Protein AF-A0A1M5J1I1-F1 (afdb_monomer)

Organism: NCBI:txid1194090

Sequence (521 aa):
MTNRSEDNKATLTYFLIGISSFHFINGIEQFVRKFKIEPAFWTTHPRNIVNLNKKFSQTVCMNAHDLTCADKEAVKTAIGVDKLDLEPLSPSFQEEFAKERLLVQENLLHRSDPFINNYTHSEIRDTVNNYFIIAYNLLKTYNPKFILYEVAPHTMYDLALYQLAENMGSKNILLVDTNIPSISFATTDFNNNRKFIKLSRNRQFGRNKLVKTFDEHIDKQGESIPFYMKNRKFSRSYGNMIYDFLKYLYADSKKSLATLIKTQNNLNKKKTGYQKKKGYLLHEKTGNSFSKLKKFILGVQLEILYKDKSKGFSLENVASYIYVPLSMQHERTTMPSARFMYDQKAYIKLLANNLPPKYTLIVKENPKQFTYIRGARTRDKRFYEELENLDVQFAPLEFSSHKLIKYSSAVAVTTGSAGFEAVVGHNKPVLKFANSWYQQLPGIYEINKGDDLKRFFLELENENCTINQEQVRSVLEDLKKFAIYLYPAGITVKKQGWDADLMSQNISALLEQELEVAEYV

Foldseek 3Di:
DDDPPPVPCPPQEEEEAADEADLQVLLQLVLCVVPVHHHQEYEYDPVCQVVCCVSGVNHLYDHVLLLLLLPLVSLCVSLVHPDFDQVCPDPVNCVVCVLVLCLLLVPQVLLQELASPLDDPVLSVVSSSSLLSSLVRVCVSGVHQEYEYLAPDWGSNVSSNLVVCVVSNHFYWHWADDLQPLKIWIDSDLQDLPDTDFFDPVLAFPLVVLVVSLVVVLVCQLPDDRPVCPPDDLADDPVNLVVVLVVLVVVLVVVVVVVVVCVVPDDDDDQDDQHRGRPDRSSVDGDDPDRPNVLSVQLVVLRVLLQVLQPPDDCPPQPAEEEEEDDAPPDVCLPPQLPPCSLVLVVLVQCLVLPDPNYAYEYEYGSVNSVPSGGDRSDDPVSVVSNVVSVHHYHRSPDDLSVVLQRHQAYEDAADNSCVSNVSNRQHAYEYSGDYNLCPAQRDQYDDHSVSVVVVVVCSVVVVSGHDVVSRVVVSVVSSSRMHSEDSDDDHDDDPPHDSNSNSSSSSSVVVVSVVVSSVD

pLDDT: mean 85.35, std 13.28, range [31.33, 98.31]

Solvent-accessible surface area (backbone atoms only — not comparable to full-atom values): 28549 Å² total; per-residue (Å²): 141,71,95,71,80,74,85,68,64,65,74,75,26,29,35,37,40,68,53,67,38,65,36,55,56,50,6,50,52,54,38,27,72,73,72,73,53,63,44,48,34,33,26,22,52,68,90,49,40,72,60,45,46,72,74,36,78,77,29,41,66,41,46,44,64,46,51,64,28,35,30,57,67,62,49,32,62,66,73,71,47,99,71,78,64,62,67,63,70,38,71,69,46,44,62,76,41,42,71,59,51,44,50,35,56,78,52,46,50,34,53,26,19,64,74,67,69,36,61,52,74,64,55,45,53,53,46,50,49,33,22,40,27,50,31,50,42,55,44,68,76,56,58,33,57,32,37,42,28,34,44,53,54,65,51,51,30,50,41,37,31,54,57,52,32,54,79,72,69,20,44,50,38,26,29,42,82,55,94,50,84,53,36,21,37,37,23,62,40,72,76,54,48,83,55,57,49,60,65,54,81,95,43,54,55,60,52,69,60,39,52,50,53,49,48,64,48,58,77,43,38,66,78,57,81,54,79,93,57,58,98,57,84,50,66,77,52,72,68,53,50,52,52,50,49,55,51,30,48,53,53,43,52,52,48,52,53,54,43,61,64,42,69,77,56,89,67,90,75,72,81,67,62,69,29,40,22,66,93,45,56,49,54,81,36,39,30,80,84,62,57,68,39,61,58,48,52,54,18,49,54,52,46,52,54,50,53,57,64,17,58,89,64,67,68,88,87,54,91,36,28,39,30,31,66,46,71,50,57,81,32,48,57,35,44,56,46,12,56,93,47,40,52,61,64,59,57,50,50,51,46,53,78,56,55,59,91,75,50,43,45,37,38,32,68,38,55,56,48,42,75,55,84,54,15,30,74,80,70,57,70,63,57,57,52,56,44,48,76,56,71,43,42,35,49,48,63,84,52,60,66,66,58,48,50,59,71,28,67,27,35,43,30,42,45,52,66,65,46,54,42,23,38,73,30,46,68,27,30,21,43,27,49,31,54,30,85,67,61,82,40,65,43,56,42,76,47,90,52,62,70,45,46,52,52,49,50,55,34,52,74,68,63,65,52,69,55,58,65,67,60,36,50,52,45,51,58,55,50,54,64,31,51,38,47,30,75,62,78,91,56,92,62,93,55,92,92,66,59,52,66,47,26,10,51,33,49,19,37,52,51,54,52,53,49,52,57,62,74,78,106

Secondary structure (DSSP, 8-state):
----SSTT-----EEEES--SHHHHHHHHHHHHHH----SEEEE-HHHHHHHHHH-TTSEEEEHHHHHTT-HHHHHHHHT-SS---GGGSHHHHHHTHHHHHHIIIIIGGGG-TTS-SS-HHHHHHHHHHHHHHHHHHHHHH--SEEEESSS--SHHHHHHHHHHHHTTPEEEEEEE-SSTTEEEEES-SS-TT-BPPPPGGG-TTHHHHHHHHHHHHTTTTTS--TTTTT--SS--HHHHHHHHHHHHHHHHHHHHHHHHHHTS-------S-PBPTTS-TTT-B---S-HHHHHHHHHHHHHHHHHHTTT--STT-SSEEEEEPPPSS-TTTTTTTGGGGSHHHHHHHHHTT--TT-EEEEE--GGGGT---SS-S--HHHHHHHHTTTPEEPPTTS-HHHHHHH-SEEEESS-THHHIIIIIH---EEESS--TTTTSTTEEE-SSHHHHHHHHHHHHTTTT---HHHHHHHHHHHHTT-EE---S---S--TT--HHHHHHHHHHHHHHHHHHHH--

Radius of gyration: 24.43 Å; Cα contacts (8 Å, |Δi|>4): 818; chains: 1; bounding box: 78×48×66 Å

Nearest PDB structures (foldseek):
  3bcr-assembly1_A  TM=3.538E-01  e=1.384E-01  Oryctolagus cuniculus
  7q5i-assembly1_AAA  TM=3.569E-01  e=3.440E-01  Oryctolagus cuniculus
  2qln-assembly1_A-2  TM=2.322E-01  e=1.189E-01  unclassified
  2iei-assembly1_B  TM=2.243E-01  e=1.874E-01  Oryctolagus cuniculus
  6tmk-assembly1_g1  TM=2.222E-01  e=8.761E+00  Toxoplasma gondii GT1

Mean predicted aligned error: 7.49 Å

InterPro domains:
  IPR007833 Capsule polysaccharide biosynthesis [PF05159] (342-439)

Structure (mmCIF, N/CA/C/O backbone):
data_AF-A0A1M5J1I1-F1
#
_entry.id   AF-A0A1M5J1I1-F1
#
loop_
_atom_site.group_PDB
_atom_site.id
_atom_site.type_symbol
_atom_site.label_atom_id
_atom_site.label_alt_id
_atom_site.label_comp_id
_atom_site.label_asym_id
_atom_site.label_entity_id
_atom_site.label_seq_id
_atom_site.pdbx_PDB_ins_code
_atom_site.Cartn_x
_atom_site.Cartn_y
_atom_site.Cartn_z
_atom_site.occupancy
_atom_site.B_iso_or_equiv
_atom_site.auth_seq_id
_atom_site.auth_comp_id
_atom_site.auth_asym_id
_atom_site.auth_atom_id
_atom_site.pdbx_PDB_model_num
ATOM 1 N N . MET A 1 1 ? -51.317 -7.185 17.510 1.00 33.22 1 MET A N 1
ATOM 2 C CA . MET A 1 1 ? -50.348 -8.299 17.446 1.00 33.22 1 MET A CA 1
ATOM 3 C C . MET A 1 1 ? -49.200 -7.862 16.556 1.00 33.22 1 MET A C 1
ATOM 5 O O . MET A 1 1 ? -49.430 -7.672 15.377 1.00 33.22 1 MET A O 1
ATOM 9 N N . THR A 1 2 ? -47.978 -7.612 16.992 1.00 31.33 2 THR A N 1
ATOM 10 C CA . THR A 1 2 ? -47.362 -7.440 18.316 1.00 31.33 2 THR A CA 1
ATOM 11 C C . THR A 1 2 ? -45.934 -7.007 17.979 1.00 31.33 2 THR A C 1
ATOM 13 O O . THR A 1 2 ? -45.310 -7.635 17.126 1.00 31.33 2 THR A O 1
ATOM 16 N N . ASN A 1 3 ? -45.479 -5.916 18.596 1.00 32.62 3 ASN A N 1
ATOM 17 C CA . ASN A 1 3 ? -44.099 -5.434 18.713 1.00 32.62 3 ASN A CA 1
ATOM 18 C C . ASN A 1 3 ? -43.011 -6.377 18.166 1.00 32.62 3 ASN A C 1
ATOM 20 O O . ASN A 1 3 ? -42.528 -7.250 18.880 1.00 32.62 3 ASN A O 1
ATOM 24 N N . ARG A 1 4 ? -42.598 -6.177 16.909 1.00 32.72 4 ARG A N 1
ATOM 25 C CA . ARG A 1 4 ? -41.411 -6.833 16.325 1.00 32.72 4 ARG A CA 1
ATOM 26 C C . ARG A 1 4 ? -40.371 -5.855 15.765 1.00 32.72 4 ARG A C 1
ATOM 28 O O . ARG A 1 4 ? -39.385 -6.305 15.196 1.00 32.72 4 ARG A O 1
ATOM 35 N N . SER A 1 5 ? -40.564 -4.542 15.917 1.00 39.41 5 SER A N 1
ATOM 36 C CA . SER A 1 5 ? -39.710 -3.524 15.279 1.00 39.41 5 SER A CA 1
ATOM 37 C C . SER A 1 5 ? -38.784 -2.746 16.217 1.00 39.41 5 SER A C 1
ATOM 39 O O . SER A 1 5 ? -37.945 -2.007 15.715 1.00 39.41 5 SER A O 1
ATOM 41 N N . GLU A 1 6 ? -38.898 -2.890 17.541 1.00 36.38 6 GLU A N 1
ATOM 42 C CA . GLU A 1 6 ? -38.037 -2.153 18.488 1.00 36.38 6 GLU A CA 1
ATOM 43 C C . GLU A 1 6 ? -37.010 -3.049 19.199 1.00 36.38 6 GLU A C 1
ATOM 45 O O . GLU A 1 6 ? -35.871 -2.625 19.366 1.00 36.38 6 GLU A O 1
ATOM 50 N N . ASP A 1 7 ? -37.332 -4.320 19.469 1.00 33.09 7 ASP A N 1
ATOM 51 C CA . ASP A 1 7 ? -36.417 -5.256 20.152 1.00 33.09 7 ASP A CA 1
ATOM 52 C C . ASP A 1 7 ? -35.410 -5.969 19.227 1.00 33.09 7 ASP A C 1
ATOM 54 O O . ASP A 1 7 ? -34.479 -6.614 19.702 1.00 33.09 7 ASP A O 1
ATOM 58 N N . ASN A 1 8 ? -35.552 -5.841 17.900 1.00 37.22 8 ASN A N 1
ATOM 59 C CA . ASN A 1 8 ? -34.656 -6.481 16.922 1.00 37.22 8 ASN A CA 1
ATOM 60 C C . ASN A 1 8 ? -33.545 -5.567 16.383 1.00 37.22 8 ASN A C 1
ATOM 62 O O . ASN A 1 8 ? -32.733 -6.019 15.576 1.00 37.22 8 ASN A O 1
ATOM 66 N N . LYS A 1 9 ? -33.424 -4.322 16.872 1.00 41.84 9 LYS A N 1
ATOM 67 C CA . LYS A 1 9 ? -32.144 -3.597 16.809 1.00 41.84 9 LYS A CA 1
ATOM 68 C C . LYS A 1 9 ? -31.193 -4.204 17.845 1.00 41.84 9 LYS A C 1
ATOM 70 O O . LYS A 1 9 ? -30.771 -3.527 18.777 1.00 41.84 9 LYS A O 1
ATOM 75 N N . ALA A 1 10 ? -30.838 -5.479 17.678 1.00 47.19 10 ALA A N 1
ATOM 76 C CA . ALA A 1 10 ? -29.561 -5.960 18.179 1.00 47.19 10 ALA A CA 1
ATOM 77 C C . ALA A 1 10 ? -28.526 -4.969 17.640 1.00 47.19 10 ALA A C 1
ATOM 79 O O . ALA A 1 10 ? -28.389 -4.829 16.424 1.00 47.19 10 ALA A O 1
ATOM 80 N N . THR A 1 11 ? -27.959 -4.161 18.534 1.00 62.72 11 THR A N 1
ATOM 81 C CA . THR A 1 11 ? -27.271 -2.910 18.216 1.00 62.72 11 THR A CA 1
ATOM 82 C C . THR A 1 11 ? -26.253 -3.182 17.123 1.00 62.72 11 THR A C 1
ATOM 84 O O . THR A 1 11 ? -25.284 -3.903 17.345 1.00 62.72 11 THR A O 1
ATOM 87 N N . LEU A 1 12 ? -26.512 -2.688 15.911 1.00 74.88 12 LEU A N 1
ATOM 88 C CA . LEU A 1 12 ? -25.614 -2.941 14.801 1.00 74.88 12 LEU A CA 1
ATOM 89 C C . LEU A 1 12 ? -24.281 -2.256 15.097 1.00 74.88 12 LEU A C 1
ATOM 91 O O . LEU A 1 12 ? -24.151 -1.036 15.023 1.00 74.88 12 LEU A O 1
ATOM 95 N N . THR A 1 13 ? -23.295 -3.069 15.449 1.00 90.81 13 THR A N 1
ATOM 96 C CA . THR A 1 13 ? -21.956 -2.613 15.788 1.00 90.81 13 THR A CA 1
ATOM 97 C C . THR A 1 13 ? -21.102 -2.567 14.531 1.00 90.81 13 THR A C 1
ATOM 99 O O . THR A 1 13 ? -21.029 -3.538 13.778 1.00 90.81 13 THR A O 1
ATOM 102 N N . TYR A 1 14 ? -20.404 -1.457 14.315 1.00 95.62 14 TYR A N 1
ATOM 103 C CA . TYR A 1 14 ? -19.394 -1.344 13.271 1.00 95.62 14 TYR A CA 1
ATOM 104 C C . TYR A 1 14 ? -18.180 -0.555 13.751 1.00 95.62 14 TYR A C 1
ATOM 106 O O . TYR A 1 14 ? -18.260 0.239 14.695 1.00 95.62 14 TYR A O 1
ATOM 114 N N . PHE A 1 15 ? -17.044 -0.795 13.100 1.00 96.88 15 PHE A N 1
ATOM 115 C CA . PHE A 1 15 ? -15.765 -0.168 13.429 1.00 96.88 15 PHE A CA 1
ATOM 116 C C . PHE A 1 15 ? -15.287 0.771 12.325 1.00 96.88 15 PHE A C 1
ATOM 118 O O . PHE A 1 15 ? -15.514 0.534 11.137 1.00 96.88 15 PHE A O 1
ATOM 125 N N . LEU A 1 16 ? -14.545 1.801 12.729 1.00 95.44 16 LEU A N 1
ATOM 126 C CA . LEU A 1 16 ? -13.875 2.752 11.849 1.00 95.44 16 LEU A CA 1
ATOM 127 C C . LEU A 1 16 ? -12.366 2.750 12.125 1.00 95.44 16 LEU A C 1
ATOM 129 O O . LEU A 1 16 ? -11.923 3.152 13.201 1.00 95.44 16 LEU A O 1
ATOM 133 N N . ILE A 1 17 ? -11.556 2.325 11.155 1.00 94.06 17 ILE A N 1
ATOM 134 C CA . ILE A 1 17 ? -10.113 2.119 11.339 1.00 94.06 17 ILE A CA 1
ATOM 135 C C . ILE A 1 17 ? -9.303 3.096 10.483 1.00 94.06 17 ILE A C 1
ATOM 137 O O . ILE A 1 17 ? -9.420 3.143 9.259 1.00 94.06 17 ILE A O 1
ATOM 141 N N . GLY A 1 18 ? -8.456 3.889 11.140 1.00 87.56 18 GLY A N 1
ATOM 142 C CA . GLY A 1 18 ? -7.526 4.840 10.525 1.00 87.56 18 GLY A CA 1
ATOM 143 C C . GLY A 1 18 ? -8.150 6.183 10.148 1.00 87.56 18 GLY A C 1
ATOM 144 O O . GLY A 1 18 ? -7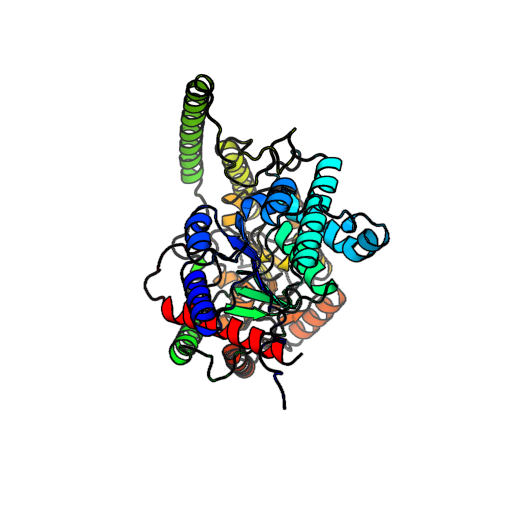.424 7.119 9.828 1.00 87.56 18 GLY A O 1
ATOM 145 N N . ILE A 1 19 ? -9.473 6.318 10.245 1.00 86.25 19 ILE A N 1
ATOM 146 C CA . ILE A 1 19 ? -10.213 7.468 9.732 1.00 86.25 19 ILE A CA 1
ATOM 147 C C . ILE A 1 19 ? -9.853 8.744 10.497 1.00 86.25 19 ILE A C 1
ATOM 149 O O . ILE A 1 19 ? -10.153 8.903 11.687 1.00 86.25 19 ILE A O 1
ATOM 153 N N . SER A 1 20 ? -9.236 9.695 9.796 1.00 83.94 20 SER A N 1
ATOM 154 C CA . SER A 1 20 ? -8.774 10.956 10.394 1.00 83.94 20 SER A CA 1
ATOM 155 C C . SER A 1 20 ? -9.096 12.208 9.579 1.00 83.94 20 SER A C 1
ATOM 157 O O . SER A 1 20 ? -9.003 13.324 10.107 1.00 83.94 20 SER A O 1
ATOM 159 N N . SER A 1 21 ? -9.481 12.032 8.315 1.00 83.56 21 SER A N 1
ATOM 160 C CA . SER A 1 21 ? -9.744 13.112 7.367 1.00 83.56 21 SER A CA 1
ATOM 161 C C . SER A 1 21 ? -11.135 13.745 7.567 1.00 83.56 21 SER A C 1
ATOM 163 O O . SER A 1 21 ? -12.090 13.084 7.965 1.00 83.56 21 SER A O 1
ATOM 165 N N . PHE A 1 22 ? -11.263 15.047 7.282 1.00 84.62 22 PHE A N 1
ATOM 166 C CA . PHE A 1 22 ? -12.472 15.831 7.592 1.00 84.62 22 PHE A CA 1
ATOM 167 C C . PHE A 1 22 ? -13.734 15.354 6.857 1.00 84.62 22 PHE A C 1
ATOM 169 O O . PHE A 1 22 ? -14.789 15.241 7.471 1.00 84.62 22 PHE A O 1
ATOM 176 N N . HIS A 1 23 ? -13.635 15.043 5.562 1.00 85.81 23 HIS A N 1
ATOM 177 C CA . HIS A 1 23 ? -14.769 14.557 4.765 1.00 85.81 23 HIS A CA 1
ATOM 178 C C . HIS A 1 23 ? -15.278 13.194 5.240 1.00 85.81 23 HIS A C 1
ATOM 180 O O . HIS A 1 23 ? -16.473 12.937 5.176 1.00 85.81 23 HIS A O 1
ATOM 186 N N . PHE A 1 24 ? -14.406 12.347 5.796 1.00 89.88 24 PHE A N 1
ATOM 187 C CA . PHE A 1 24 ? -14.868 11.134 6.460 1.00 89.88 24 PHE A CA 1
ATOM 188 C C . PHE A 1 24 ? -15.666 11.447 7.704 1.00 89.88 24 PHE A C 1
ATOM 190 O O . PHE A 1 24 ? -16.793 10.983 7.807 1.00 89.88 24 PHE A O 1
ATOM 197 N N . ILE A 1 25 ? -15.119 12.260 8.609 1.00 90.75 25 ILE A N 1
ATOM 198 C CA . ILE A 1 25 ? -15.809 12.620 9.851 1.00 90.75 25 ILE A CA 1
ATOM 199 C C . ILE A 1 25 ? -17.198 13.198 9.543 1.00 90.75 25 ILE A C 1
ATOM 201 O O . ILE A 1 25 ? -18.181 12.752 10.123 1.00 90.75 25 ILE A O 1
ATOM 205 N N . ASN A 1 26 ? -17.300 14.099 8.564 1.00 91.56 26 ASN A N 1
ATOM 206 C CA . ASN A 1 26 ? -18.583 14.643 8.121 1.00 91.56 26 ASN A CA 1
ATOM 207 C C . ASN A 1 26 ? -19.525 13.582 7.538 1.00 91.56 26 ASN A C 1
ATOM 209 O O . ASN A 1 26 ? -20.720 13.624 7.818 1.00 91.56 26 ASN A O 1
ATOM 213 N N . GLY A 1 27 ? -19.015 12.650 6.729 1.00 93.19 27 GLY A N 1
ATOM 214 C CA . GLY A 1 27 ? -19.807 11.542 6.195 1.00 93.19 27 GLY A CA 1
ATOM 215 C C . GLY A 1 27 ? -20.352 10.636 7.300 1.00 93.19 27 GLY A C 1
ATOM 216 O O . GLY A 1 27 ? -21.529 10.286 7.274 1.00 93.19 27 GLY A O 1
ATOM 217 N N . ILE A 1 28 ? -19.538 10.343 8.322 1.00 95.00 28 ILE A N 1
ATOM 218 C CA . ILE A 1 28 ? -19.992 9.624 9.520 1.00 95.00 28 ILE A 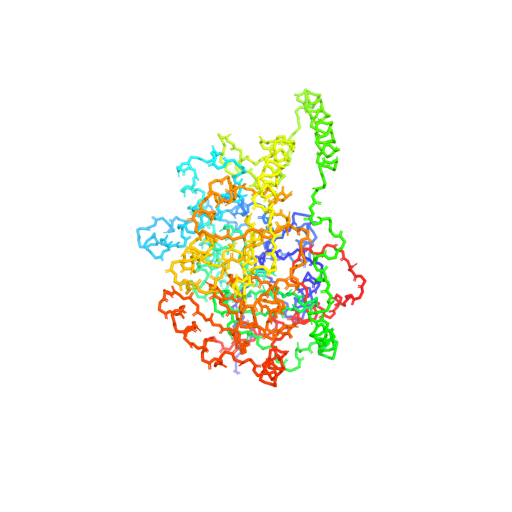CA 1
ATOM 219 C C . ILE A 1 28 ? -21.063 10.435 10.253 1.00 95.00 28 ILE A C 1
ATOM 221 O O . ILE A 1 28 ? -22.106 9.893 10.592 1.00 95.00 28 ILE A O 1
ATOM 225 N N . GLU A 1 29 ? -20.865 11.740 10.462 1.00 94.81 29 GLU A N 1
ATOM 226 C CA . GLU A 1 29 ? -21.869 12.597 11.112 1.00 94.81 29 GLU A CA 1
ATOM 227 C C . GLU A 1 29 ? -23.209 12.597 10.363 1.00 94.81 29 GLU A C 1
ATOM 229 O O . GLU A 1 29 ? -24.262 12.564 11.000 1.00 94.81 29 GLU A O 1
ATOM 234 N N . GLN A 1 30 ? -23.192 12.616 9.027 1.00 94.81 30 GLN A N 1
ATOM 235 C CA . GLN A 1 30 ? -24.404 12.514 8.206 1.00 94.81 30 GLN A CA 1
ATOM 236 C C . GLN A 1 30 ? -25.108 11.167 8.410 1.00 94.81 30 GLN A C 1
ATOM 238 O O . GLN A 1 30 ? -26.313 11.149 8.677 1.00 94.81 30 GLN A O 1
ATOM 243 N N . PHE A 1 31 ? -24.354 10.066 8.372 1.00 94.81 31 PHE A N 1
ATOM 244 C CA . PHE A 1 31 ? -24.867 8.720 8.623 1.00 94.81 31 PHE A CA 1
ATOM 245 C C . PHE A 1 31 ? -25.490 8.600 10.025 1.00 94.81 31 PHE A C 1
ATOM 247 O O . PHE A 1 31 ? -26.666 8.255 10.155 1.00 94.81 31 PHE A O 1
ATOM 254 N N . VAL A 1 32 ? -24.760 8.983 11.079 1.00 94.38 32 VAL A N 1
ATOM 255 C CA . VAL A 1 32 ? -25.247 8.909 12.469 1.00 94.38 32 VAL A CA 1
ATOM 256 C C . VAL A 1 32 ? -26.490 9.777 12.668 1.00 94.38 32 VAL A C 1
ATOM 258 O O . VAL A 1 32 ? -27.443 9.354 13.321 1.00 94.38 32 VAL A O 1
ATOM 261 N N . ARG A 1 33 ? -26.552 10.975 12.070 1.00 94.00 33 ARG A N 1
ATOM 262 C CA . ARG A 1 33 ? -27.747 11.833 12.161 1.00 94.00 33 ARG A CA 1
ATOM 263 C C . ARG A 1 33 ? -28.992 11.161 11.593 1.00 94.00 33 ARG A C 1
ATOM 265 O O . ARG A 1 33 ? -30.065 11.371 12.167 1.00 94.00 33 ARG A O 1
ATOM 272 N N . LYS A 1 34 ? -28.840 10.394 10.509 1.00 92.94 34 LYS A N 1
ATOM 273 C CA . LYS A 1 34 ? -29.927 9.720 9.791 1.00 92.94 34 LYS A CA 1
ATOM 274 C C . LYS A 1 34 ? -30.359 8.415 10.463 1.00 92.94 34 LYS A C 1
ATOM 276 O O . LYS A 1 34 ? -31.551 8.239 10.680 1.00 92.94 34 LYS A O 1
ATOM 281 N N . PHE A 1 35 ? -29.419 7.545 10.833 1.00 90.94 35 PHE A N 1
ATOM 282 C CA . PHE A 1 35 ? -29.734 6.203 11.350 1.00 90.94 35 PHE A CA 1
ATOM 283 C C . PHE A 1 35 ? -29.726 6.101 12.877 1.00 90.94 35 PHE A C 1
ATOM 285 O O . PHE A 1 35 ? -30.284 5.152 13.424 1.00 90.94 35 PHE A O 1
ATOM 292 N N . LYS A 1 36 ? -29.146 7.091 13.570 1.00 92.19 36 LYS A N 1
ATOM 293 C CA . LYS A 1 36 ? -28.947 7.091 15.031 1.00 92.19 36 LYS A CA 1
ATOM 294 C C . LYS A 1 36 ? -28.116 5.898 15.522 1.00 92.19 36 LYS A C 1
ATOM 296 O O . LYS A 1 36 ? -28.349 5.399 16.615 1.00 92.19 36 LYS A O 1
ATOM 301 N N . ILE A 1 37 ? -27.161 5.447 14.708 1.00 92.19 37 ILE A N 1
ATOM 302 C CA . ILE A 1 37 ? -26.239 4.351 15.030 1.00 92.19 37 ILE A CA 1
ATOM 303 C C . ILE A 1 37 ? -24.827 4.926 15.015 1.00 92.19 37 ILE A C 1
ATOM 305 O O . ILE A 1 37 ? -24.359 5.342 13.959 1.00 92.19 37 ILE A O 1
ATOM 309 N N . GLU A 1 38 ? -24.175 4.982 16.173 1.00 94.75 38 GLU A N 1
ATOM 310 C CA . GLU A 1 38 ? -22.766 5.369 16.296 1.00 94.75 38 GLU A CA 1
ATOM 311 C C . GLU A 1 38 ? -21.833 4.171 16.036 1.00 94.75 38 GLU A C 1
ATOM 313 O O . GLU A 1 38 ? -22.222 3.029 16.290 1.00 94.75 38 GLU A O 1
ATOM 318 N N . PRO A 1 39 ? -20.591 4.392 15.560 1.00 95.44 39 PRO A N 1
ATOM 319 C CA . PRO A 1 39 ? -19.598 3.324 15.537 1.00 95.44 39 PRO A CA 1
ATOM 320 C C . PRO A 1 39 ? -19.280 2.887 16.968 1.00 95.44 39 PRO A C 1
ATOM 322 O O . PRO A 1 39 ? -19.128 3.719 17.854 1.00 95.44 39 PRO A O 1
ATOM 325 N N . ALA A 1 40 ? -19.093 1.593 17.214 1.00 95.75 40 ALA A N 1
ATOM 326 C CA . ALA A 1 40 ? -18.693 1.156 18.554 1.00 95.75 40 ALA A CA 1
ATOM 327 C C . ALA A 1 40 ? -17.227 1.503 18.847 1.00 95.75 40 ALA A C 1
ATOM 329 O O . ALA A 1 40 ? -16.862 1.841 19.971 1.00 95.75 40 ALA A O 1
ATOM 330 N N . PHE A 1 41 ? -16.381 1.452 17.814 1.00 95.81 41 PHE A N 1
ATOM 331 C CA . PHE A 1 41 ? -14.950 1.690 17.935 1.00 95.81 41 PHE A CA 1
ATOM 332 C C . PHE A 1 41 ? -14.419 2.515 16.767 1.00 95.81 41 PHE A C 1
ATOM 334 O O . PHE A 1 41 ? -14.708 2.228 15.601 1.00 95.81 41 PHE A O 1
ATOM 341 N N . TRP A 1 42 ? -13.600 3.523 17.071 1.00 95.94 42 TRP A N 1
ATOM 342 C CA . TRP A 1 42 ? -13.008 4.402 16.064 1.00 95.94 42 TRP A CA 1
ATOM 343 C C . TRP A 1 42 ? -11.538 4.696 16.368 1.00 95.94 42 TRP A C 1
ATOM 345 O O . TRP A 1 42 ? -11.210 5.347 17.358 1.00 95.94 42 TRP A O 1
ATOM 355 N N . THR A 1 43 ? -10.628 4.296 15.476 1.00 93.94 43 THR A N 1
ATOM 356 C CA . THR A 1 43 ? -9.213 4.691 15.550 1.00 93.94 43 THR A CA 1
ATOM 357 C C . THR A 1 43 ? -8.928 5.948 14.725 1.00 93.94 43 THR A C 1
ATOM 359 O O . THR A 1 43 ? -9.238 6.028 13.535 1.00 93.94 43 THR A O 1
ATOM 362 N N . THR A 1 44 ? -8.328 6.966 15.347 1.00 91.19 44 THR A N 1
ATOM 363 C CA . THR A 1 44 ? -8.044 8.249 14.683 1.00 91.19 44 THR A CA 1
ATOM 364 C C . THR A 1 44 ? -6.747 8.898 15.180 1.00 91.19 44 THR A C 1
ATOM 366 O O . THR A 1 44 ? -6.059 8.395 16.071 1.00 91.19 44 THR A O 1
ATOM 369 N N . HIS A 1 45 ? -6.392 10.050 14.607 1.00 86.56 45 HIS A N 1
ATOM 370 C CA . HIS A 1 45 ? -5.280 10.866 15.087 1.00 86.56 45 HIS A CA 1
ATOM 371 C C . HIS A 1 45 ? -5.633 11.523 16.442 1.00 86.56 45 HIS A C 1
ATOM 373 O O . HIS A 1 45 ? -6.730 12.072 16.563 1.00 86.56 45 HIS A O 1
ATOM 379 N N . PRO A 1 46 ? -4.707 11.608 17.425 1.00 84.44 46 PRO A N 1
ATOM 380 C CA . PRO A 1 46 ? -4.985 12.131 18.773 1.00 84.44 46 PRO A CA 1
ATOM 381 C C . PRO A 1 46 ? -5.707 13.482 18.808 1.00 84.44 46 PRO A C 1
ATOM 383 O O . PRO A 1 46 ? -6.552 13.741 19.656 1.00 84.44 46 PRO A O 1
ATOM 386 N N . ARG A 1 47 ? -5.378 14.348 17.845 1.00 86.06 47 ARG A N 1
ATOM 387 C CA . ARG A 1 47 ? -5.964 15.688 17.699 1.00 86.06 47 ARG A CA 1
ATOM 388 C C . ARG A 1 47 ? -7.489 15.686 17.495 1.00 86.06 47 ARG A C 1
ATOM 390 O O . ARG A 1 47 ? -8.120 16.700 17.759 1.00 86.06 47 ARG A O 1
ATOM 397 N N . ASN A 1 48 ? -8.052 14.590 16.987 1.00 88.81 48 ASN A N 1
ATOM 398 C CA . ASN A 1 48 ? -9.473 14.477 16.674 1.00 88.81 48 ASN A CA 1
ATOM 399 C C . ASN A 1 48 ? -10.277 13.900 17.853 1.00 88.81 48 ASN A C 1
ATOM 401 O O . ASN A 1 48 ? -11.466 14.178 17.944 1.00 88.81 48 ASN A O 1
ATOM 405 N N . ILE A 1 49 ? -9.642 13.154 18.768 1.00 90.06 49 ILE A N 1
ATOM 406 C CA . ILE A 1 49 ? -10.319 12.351 19.807 1.00 90.06 49 ILE A CA 1
ATOM 407 C C . ILE A 1 49 ? -11.254 13.195 20.674 1.00 90.06 49 ILE A C 1
ATOM 409 O O . ILE A 1 49 ? -12.415 12.847 20.833 1.00 90.06 49 ILE A O 1
ATOM 413 N N . VAL A 1 50 ? -10.788 14.342 21.182 1.00 89.88 50 VAL A N 1
ATOM 414 C CA . VAL A 1 50 ? -11.609 15.206 22.052 1.00 89.88 50 VAL A CA 1
ATOM 415 C C . VAL A 1 50 ? -12.873 15.690 21.339 1.00 89.88 50 VAL A C 1
ATOM 417 O O . VAL A 1 50 ? -13.930 15.778 21.952 1.00 89.88 50 VAL A O 1
ATOM 420 N N . ASN A 1 51 ? -12.774 16.016 20.048 1.00 90.69 51 ASN A N 1
ATOM 421 C CA . ASN A 1 51 ? -13.925 16.458 19.267 1.00 90.69 51 ASN A CA 1
ATOM 422 C C . ASN A 1 51 ? -14.857 15.288 18.930 1.00 90.69 51 ASN A C 1
ATOM 424 O O . ASN A 1 51 ? -16.068 15.442 19.025 1.00 90.69 51 ASN A O 1
ATOM 428 N N . LEU A 1 52 ? -14.307 14.126 18.571 1.00 92.56 52 LEU A N 1
ATOM 429 C CA . LEU A 1 52 ? -15.111 12.943 18.270 1.00 92.56 52 LEU A CA 1
ATOM 430 C C . LEU A 1 52 ? -15.863 12.444 19.506 1.00 92.56 52 LEU A C 1
ATOM 432 O O . LEU A 1 52 ? -17.065 12.267 19.406 1.00 92.56 52 LEU A O 1
ATOM 436 N N . ASN A 1 53 ? -15.229 12.367 20.680 1.00 91.25 53 ASN A N 1
ATOM 437 C CA . ASN A 1 53 ? -15.901 11.970 21.929 1.00 91.25 53 ASN A CA 1
ATOM 438 C C . ASN A 1 53 ? -17.064 12.899 22.309 1.00 91.25 53 ASN A C 1
ATOM 440 O O . ASN A 1 53 ? -18.022 12.468 22.938 1.00 91.25 53 ASN A O 1
ATOM 444 N N . LYS A 1 54 ? -16.993 14.187 21.942 1.00 91.38 54 LYS A N 1
ATOM 445 C CA . LYS A 1 54 ? -18.108 15.128 22.144 1.00 91.38 54 LYS A CA 1
ATOM 446 C C . LYS A 1 54 ? -19.259 14.893 21.168 1.00 91.38 54 LYS A C 1
ATOM 448 O O . LYS A 1 54 ? -20.398 15.186 21.507 1.00 91.38 54 LYS A O 1
ATOM 453 N N . LYS A 1 55 ? -18.952 14.458 19.945 1.00 92.50 55 LYS A N 1
ATOM 454 C CA . LYS A 1 55 ? -19.934 14.255 18.870 1.00 92.50 55 LYS A CA 1
ATOM 455 C C . LYS A 1 55 ? -20.557 12.862 18.882 1.00 92.50 55 LYS A C 1
ATOM 457 O O . LYS A 1 55 ? -21.688 12.723 18.436 1.00 92.50 55 LYS A O 1
ATOM 462 N N . PHE A 1 56 ? -19.808 11.879 19.362 1.00 94.19 56 PHE A N 1
ATOM 463 C CA . PHE A 1 56 ? -20.146 10.467 19.365 1.00 94.19 56 PHE A CA 1
ATOM 464 C C . PHE A 1 56 ? -19.884 9.914 20.766 1.00 94.19 56 PHE A C 1
ATOM 466 O O . PHE A 1 56 ? -18.799 9.414 21.068 1.00 94.19 56 PHE A O 1
ATOM 473 N N . SER A 1 57 ? -20.849 10.115 21.662 1.00 92.44 57 SER A N 1
ATOM 474 C CA . SER A 1 57 ? -20.689 9.812 23.090 1.00 92.44 57 SER A CA 1
ATOM 475 C C . SER A 1 57 ? -20.692 8.317 23.409 1.00 92.44 57 SER A C 1
ATOM 477 O O . SER A 1 57 ? -20.258 7.933 24.492 1.00 92.44 57 SER A O 1
ATOM 479 N N . GLN A 1 58 ? -21.194 7.486 22.494 1.00 92.19 58 GLN A N 1
ATOM 480 C CA . GLN A 1 58 ? -21.239 6.028 22.629 1.00 92.19 58 GLN A CA 1
ATOM 481 C C . GLN A 1 58 ? -20.045 5.352 21.939 1.00 92.19 58 GLN A C 1
ATOM 483 O O . GLN A 1 58 ? -19.793 4.170 22.156 1.00 92.19 58 GLN A O 1
ATOM 488 N N . THR A 1 59 ? -19.291 6.096 21.127 1.00 94.81 59 THR A N 1
ATOM 489 C CA . THR A 1 59 ? -18.120 5.581 20.413 1.00 94.81 59 THR A CA 1
ATOM 490 C C . THR A 1 59 ? -16.881 5.552 21.300 1.00 94.81 59 THR A C 1
ATOM 492 O O . THR A 1 59 ? -16.428 6.587 21.798 1.00 94.81 59 THR A O 1
ATOM 495 N N . VAL A 1 60 ? -16.212 4.400 21.371 1.00 94.88 60 VAL A N 1
ATOM 496 C CA . VAL A 1 60 ? -14.854 4.323 21.922 1.00 94.88 60 VAL A CA 1
ATOM 497 C C . VAL A 1 60 ? -13.851 4.823 20.880 1.00 94.88 60 VAL A C 1
ATOM 499 O O . VAL A 1 60 ? -13.430 4.093 19.977 1.00 94.88 60 VAL A O 1
ATOM 502 N N . CYS A 1 61 ? -13.453 6.094 20.990 1.00 94.50 61 CYS A N 1
ATOM 503 C CA . CYS A 1 61 ? -12.420 6.668 20.129 1.00 94.50 61 CYS A CA 1
ATOM 504 C C . CYS A 1 61 ? -11.019 6.421 20.701 1.00 94.50 61 CYS A C 1
ATOM 506 O O . CYS A 1 61 ? -10.656 6.955 21.752 1.00 94.50 61 CYS A O 1
ATOM 508 N N . MET A 1 62 ? -10.186 5.693 19.960 1.00 92.25 62 MET A N 1
ATOM 509 C CA . MET A 1 62 ? -8.798 5.424 20.324 1.00 92.25 62 MET A CA 1
ATOM 510 C C . MET A 1 62 ? -7.795 6.154 19.436 1.00 92.25 62 MET A C 1
ATOM 512 O O . MET A 1 62 ? -7.973 6.386 18.237 1.00 92.25 62 MET A O 1
ATOM 516 N N . ASN A 1 63 ? -6.660 6.467 20.046 1.00 90.00 63 ASN A N 1
ATOM 517 C CA . ASN A 1 63 ? -5.490 6.952 19.348 1.00 90.00 63 ASN A CA 1
ATOM 518 C C . ASN A 1 63 ? -4.852 5.813 18.543 1.00 90.00 63 ASN A C 1
ATOM 520 O O . ASN A 1 63 ? -4.335 4.850 19.111 1.00 90.00 63 ASN A O 1
ATOM 524 N N . ALA A 1 64 ? -4.806 5.961 17.217 1.00 89.06 64 ALA A N 1
ATOM 525 C CA . ALA A 1 64 ? -4.189 4.976 16.326 1.00 89.06 64 ALA A CA 1
ATOM 526 C C . ALA A 1 64 ? -2.717 4.680 16.681 1.00 89.06 64 ALA A C 1
ATOM 528 O O . ALA A 1 64 ? -2.199 3.605 16.375 1.00 89.06 64 ALA A O 1
ATOM 529 N N . HIS A 1 65 ? -2.026 5.617 17.341 1.00 87.75 65 HIS A N 1
ATOM 530 C CA . HIS A 1 65 ? -0.655 5.418 17.792 1.00 87.75 65 HIS A CA 1
ATOM 531 C C . HIS A 1 65 ? -0.526 4.343 18.879 1.00 87.75 65 HIS A C 1
ATOM 533 O O . HIS A 1 65 ? 0.415 3.557 18.809 1.00 87.75 65 HIS A O 1
ATOM 539 N N . ASP A 1 66 ? -1.452 4.279 19.836 1.00 90.62 66 ASP A N 1
ATOM 540 C CA . ASP A 1 66 ? -1.379 3.307 20.935 1.00 90.62 66 ASP A CA 1
ATOM 541 C C . ASP A 1 66 ? -1.582 1.879 20.405 1.00 90.62 66 ASP A C 1
ATOM 543 O O . ASP A 1 66 ? -0.818 0.971 20.735 1.00 90.62 66 ASP A O 1
ATOM 547 N N . LEU A 1 67 ? -2.497 1.717 19.444 1.00 91.94 67 LEU A N 1
ATOM 548 C CA . LEU A 1 67 ? -2.675 0.466 18.704 1.00 91.94 67 LEU A CA 1
ATOM 549 C C . LEU A 1 67 ? -1.450 0.111 17.862 1.00 91.94 67 LEU A C 1
ATOM 551 O O . LEU A 1 67 ? -0.994 -1.025 17.898 1.00 91.94 67 LEU A O 1
ATOM 555 N N . THR A 1 68 ? -0.862 1.083 17.156 1.00 90.06 68 THR A N 1
ATOM 556 C CA . THR A 1 68 ? 0.370 0.861 16.375 1.00 90.06 68 THR A CA 1
ATOM 557 C C . THR A 1 68 ? 1.523 0.384 17.261 1.00 90.06 68 THR A C 1
ATOM 559 O O . THR A 1 68 ? 2.369 -0.380 16.804 1.00 90.06 68 THR A O 1
ATOM 562 N N . CYS A 1 69 ? 1.557 0.797 18.526 1.00 91.06 69 CYS A N 1
ATOM 563 C CA . CYS A 1 69 ? 2.584 0.389 19.478 1.00 91.06 69 CYS A CA 1
ATOM 564 C C . CYS A 1 69 ? 2.289 -0.931 20.209 1.00 91.06 69 CYS A C 1
ATOM 566 O O . CYS A 1 69 ? 3.117 -1.350 21.016 1.00 91.06 69 CYS A O 1
ATOM 568 N N . ALA A 1 70 ? 1.159 -1.584 19.917 1.00 93.81 70 ALA A N 1
ATOM 569 C CA . ALA A 1 70 ? 0.673 -2.780 20.606 1.00 93.81 70 ALA A CA 1
ATOM 570 C C . ALA A 1 70 ? 0.448 -2.568 22.120 1.00 93.81 70 ALA A C 1
ATOM 572 O O . ALA A 1 70 ? 0.781 -3.431 22.937 1.00 93.81 70 ALA A O 1
ATOM 573 N N . ASP A 1 71 ? -0.082 -1.400 22.502 1.00 93.62 71 ASP A N 1
ATOM 574 C CA . ASP A 1 71 ? -0.338 -1.026 23.898 1.00 93.62 71 ASP A CA 1
ATOM 575 C C . ASP A 1 71 ? -1.619 -1.694 24.433 1.00 93.62 71 ASP A C 1
ATOM 577 O O . ASP A 1 71 ? -2.728 -1.169 24.308 1.00 93.62 71 ASP A O 1
ATOM 581 N N . LYS A 1 72 ? -1.461 -2.891 25.012 1.00 93.56 72 LYS A N 1
ATOM 582 C CA . LYS A 1 72 ? -2.565 -3.685 25.575 1.00 93.56 72 LYS A CA 1
ATOM 583 C C . LYS A 1 72 ? -3.296 -2.973 26.707 1.00 93.56 72 LYS A C 1
ATOM 585 O O . LYS A 1 72 ? -4.512 -3.085 26.800 1.00 93.56 72 LYS A O 1
ATOM 590 N N . GLU A 1 73 ? -2.575 -2.244 27.552 1.00 92.62 73 GLU A N 1
ATOM 591 C CA . GLU A 1 73 ? -3.162 -1.570 28.712 1.00 92.62 73 GLU A CA 1
ATOM 592 C C . GLU A 1 73 ? -4.040 -0.393 28.282 1.00 92.62 73 GLU A C 1
ATOM 594 O O . GLU A 1 73 ? -5.141 -0.215 28.813 1.00 92.62 73 GLU A O 1
ATOM 599 N N . ALA A 1 74 ? -3.613 0.352 27.255 1.00 92.12 74 ALA A N 1
ATOM 600 C CA . ALA A 1 74 ? -4.434 1.396 26.650 1.00 92.12 74 ALA A CA 1
ATOM 601 C C . ALA A 1 74 ? -5.735 0.830 26.055 1.00 92.12 74 ALA A C 1
ATOM 603 O O . ALA A 1 74 ? -6.795 1.422 26.241 1.00 92.12 74 ALA A O 1
ATOM 604 N N . VAL A 1 75 ? -5.670 -0.324 25.378 1.00 93.81 75 VAL A N 1
ATOM 605 C CA . VAL A 1 75 ? -6.856 -0.995 24.814 1.00 93.81 75 VAL A CA 1
ATOM 606 C C . VAL A 1 75 ? -7.773 -1.507 25.914 1.00 93.81 75 VAL A C 1
ATOM 608 O O . VAL A 1 75 ? -8.957 -1.193 25.897 1.00 93.81 75 VAL A O 1
ATOM 611 N N . LYS A 1 76 ? -7.226 -2.237 26.890 1.00 94.94 76 LYS A N 1
ATOM 612 C CA . LYS A 1 76 ? -7.956 -2.767 28.047 1.00 94.94 76 LYS A CA 1
ATOM 613 C C . LYS A 1 76 ? -8.757 -1.673 28.756 1.00 94.94 76 LYS A C 1
ATOM 615 O O . LYS A 1 76 ? -9.952 -1.829 28.981 1.00 94.94 76 LYS A O 1
ATOM 620 N N . THR A 1 77 ? -8.100 -0.542 29.021 1.00 94.19 77 THR A N 1
ATOM 621 C CA . THR A 1 77 ? -8.728 0.641 29.625 1.00 94.19 77 THR A CA 1
ATOM 622 C C . THR A 1 77 ? -9.809 1.226 28.718 1.00 94.19 77 THR A C 1
ATOM 624 O O . THR A 1 77 ? -10.895 1.540 29.192 1.00 94.19 77 THR A O 1
ATOM 627 N N . ALA A 1 78 ? -9.536 1.364 27.416 1.00 91.56 78 ALA A N 1
ATOM 628 C CA . ALA A 1 78 ? -10.470 1.977 26.473 1.00 91.56 78 ALA A CA 1
ATOM 629 C C . ALA A 1 78 ? -11.761 1.168 26.288 1.00 91.56 78 ALA A C 1
ATOM 631 O O . ALA A 1 78 ? -12.818 1.765 26.112 1.00 91.56 78 ALA A O 1
ATOM 632 N N . ILE A 1 79 ? -11.684 -0.165 26.329 1.00 92.88 79 ILE A N 1
ATOM 633 C CA . ILE A 1 79 ? -12.850 -1.047 26.165 1.00 92.88 79 ILE A CA 1
ATOM 634 C C . ILE A 1 79 ? -13.485 -1.473 27.497 1.00 92.88 79 ILE A C 1
ATOM 636 O O . ILE A 1 79 ? -14.476 -2.193 27.483 1.00 92.88 79 ILE A O 1
ATOM 640 N N . GLY A 1 80 ? -12.927 -1.039 28.633 1.00 92.00 80 GLY A N 1
ATOM 641 C CA . GLY A 1 80 ? -13.512 -1.247 29.959 1.00 92.00 80 GLY A CA 1
ATOM 642 C C . GLY A 1 80 ? -13.536 -2.701 30.437 1.00 92.00 80 GLY A C 1
ATOM 643 O O . GLY A 1 80 ? -14.496 -3.098 31.089 1.00 92.00 80 GLY A O 1
ATOM 644 N N . VAL A 1 81 ? -12.511 -3.499 30.117 1.00 91.12 81 VAL A N 1
ATOM 645 C CA . VAL A 1 81 ? -12.407 -4.902 30.571 1.00 91.12 81 VAL A CA 1
ATOM 646 C C . VAL A 1 81 ? -11.300 -5.076 31.610 1.00 91.12 81 VAL A C 1
ATOM 648 O O . VAL A 1 81 ? -10.248 -4.451 31.511 1.00 91.12 81 VAL A O 1
ATOM 651 N N . ASP A 1 82 ? -11.492 -5.969 32.583 1.00 90.19 82 ASP A N 1
ATOM 652 C CA . ASP A 1 82 ? -10.504 -6.195 33.655 1.00 90.19 82 ASP A CA 1
ATOM 653 C C . ASP A 1 82 ? -9.226 -6.879 33.157 1.00 90.19 82 ASP A C 1
ATOM 655 O O . ASP A 1 82 ? -8.119 -6.631 33.646 1.00 90.19 82 ASP A O 1
ATOM 659 N N . LYS A 1 83 ? -9.373 -7.760 32.163 1.00 92.44 83 LYS A N 1
ATOM 660 C CA . LYS A 1 83 ? -8.282 -8.507 31.538 1.00 92.44 83 LYS A CA 1
ATOM 661 C C . LYS A 1 83 ? -8.562 -8.727 30.059 1.00 92.44 83 LYS A C 1
ATOM 663 O O . LYS A 1 83 ? -9.710 -8.877 29.655 1.00 92.44 83 LYS A O 1
ATOM 668 N N . LEU A 1 84 ? -7.491 -8.785 29.273 1.00 92.75 84 LEU A N 1
ATOM 669 C CA . LEU A 1 84 ? -7.562 -9.223 27.885 1.00 92.75 84 LEU A CA 1
ATOM 670 C C . LEU A 1 84 ? -7.419 -10.742 27.826 1.00 92.75 84 LEU A C 1
ATOM 672 O O . LEU A 1 84 ? -6.545 -11.316 28.480 1.00 92.75 84 LEU A O 1
ATOM 676 N N . ASP A 1 85 ? -8.262 -11.371 27.023 1.00 88.19 85 ASP A N 1
ATOM 677 C CA . ASP A 1 85 ? -8.165 -12.782 26.686 1.00 88.19 85 ASP A CA 1
ATOM 678 C C . ASP A 1 85 ? -6.864 -13.076 25.924 1.00 88.19 85 ASP A C 1
ATOM 680 O O . ASP A 1 85 ? -6.408 -12.269 25.107 1.00 88.19 85 ASP A O 1
ATOM 684 N N . LEU A 1 86 ? -6.275 -14.236 26.203 1.00 86.94 86 LEU A N 1
ATOM 685 C CA . LEU A 1 86 ? -5.023 -14.717 25.629 1.00 86.94 86 LEU A CA 1
ATOM 686 C C . LEU A 1 86 ? -5.232 -15.824 24.585 1.00 86.94 86 LEU A C 1
ATOM 688 O O . LEU A 1 86 ? -4.235 -16.372 24.119 1.00 86.94 86 LEU A O 1
ATOM 692 N N . GLU A 1 87 ? -6.475 -16.135 24.188 1.00 82.62 87 GLU A N 1
ATOM 693 C CA . GLU A 1 87 ? -6.797 -17.122 23.138 1.00 82.62 87 GLU A CA 1
ATOM 694 C C . GLU A 1 87 ? -5.879 -17.061 21.895 1.00 82.62 87 GLU A C 1
ATOM 696 O O . GLU A 1 87 ? -5.457 -18.129 21.435 1.00 82.62 87 GLU A O 1
ATOM 701 N N . PRO A 1 88 ? -5.433 -15.874 21.419 1.00 82.00 88 PRO A N 1
ATOM 702 C CA . PRO A 1 88 ? -4.457 -15.755 20.329 1.00 82.00 88 PRO A CA 1
ATOM 703 C C . PRO A 1 88 ? -3.084 -16.420 20.524 1.00 82.00 88 PRO A C 1
ATOM 705 O O . PRO A 1 88 ? -2.217 -16.339 19.648 1.00 82.00 88 PRO A O 1
ATOM 708 N N . LEU A 1 89 ? -2.829 -17.017 21.687 1.00 88.19 89 LEU A N 1
ATOM 709 C CA . LEU A 1 89 ? -1.610 -17.761 22.000 1.00 88.19 89 LEU A CA 1
ATOM 710 C C . LEU A 1 89 ? -1.811 -19.284 21.993 1.00 88.19 89 LEU A C 1
ATOM 712 O O . LEU A 1 89 ? -0.829 -20.006 22.174 1.00 88.19 89 LEU A O 1
ATOM 716 N N . SER A 1 90 ? -3.031 -19.784 21.773 1.00 90.69 90 SER A N 1
ATOM 717 C CA . SER A 1 90 ? -3.298 -21.226 21.695 1.00 90.69 90 SER A CA 1
ATOM 718 C C . SER A 1 90 ? -2.585 -21.875 20.492 1.00 90.69 90 SER A C 1
ATOM 720 O O . SER A 1 90 ? -2.345 -21.196 19.490 1.00 90.69 90 SER A O 1
ATOM 722 N N . PRO A 1 91 ? -2.220 -23.173 20.552 1.00 91.94 91 PRO A N 1
ATOM 723 C CA . PRO A 1 91 ? -1.584 -23.858 19.423 1.00 91.94 91 PRO A CA 1
ATOM 724 C C . PRO A 1 91 ? -2.412 -23.802 18.133 1.00 91.94 91 PRO A C 1
ATOM 726 O O . PRO A 1 91 ? -1.870 -23.452 17.090 1.00 91.94 91 PRO A O 1
ATOM 729 N N . SER A 1 92 ? -3.725 -24.043 18.219 1.00 90.25 92 SER A N 1
ATOM 730 C CA . SER A 1 92 ? -4.635 -23.980 17.067 1.00 90.25 92 SER A CA 1
ATOM 731 C C . SER A 1 92 ? -4.655 -22.592 16.432 1.00 90.25 92 SER A C 1
ATOM 733 O O . SER A 1 92 ? -4.536 -22.469 15.218 1.00 90.25 92 SER A O 1
ATOM 735 N N . PHE A 1 93 ? -4.710 -21.537 17.248 1.00 89.94 93 PHE A N 1
ATOM 736 C CA . PHE A 1 93 ? -4.639 -20.166 16.749 1.00 89.94 93 PHE A CA 1
ATOM 737 C C . PHE A 1 93 ? -3.293 -19.869 16.081 1.00 89.94 93 PHE A C 1
ATOM 739 O O . PHE A 1 93 ? -3.219 -19.203 15.047 1.00 89.94 93 PHE A O 1
ATOM 746 N N . GLN A 1 94 ? -2.195 -20.330 16.685 1.00 87.38 94 GLN A N 1
ATOM 747 C CA . GLN A 1 94 ? -0.865 -20.125 16.120 1.00 87.38 94 GLN A CA 1
ATOM 748 C C . GLN A 1 94 ? -0.707 -20.823 14.769 1.00 87.38 94 GLN A C 1
ATOM 750 O O . GLN A 1 94 ? -0.071 -20.244 13.891 1.00 87.38 94 GLN A O 1
ATOM 755 N N . GLU A 1 95 ? -1.285 -22.012 14.598 1.00 90.31 95 GLU A N 1
ATOM 756 C CA . GLU A 1 95 ? -1.326 -22.730 13.322 1.00 90.31 95 GLU A CA 1
ATOM 757 C C . GLU A 1 95 ? -2.187 -22.001 12.286 1.00 90.31 95 GLU A C 1
ATOM 759 O O . GLU A 1 95 ? -1.726 -21.763 11.168 1.00 90.31 95 GLU A O 1
ATOM 764 N N . GLU A 1 96 ? -3.394 -21.585 12.674 1.00 89.75 96 GLU A N 1
ATOM 765 C CA . GLU A 1 96 ? -4.353 -20.890 11.810 1.00 89.75 96 GLU A CA 1
ATOM 766 C C . GLU A 1 96 ? -3.772 -19.599 11.218 1.00 89.75 96 GLU A C 1
ATOM 768 O O . GLU A 1 96 ? -3.887 -19.360 10.017 1.00 89.75 96 GLU A O 1
ATOM 773 N N . PHE A 1 97 ? -3.080 -18.803 12.040 1.00 88.88 97 PHE A N 1
ATOM 774 C CA . PHE A 1 97 ? -2.529 -17.501 11.647 1.00 88.88 97 PHE A CA 1
ATOM 775 C C . PHE A 1 97 ? -1.004 -17.509 11.471 1.00 88.88 97 PHE A C 1
ATOM 777 O O . PHE A 1 97 ? -0.362 -16.456 11.552 1.00 88.88 97 PHE A O 1
ATOM 784 N N . ALA A 1 98 ? -0.375 -18.671 11.268 1.00 88.88 98 ALA A N 1
ATOM 785 C CA . ALA A 1 98 ? 1.086 -18.783 11.212 1.00 88.88 98 ALA A CA 1
ATOM 786 C C . ALA A 1 98 ? 1.705 -17.889 10.121 1.00 88.88 98 ALA A C 1
ATOM 788 O O . ALA A 1 98 ? 2.672 -17.161 10.373 1.00 88.88 98 ALA A O 1
ATOM 789 N N . LYS A 1 99 ? 1.128 -17.907 8.912 1.00 86.12 99 LYS A N 1
ATOM 790 C CA . LYS A 1 99 ? 1.621 -17.140 7.750 1.00 86.12 99 LYS A CA 1
ATOM 791 C C . LYS A 1 99 ? 1.474 -15.639 7.978 1.00 86.12 99 LYS A C 1
ATOM 793 O O . LYS A 1 99 ? 2.352 -14.844 7.647 1.00 86.12 99 LYS A O 1
ATOM 798 N N . GLU A 1 100 ? 0.363 -15.252 8.571 1.00 85.31 100 GLU A N 1
ATOM 799 C CA . GLU A 1 100 ? -0.017 -13.882 8.859 1.00 85.31 100 GLU A CA 1
ATOM 800 C C . GLU A 1 100 ? 0.853 -13.295 9.966 1.00 85.31 100 GLU A C 1
ATOM 802 O O . GLU A 1 100 ? 1.397 -12.197 9.830 1.00 85.31 100 GLU A O 1
ATOM 807 N N . ARG A 1 101 ? 1.057 -14.059 11.039 1.00 88.69 101 ARG A N 1
ATOM 808 C CA . ARG A 1 101 ? 1.977 -13.713 12.123 1.00 88.69 101 ARG A CA 1
ATOM 809 C C . ARG A 1 101 ? 3.390 -13.531 11.593 1.00 88.69 101 ARG A C 1
ATOM 811 O O . ARG A 1 101 ? 4.043 -12.567 11.991 1.00 88.69 101 ARG A O 1
ATOM 818 N N . LEU A 1 102 ? 3.838 -14.386 10.673 1.00 86.25 102 LEU A N 1
ATOM 819 C CA . LEU A 1 102 ? 5.132 -14.235 10.012 1.00 86.25 102 LEU A CA 1
ATOM 820 C C . LEU A 1 102 ? 5.209 -12.914 9.229 1.00 86.25 102 LEU A C 1
ATOM 822 O O . LEU A 1 102 ? 6.159 -12.154 9.402 1.00 86.25 102 LEU A O 1
ATOM 826 N N . LEU A 1 103 ? 4.162 -12.561 8.474 1.00 84.38 103 LEU A N 1
ATOM 827 C CA . LEU A 1 103 ? 4.074 -11.275 7.767 1.00 84.38 103 LEU A CA 1
ATOM 828 C C . LEU A 1 103 ? 4.098 -10.063 8.721 1.00 84.38 103 LEU A C 1
ATOM 830 O O . LEU A 1 103 ? 4.627 -9.002 8.380 1.00 84.38 103 LEU A O 1
ATOM 834 N N . VAL A 1 104 ? 3.562 -10.180 9.935 1.00 86.00 104 VAL A N 1
ATOM 835 C CA . VAL A 1 104 ? 3.700 -9.113 10.937 1.00 86.00 104 VAL A CA 1
ATOM 836 C C . VAL A 1 104 ? 5.127 -9.068 11.497 1.00 86.00 104 VAL A C 1
ATOM 838 O O . VAL A 1 104 ? 5.704 -7.979 11.562 1.00 86.00 104 VAL A O 1
ATOM 841 N N . GLN A 1 105 ? 5.701 -10.218 11.869 1.00 82.81 105 GLN A N 1
ATOM 842 C CA . GLN A 1 105 ? 7.028 -10.332 12.493 1.00 82.81 105 GLN A CA 1
ATOM 843 C C . GLN A 1 105 ? 8.162 -9.905 11.553 1.00 82.81 105 GLN A C 1
ATOM 845 O O . GLN A 1 105 ? 8.947 -9.027 11.910 1.00 82.81 105 GLN A O 1
ATOM 850 N N . GLU A 1 106 ? 8.234 -10.489 10.357 1.00 76.94 106 GLU A N 1
ATOM 851 C CA . GLU A 1 106 ? 9.351 -10.315 9.417 1.00 76.94 106 GLU A CA 1
ATOM 852 C C . GLU A 1 106 ? 9.319 -8.984 8.669 1.00 76.94 106 GLU A C 1
ATOM 854 O O . GLU A 1 106 ? 10.333 -8.534 8.150 1.00 76.94 106 GLU A O 1
ATOM 859 N N . ASN A 1 107 ? 8.149 -8.362 8.553 1.00 78.38 107 ASN A N 1
ATOM 860 C CA . ASN A 1 107 ? 7.900 -7.442 7.451 1.00 78.38 107 ASN A CA 1
ATOM 861 C C . ASN A 1 107 ? 7.338 -6.118 7.955 1.00 78.38 107 ASN A C 1
ATOM 863 O O . ASN A 1 107 ? 8.000 -5.074 7.897 1.00 78.38 107 ASN A O 1
ATOM 867 N N . LEU A 1 108 ? 6.139 -6.138 8.531 1.00 86.50 108 LEU A N 1
ATOM 868 C CA . LEU A 1 108 ? 5.512 -4.907 8.997 1.00 86.50 108 LEU A CA 1
ATOM 869 C C . LEU A 1 108 ? 6.146 -4.372 10.286 1.00 86.50 108 LEU A C 1
ATOM 871 O O . LEU A 1 108 ? 6.437 -3.179 10.351 1.00 86.50 108 LEU A O 1
ATOM 875 N N . LEU A 1 109 ? 6.440 -5.191 11.296 1.00 87.25 109 LEU A N 1
ATOM 876 C CA . LEU A 1 109 ? 6.951 -4.665 12.569 1.00 87.25 109 LEU A CA 1
ATOM 877 C C . LEU A 1 109 ? 8.270 -3.902 12.398 1.00 87.25 109 LEU A C 1
ATOM 879 O O . LEU A 1 109 ? 8.479 -2.853 13.010 1.00 87.25 109 LEU A O 1
ATOM 883 N N . HIS A 1 110 ? 9.114 -4.337 11.470 1.00 82.25 110 HIS A N 1
ATOM 884 C CA . HIS A 1 110 ? 10.342 -3.652 11.096 1.00 82.25 110 HIS A CA 1
ATOM 885 C C . HIS A 1 110 ? 10.134 -2.217 10.577 1.00 82.25 110 HIS A C 1
ATOM 887 O O . HIS A 1 110 ? 11.049 -1.398 10.664 1.00 82.25 110 HIS A O 1
ATOM 893 N N . ARG A 1 111 ? 8.922 -1.816 10.167 1.00 82.44 111 ARG A N 1
ATOM 894 C CA . ARG A 1 111 ? 8.583 -0.404 9.893 1.00 82.44 111 ARG A CA 1
ATOM 895 C C . ARG A 1 111 ? 8.800 0.510 11.097 1.00 82.44 111 ARG A C 1
ATOM 897 O O . ARG A 1 111 ? 9.121 1.691 10.927 1.00 82.44 111 ARG A O 1
ATOM 904 N N . SER A 1 112 ? 8.623 -0.038 12.297 1.00 83.25 112 SER A N 1
ATOM 905 C CA . SER A 1 112 ? 8.889 0.638 13.565 1.00 83.25 112 SER A CA 1
ATOM 906 C C . SER A 1 112 ? 10.372 0.616 13.946 1.00 83.25 112 SER A C 1
ATOM 908 O O . SER A 1 112 ? 10.780 1.423 14.775 1.00 83.25 112 SER A O 1
ATOM 910 N N . ASP A 1 113 ? 11.206 -0.227 13.327 1.00 81.62 113 ASP A N 1
ATOM 911 C CA . ASP A 1 113 ? 12.622 -0.380 13.674 1.00 81.62 113 ASP A CA 1
ATOM 912 C C . ASP A 1 113 ? 13.566 0.280 12.655 1.00 81.62 113 ASP A C 1
ATOM 914 O O . ASP A 1 113 ? 14.042 -0.380 11.736 1.00 81.62 113 ASP A O 1
ATOM 918 N N . PRO A 1 114 ? 13.930 1.563 12.813 1.00 67.06 114 PRO A N 1
ATOM 919 C CA . PRO A 1 114 ? 14.810 2.253 11.871 1.00 67.06 114 PRO A CA 1
ATOM 920 C C . PRO A 1 114 ? 16.225 1.659 11.703 1.00 67.06 114 PRO A C 1
ATOM 922 O O . PRO A 1 114 ? 16.920 2.063 10.766 1.00 67.06 114 PRO A O 1
ATOM 925 N N . PHE A 1 115 ? 16.679 0.750 12.580 1.00 67.56 115 PHE A N 1
ATOM 926 C CA . PHE A 1 115 ? 18.039 0.180 12.545 1.00 67.56 115 PHE A CA 1
ATOM 927 C C . PHE A 1 115 ? 18.099 -1.336 12.452 1.00 67.56 115 PHE A C 1
ATOM 929 O O . PHE A 1 115 ? 19.210 -1.861 12.438 1.00 67.56 115 PHE A O 1
ATOM 936 N N . ILE A 1 116 ? 16.955 -2.022 12.348 1.00 69.50 116 ILE A N 1
ATOM 937 C CA . ILE A 1 116 ? 16.838 -3.492 12.257 1.00 69.50 116 ILE A CA 1
ATOM 938 C C . ILE A 1 116 ? 17.276 -4.222 13.547 1.00 69.50 116 ILE A C 1
ATOM 940 O O . ILE A 1 116 ? 16.866 -5.350 13.781 1.00 69.50 116 ILE A O 1
ATOM 944 N N . ASN A 1 117 ? 18.064 -3.583 14.417 1.00 77.50 117 ASN A N 1
ATOM 945 C CA . ASN A 1 117 ? 18.631 -4.163 15.634 1.00 77.50 117 ASN A CA 1
ATOM 946 C C . ASN A 1 117 ? 18.115 -3.520 16.935 1.00 77.50 117 ASN A C 1
ATOM 948 O O . ASN A 1 117 ? 18.789 -3.606 17.972 1.00 77.50 117 ASN A O 1
ATOM 952 N N . ASN A 1 118 ? 16.975 -2.818 16.893 1.00 84.38 118 ASN A N 1
ATOM 953 C CA . ASN A 1 118 ? 16.364 -2.276 18.109 1.00 84.38 118 ASN A CA 1
ATOM 954 C C . ASN A 1 118 ? 15.427 -3.277 18.785 1.00 84.38 118 ASN A C 1
ATOM 956 O O . ASN A 1 118 ? 15.154 -3.103 19.977 1.00 84.38 118 ASN A O 1
ATOM 960 N N . TYR A 1 119 ? 14.930 -4.265 18.041 1.00 87.38 119 TYR A N 1
ATOM 961 C CA . TYR A 1 119 ? 14.210 -5.402 18.594 1.00 87.38 119 TYR A CA 1
ATOM 962 C C . TYR A 1 119 ? 15.133 -6.587 18.881 1.00 87.38 119 TYR A C 1
ATOM 964 O O . TYR A 1 119 ? 16.013 -6.914 18.084 1.00 87.38 119 TYR A O 1
ATOM 972 N N . THR A 1 120 ? 14.877 -7.275 19.988 1.00 88.75 120 THR A N 1
ATOM 973 C CA . THR A 1 120 ? 15.266 -8.678 20.164 1.00 88.75 120 THR A CA 1
ATOM 974 C C . THR A 1 120 ? 14.207 -9.603 19.560 1.00 88.75 120 THR A C 1
ATOM 976 O O . THR A 1 120 ? 13.058 -9.206 19.359 1.00 88.75 120 THR A O 1
ATOM 979 N N . HIS A 1 121 ? 14.564 -10.865 19.318 1.00 87.75 121 HIS A N 1
ATOM 980 C CA . HIS A 1 121 ? 13.613 -11.861 18.821 1.00 87.75 121 HIS A CA 1
ATOM 981 C C . HIS A 1 121 ? 12.406 -12.049 19.764 1.00 87.75 121 HIS A C 1
ATOM 983 O O . HIS A 1 121 ? 11.276 -12.197 19.299 1.00 87.75 121 HIS A O 1
ATOM 989 N N . SER A 1 122 ? 12.619 -12.018 21.088 1.00 89.69 122 SER A N 1
ATOM 990 C CA . SER A 1 122 ? 11.517 -12.117 22.059 1.00 89.69 122 SER A CA 1
ATOM 991 C C . SER A 1 122 ? 10.596 -10.909 21.968 1.00 89.69 122 SER A C 1
ATOM 993 O O . SER A 1 122 ? 9.387 -11.073 21.869 1.00 89.69 122 SER A O 1
ATOM 995 N N . GLU A 1 123 ? 11.160 -9.697 21.898 1.00 91.31 123 GLU A N 1
ATOM 996 C CA . GLU A 1 123 ? 10.351 -8.481 21.784 1.00 91.31 123 GLU A CA 1
ATOM 997 C C . GLU A 1 123 ? 9.489 -8.491 20.513 1.00 91.31 123 GLU A C 1
ATOM 999 O O . GLU A 1 123 ? 8.345 -8.043 20.565 1.00 91.31 123 GLU A O 1
ATOM 1004 N N . ILE A 1 124 ? 10.000 -9.004 19.383 1.00 90.69 124 ILE A N 1
ATOM 1005 C CA . ILE A 1 124 ? 9.204 -9.164 18.152 1.00 90.69 124 ILE A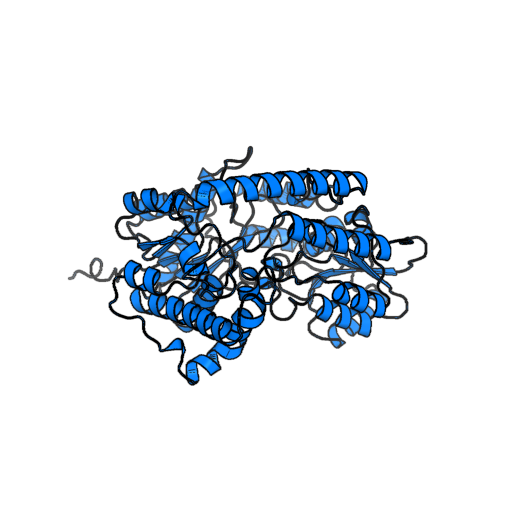 CA 1
ATOM 1006 C C . ILE A 1 124 ? 8.014 -10.077 18.421 1.00 90.69 124 ILE A C 1
ATOM 1008 O O . ILE A 1 124 ? 6.875 -9.683 18.174 1.00 90.69 124 ILE A O 1
ATOM 1012 N N . ARG A 1 125 ? 8.273 -11.271 18.963 1.00 89.31 125 ARG A N 1
ATOM 1013 C CA . ARG A 1 125 ? 7.239 -12.266 19.261 1.00 89.31 125 ARG A CA 1
ATOM 1014 C C . ARG A 1 125 ? 6.164 -11.695 20.186 1.00 89.31 125 ARG A C 1
ATOM 1016 O O . ARG A 1 125 ? 4.983 -11.785 19.860 1.00 89.31 125 ARG A O 1
ATOM 1023 N N . ASP A 1 126 ? 6.564 -11.056 21.281 1.00 90.56 126 ASP A N 1
ATOM 1024 C CA . ASP A 1 126 ? 5.650 -10.469 22.265 1.00 90.56 126 ASP A CA 1
ATOM 1025 C C . ASP A 1 126 ? 4.854 -9.295 21.684 1.00 90.56 126 ASP A C 1
ATOM 1027 O O . ASP A 1 126 ? 3.649 -9.179 21.908 1.00 90.56 126 ASP A O 1
ATOM 1031 N N . THR A 1 127 ? 5.493 -8.447 20.873 1.00 92.81 127 THR A N 1
ATOM 1032 C CA . THR A 1 127 ? 4.797 -7.340 20.198 1.00 92.81 127 THR A CA 1
ATOM 1033 C C . THR A 1 127 ? 3.761 -7.868 19.207 1.00 92.81 127 THR A C 1
ATOM 1035 O O . THR A 1 127 ? 2.641 -7.361 19.165 1.00 92.81 127 THR A O 1
ATOM 1038 N N . VAL A 1 128 ? 4.092 -8.917 18.448 1.00 93.31 128 VAL A N 1
ATOM 1039 C CA . VAL A 1 128 ? 3.144 -9.539 17.517 1.00 93.31 128 VAL A CA 1
ATOM 1040 C C . VAL A 1 128 ? 1.990 -10.203 18.249 1.00 93.31 128 VAL A C 1
ATOM 1042 O O . VAL A 1 128 ? 0.840 -9.941 17.905 1.00 93.31 128 VA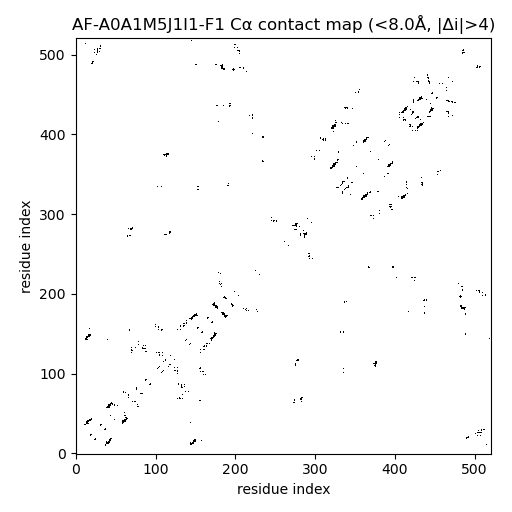L A O 1
ATOM 1045 N N . ASN A 1 129 ? 2.273 -10.964 19.304 1.00 92.31 129 ASN A N 1
ATOM 1046 C CA . ASN A 1 129 ? 1.257 -11.516 20.199 1.00 92.31 129 ASN A CA 1
ATOM 1047 C C . ASN A 1 129 ? 0.272 -10.443 20.664 1.00 92.31 129 ASN A C 1
ATOM 1049 O O . ASN A 1 129 ? -0.939 -10.640 20.596 1.00 92.31 129 ASN A O 1
ATOM 1053 N N . ASN A 1 130 ? 0.784 -9.283 21.077 1.00 94.31 130 ASN A N 1
ATOM 1054 C CA . ASN A 1 130 ? -0.053 -8.187 21.537 1.00 94.31 130 ASN A CA 1
ATOM 1055 C C . ASN A 1 130 ? -0.985 -7.646 20.441 1.00 94.31 130 ASN A C 1
ATOM 1057 O O . ASN A 1 130 ? -2.123 -7.327 20.767 1.00 94.31 130 ASN A O 1
ATOM 1061 N N . TYR A 1 131 ? -0.575 -7.575 19.167 1.00 95.38 131 TYR A N 1
ATOM 1062 C CA . TYR A 1 131 ? -1.491 -7.151 18.094 1.00 95.38 131 TYR A CA 1
ATOM 1063 C C . TYR A 1 131 ? -2.671 -8.113 17.922 1.00 95.38 131 TYR A C 1
ATOM 1065 O O . TYR A 1 131 ? -3.806 -7.651 17.827 1.00 95.38 131 TYR A O 1
ATOM 1073 N N . PHE A 1 132 ? -2.423 -9.427 17.930 1.00 95.19 132 PHE A N 1
ATOM 1074 C CA . PHE A 1 132 ? -3.494 -10.422 17.809 1.00 95.19 132 PHE A CA 1
ATOM 1075 C C . PHE A 1 132 ? -4.377 -10.464 19.068 1.00 95.19 132 PHE A C 1
ATOM 1077 O O . PHE A 1 132 ? -5.595 -10.522 18.941 1.00 95.19 132 PHE A O 1
ATOM 1084 N N . ILE A 1 133 ? -3.801 -10.331 20.272 1.00 95.25 133 ILE A N 1
ATOM 1085 C CA . ILE A 1 133 ? -4.554 -10.184 21.536 1.00 95.25 133 ILE A CA 1
ATOM 1086 C C . ILE A 1 133 ? -5.475 -8.962 21.486 1.00 95.25 133 ILE A C 1
ATOM 1088 O O . ILE A 1 133 ? -6.656 -9.065 21.814 1.00 95.25 133 ILE A O 1
ATOM 1092 N N . ILE A 1 134 ? -4.957 -7.810 21.058 1.00 95.69 134 ILE A N 1
ATOM 1093 C CA . ILE A 1 134 ? -5.738 -6.574 20.932 1.00 95.69 134 ILE A CA 1
ATOM 1094 C C . ILE A 1 134 ? -6.884 -6.762 19.936 1.00 95.69 134 ILE A C 1
ATOM 1096 O O . ILE A 1 134 ? -8.028 -6.468 20.271 1.00 95.69 134 ILE A O 1
ATOM 1100 N N . ALA A 1 135 ? -6.588 -7.267 18.737 1.00 95.75 135 ALA A N 1
ATOM 1101 C CA . ALA A 1 135 ? -7.588 -7.484 17.699 1.00 95.75 135 ALA A CA 1
ATOM 1102 C C . ALA A 1 135 ? -8.688 -8.455 18.152 1.00 95.75 135 ALA A C 1
ATOM 1104 O O . ALA A 1 135 ? -9.865 -8.127 18.039 1.00 95.75 135 ALA A O 1
ATOM 1105 N N . TYR A 1 136 ? -8.308 -9.597 18.729 1.00 95.50 136 TYR A N 1
ATOM 1106 C CA . TYR A 1 136 ? -9.244 -10.601 19.233 1.00 95.50 136 TYR A CA 1
ATOM 1107 C C . TYR A 1 136 ? -10.186 -10.018 20.286 1.00 95.50 136 TYR A C 1
ATOM 1109 O O . TYR A 1 136 ? -11.397 -10.175 20.187 1.00 95.50 136 TYR A O 1
ATOM 1117 N N . ASN A 1 137 ? -9.648 -9.293 21.271 1.00 95.62 137 ASN A N 1
ATOM 1118 C CA . ASN A 1 137 ? -10.475 -8.721 22.331 1.00 95.62 137 ASN A CA 1
ATOM 1119 C C . ASN A 1 137 ? -11.395 -7.613 21.805 1.00 95.62 137 ASN A C 1
ATOM 1121 O O . ASN A 1 137 ? -12.550 -7.562 22.205 1.00 95.62 137 ASN A O 1
ATOM 1125 N N . LEU A 1 138 ? -10.939 -6.777 20.865 1.00 95.94 138 LEU A N 1
ATOM 1126 C CA . LEU A 1 138 ? -11.812 -5.794 20.215 1.00 95.94 138 LEU A CA 1
ATOM 1127 C C . LEU A 1 138 ? -12.987 -6.473 19.498 1.00 95.94 138 LEU A C 1
ATOM 1129 O O . LEU A 1 138 ? -14.136 -6.073 19.679 1.00 95.94 138 LEU A O 1
ATOM 1133 N N . LEU A 1 139 ? -12.713 -7.514 18.711 1.00 95.81 139 LEU A N 1
ATOM 1134 C CA . LEU A 1 139 ? -13.741 -8.242 17.967 1.00 95.81 139 LEU A CA 1
ATOM 1135 C C . LEU A 1 139 ? -14.683 -9.009 18.897 1.00 95.81 139 LEU A C 1
ATOM 1137 O O . LEU A 1 139 ? -15.892 -8.941 18.715 1.00 95.81 139 LEU A O 1
ATOM 1141 N N . LYS A 1 140 ? -14.160 -9.666 19.936 1.00 93.88 140 LYS A N 1
ATOM 1142 C CA . LYS A 1 140 ? -14.958 -10.391 20.934 1.00 93.88 140 LYS A CA 1
ATOM 1143 C C . LYS A 1 140 ? -15.875 -9.470 21.735 1.00 93.88 140 LYS A C 1
ATOM 1145 O O . LYS A 1 140 ? -17.023 -9.825 21.973 1.00 93.88 140 LYS A O 1
ATOM 1150 N N . THR A 1 141 ? -15.380 -8.306 22.160 1.00 94.06 141 THR A N 1
ATOM 1151 C CA . THR A 1 141 ? -16.152 -7.367 22.987 1.00 94.06 141 THR A CA 1
ATOM 1152 C C . THR A 1 141 ? -17.316 -6.753 22.219 1.00 94.06 141 THR A C 1
ATOM 1154 O O . THR A 1 141 ? -18.399 -6.609 22.777 1.00 94.06 141 THR A O 1
ATOM 1157 N N . TYR A 1 142 ? -17.103 -6.382 20.957 1.00 94.44 142 TYR A N 1
ATOM 1158 C CA . TYR A 1 142 ? -18.077 -5.584 20.209 1.00 94.44 142 TYR A CA 1
ATOM 1159 C C . TYR A 1 142 ? -18.800 -6.342 19.093 1.00 94.44 142 TYR A C 1
ATOM 1161 O O . TYR A 1 142 ? -19.839 -5.871 18.638 1.00 94.44 142 TYR A O 1
ATOM 1169 N N . ASN A 1 143 ? -18.257 -7.477 18.643 1.00 93.62 143 ASN A N 1
ATOM 1170 C CA . ASN A 1 143 ? -18.776 -8.311 17.556 1.00 93.62 143 ASN A CA 1
ATOM 1171 C C . ASN A 1 143 ? -19.269 -7.490 16.342 1.00 93.62 143 ASN A C 1
ATOM 1173 O O . ASN A 1 143 ? -20.461 -7.511 16.016 1.00 93.62 143 ASN A O 1
ATOM 1177 N N . PRO A 1 144 ? -18.394 -6.681 15.706 1.00 95.19 144 PRO A N 1
ATOM 1178 C CA . PRO A 1 144 ? -18.827 -5.768 14.659 1.00 95.19 144 PRO A CA 1
ATOM 1179 C C . PRO A 1 144 ? -19.318 -6.531 13.426 1.00 95.19 144 PRO A C 1
ATOM 1181 O O . PRO A 1 144 ? -18.668 -7.459 12.953 1.00 95.19 144 PRO A O 1
ATOM 1184 N N . LYS A 1 145 ? -20.431 -6.092 12.835 1.00 93.75 145 LYS A N 1
ATOM 1185 C CA . LYS A 1 145 ? -20.938 -6.641 11.568 1.00 93.75 145 LYS A CA 1
ATOM 1186 C C . LYS A 1 145 ? -20.016 -6.303 10.405 1.00 93.75 145 LYS A C 1
ATOM 1188 O O . LYS A 1 145 ? -19.781 -7.135 9.530 1.00 93.75 145 LYS A O 1
ATOM 1193 N N . PHE A 1 146 ? -19.463 -5.093 10.414 1.00 94.75 146 PHE A N 1
ATOM 1194 C CA . PHE A 1 146 ? -18.468 -4.676 9.441 1.00 94.75 146 PHE A CA 1
ATOM 1195 C C . PHE A 1 146 ? -17.437 -3.707 10.024 1.00 94.75 146 PHE A C 1
ATOM 1197 O O . PHE A 1 146 ? -17.653 -3.048 11.045 1.00 94.75 146 PHE A O 1
ATOM 1204 N N . ILE A 1 147 ? -16.304 -3.607 9.337 1.00 96.00 147 ILE A N 1
ATOM 1205 C CA . ILE A 1 147 ? -15.184 -2.735 9.687 1.00 96.00 147 ILE A CA 1
ATOM 1206 C C . ILE A 1 147 ? -14.801 -1.923 8.453 1.00 96.00 147 ILE A C 1
ATOM 1208 O O . ILE A 1 147 ? -14.392 -2.488 7.440 1.00 96.00 147 ILE A O 1
ATOM 1212 N N . LEU A 1 148 ? -14.909 -0.596 8.536 1.00 94.94 148 LEU A N 1
ATOM 1213 C CA . LEU A 1 148 ? -14.477 0.312 7.475 1.00 94.94 148 LEU A CA 1
ATOM 1214 C C . LEU A 1 148 ? -13.055 0.807 7.744 1.00 94.94 148 LEU A C 1
ATOM 1216 O O . LEU A 1 148 ? -12.793 1.488 8.737 1.00 94.94 148 LEU A O 1
ATOM 1220 N N . TYR A 1 149 ? -12.153 0.528 6.812 1.00 92.88 149 TYR A N 1
ATOM 1221 C CA . TYR A 1 149 ? -10.775 0.997 6.835 1.00 92.88 149 TYR A CA 1
ATOM 1222 C C . TYR A 1 149 ? -10.614 2.197 5.895 1.00 92.88 149 TYR A C 1
ATOM 1224 O O . TYR A 1 149 ? -10.985 2.124 4.720 1.00 92.88 149 TYR A O 1
ATOM 1232 N N . GLU A 1 150 ? -10.008 3.289 6.387 1.00 88.31 150 GLU A N 1
ATOM 1233 C CA . GLU A 1 150 ? -9.692 4.489 5.579 1.00 88.31 150 GLU A CA 1
ATOM 1234 C C . GLU A 1 150 ? -8.863 4.125 4.334 1.00 88.31 150 GLU A C 1
ATOM 1236 O O . GLU A 1 150 ? -8.968 4.763 3.289 1.00 88.31 150 GLU A O 1
ATOM 1241 N N . VAL A 1 151 ? -8.047 3.078 4.450 1.00 85.94 151 VAL A N 1
ATOM 1242 C CA . VAL A 1 151 ? -7.195 2.526 3.403 1.00 85.94 151 VAL A CA 1
ATOM 1243 C C . VAL A 1 151 ? -6.935 1.046 3.705 1.00 85.94 151 VAL A C 1
ATOM 1245 O O . VAL A 1 151 ? -6.978 0.654 4.870 1.00 85.94 151 VAL A O 1
ATOM 1248 N N . ALA A 1 152 ? -6.644 0.218 2.692 1.00 83.81 152 ALA A N 1
ATOM 1249 C CA . ALA A 1 152 ? -6.214 -1.175 2.915 1.00 83.81 152 ALA A CA 1
ATOM 1250 C C . ALA A 1 152 ? -5.133 -1.282 4.021 1.00 83.81 152 ALA A C 1
ATOM 1252 O O . ALA A 1 152 ? -4.281 -0.381 4.077 1.00 83.81 152 ALA A O 1
ATOM 1253 N N . PRO A 1 153 ? -5.136 -2.354 4.850 1.00 86.75 153 PRO A N 1
ATOM 1254 C CA . PRO A 1 153 ? -4.268 -2.485 6.019 1.00 86.75 153 PRO A CA 1
ATOM 1255 C C . PRO A 1 153 ? -2.828 -2.050 5.738 1.00 86.75 153 PRO A C 1
ATOM 1257 O O . PRO A 1 153 ? -2.211 -2.459 4.752 1.00 86.75 153 PRO A O 1
ATOM 1260 N N . HIS A 1 154 ? -2.305 -1.152 6.568 1.00 80.75 154 HIS A N 1
ATOM 1261 C CA . HIS A 1 154 ? -1.018 -0.490 6.357 1.00 80.75 154 HIS A CA 1
ATOM 1262 C C . HIS A 1 154 ? -0.067 -0.650 7.548 1.00 80.75 154 HIS A C 1
ATOM 1264 O O . HIS A 1 154 ? 1.157 -0.519 7.403 1.00 80.75 154 HIS A O 1
ATOM 1270 N N . THR A 1 155 ? -0.599 -0.927 8.730 1.00 86.94 155 THR A N 1
ATOM 1271 C CA . THR A 1 155 ? 0.150 -1.066 9.973 1.00 86.94 155 THR A CA 1
ATOM 1272 C C . THR A 1 155 ? 0.012 -2.480 10.535 1.00 86.94 155 THR A C 1
ATOM 1274 O O . THR A 1 155 ? -0.658 -3.343 9.986 1.00 86.94 155 THR A O 1
ATOM 1277 N N . MET A 1 156 ? 0.740 -2.772 11.608 1.00 89.75 156 MET A N 1
ATOM 1278 C CA . MET A 1 156 ? 0.779 -4.120 12.165 1.00 89.75 156 MET A CA 1
ATOM 1279 C C . MET A 1 156 ? -0.559 -4.475 12.831 1.00 89.75 156 MET A C 1
ATOM 1281 O O . MET A 1 156 ? -1.009 -5.612 12.739 1.00 89.75 156 MET A O 1
ATOM 1285 N N . TYR A 1 157 ? -1.206 -3.487 13.466 1.00 91.38 157 TYR A N 1
ATOM 1286 C CA . TYR A 1 157 ? -2.461 -3.698 14.185 1.00 91.38 157 TYR A CA 1
ATOM 1287 C C . TYR A 1 157 ? -3.658 -3.831 13.237 1.00 91.38 157 TYR A C 1
ATOM 1289 O O . TYR A 1 157 ? -4.514 -4.676 13.468 1.00 91.38 157 TYR A O 1
ATOM 1297 N N . ASP A 1 158 ? -3.729 -3.009 12.182 1.00 92.06 158 ASP A N 1
ATOM 1298 C CA . ASP A 1 158 ? -4.861 -3.043 11.252 1.00 92.06 158 ASP A CA 1
ATOM 1299 C C . ASP A 1 158 ? -4.836 -4.307 10.379 1.00 92.06 158 ASP A C 1
ATOM 1301 O O . ASP A 1 158 ? -5.904 -4.825 10.061 1.00 92.06 158 ASP A O 1
ATOM 1305 N N . LEU A 1 159 ? -3.648 -4.859 10.085 1.00 91.94 159 LEU A N 1
ATOM 1306 C CA . LEU A 1 159 ? -3.508 -6.157 9.428 1.00 91.94 159 LEU A CA 1
ATOM 1307 C C . LEU A 1 159 ? -3.982 -7.302 10.331 1.00 91.94 159 LEU A C 1
ATOM 1309 O O . LEU A 1 159 ? -4.774 -8.120 9.873 1.00 91.94 159 LEU A O 1
ATOM 1313 N N . ALA A 1 160 ? -3.542 -7.341 11.595 1.00 93.25 160 ALA A N 1
ATOM 1314 C CA . ALA A 1 160 ? -4.008 -8.354 12.543 1.00 93.25 160 ALA A CA 1
ATOM 1315 C C . ALA A 1 160 ? -5.534 -8.271 12.716 1.00 93.25 160 ALA A C 1
ATOM 1317 O O . ALA A 1 160 ? -6.224 -9.277 12.595 1.00 93.25 160 ALA A O 1
ATOM 1318 N N . LEU A 1 161 ? -6.076 -7.061 12.901 1.00 94.88 161 LEU A N 1
ATOM 1319 C CA . LEU A 1 161 ? -7.519 -6.846 13.004 1.00 94.88 161 LEU A CA 1
ATOM 1320 C C . LEU A 1 161 ? -8.270 -7.320 11.758 1.00 94.88 161 LEU A C 1
ATOM 1322 O O . LEU A 1 161 ? -9.263 -8.015 11.904 1.00 94.88 161 LEU A O 1
ATOM 1326 N N . TYR A 1 162 ? -7.791 -6.978 10.558 1.00 93.81 162 TYR A N 1
ATOM 1327 C CA . TYR A 1 162 ? -8.395 -7.421 9.297 1.00 93.81 162 TYR A CA 1
ATOM 1328 C C . TYR A 1 162 ? -8.492 -8.950 9.215 1.00 93.81 162 TYR A C 1
ATOM 1330 O O . TYR A 1 162 ? -9.538 -9.480 8.851 1.00 93.81 162 TYR A O 1
ATOM 1338 N N . GLN A 1 163 ? -7.417 -9.648 9.585 1.00 90.25 163 GLN A N 1
ATOM 1339 C CA . GLN A 1 163 ? -7.331 -11.108 9.500 1.00 90.25 163 GLN A CA 1
ATOM 1340 C C . GLN A 1 163 ? -8.265 -11.795 10.495 1.00 90.25 163 GLN A C 1
ATOM 1342 O O . GLN A 1 163 ? -9.023 -12.678 10.105 1.00 90.25 163 GLN A O 1
ATOM 1347 N N . LEU A 1 164 ? -8.252 -11.373 11.765 1.00 93.19 164 LEU A N 1
ATOM 1348 C CA . LEU A 1 164 ? -9.171 -11.952 12.746 1.00 93.19 164 LEU A CA 1
ATOM 1349 C C . LEU A 1 164 ? -10.629 -11.600 12.447 1.00 93.19 164 LEU A C 1
ATOM 1351 O O . LEU A 1 164 ? -11.500 -12.427 12.685 1.00 93.19 164 LEU A O 1
ATOM 1355 N N . ALA A 1 165 ? -10.904 -10.394 11.943 1.00 93.88 165 ALA A N 1
ATOM 1356 C CA . ALA A 1 165 ? -12.263 -9.956 11.641 1.00 93.88 165 ALA A CA 1
ATOM 1357 C C . ALA A 1 165 ? -12.943 -10.907 10.651 1.00 93.88 165 ALA A C 1
ATOM 1359 O O . ALA A 1 165 ? -14.070 -11.325 10.895 1.00 93.88 165 ALA A O 1
ATOM 1360 N N . GLU A 1 166 ? -12.237 -11.304 9.590 1.00 88.56 166 GLU A N 1
ATOM 1361 C CA . GLU A 1 166 ? -12.754 -12.241 8.588 1.00 88.56 166 GLU A CA 1
ATOM 1362 C C . GLU A 1 166 ? -13.098 -13.604 9.212 1.00 88.56 166 GLU A C 1
ATOM 1364 O O . GLU A 1 166 ? -14.208 -14.104 9.025 1.00 88.56 166 GLU A O 1
ATOM 1369 N N . ASN A 1 167 ? -12.200 -14.158 10.033 1.00 88.69 167 ASN A N 1
ATOM 1370 C CA . ASN A 1 167 ? -12.399 -15.466 10.670 1.00 88.69 167 ASN A CA 1
ATOM 1371 C C . ASN A 1 167 ? -13.471 -15.437 11.774 1.00 88.69 167 ASN A C 1
ATOM 1373 O O . ASN A 1 167 ? -14.123 -16.446 12.030 1.00 88.69 167 ASN A O 1
ATOM 1377 N N . MET A 1 168 ? -13.690 -14.279 12.401 1.00 92.25 168 MET A N 1
ATOM 1378 C CA . MET A 1 168 ? -14.722 -14.070 13.423 1.00 92.25 168 MET A CA 1
ATOM 1379 C C . MET A 1 168 ? -16.072 -13.611 12.840 1.00 92.25 168 MET A C 1
ATOM 1381 O O . MET A 1 168 ? -16.991 -13.307 13.597 1.00 92.25 168 MET A O 1
ATOM 1385 N N . GLY A 1 169 ? -16.220 -13.580 11.510 1.00 91.12 169 GLY A N 1
ATOM 1386 C CA . GLY A 1 169 ? -17.493 -13.301 10.833 1.00 91.12 169 GLY A CA 1
ATOM 1387 C C . GLY A 1 169 ? -17.811 -11.818 10.605 1.00 91.12 169 GLY A C 1
ATOM 1388 O O . GLY A 1 169 ? -18.926 -11.488 10.197 1.00 91.12 169 GLY A O 1
ATOM 1389 N N . SER A 1 170 ? -16.855 -10.917 10.827 1.00 93.44 170 SER A N 1
ATOM 1390 C CA . SER A 1 170 ? -16.975 -9.491 10.514 1.00 93.44 170 SER A CA 1
ATOM 1391 C C . SER A 1 170 ? -16.593 -9.203 9.060 1.00 93.44 170 SER A C 1
ATOM 1393 O O . SER A 1 170 ? -15.534 -9.604 8.574 1.00 93.44 170 SER A O 1
ATOM 1395 N N . LYS A 1 171 ? -17.411 -8.414 8.357 1.00 93.44 171 LYS A N 1
ATOM 1396 C CA . LYS A 1 171 ? -17.108 -7.985 6.985 1.00 93.44 171 LYS A CA 1
ATOM 1397 C C . LYS A 1 171 ? -16.087 -6.845 6.967 1.00 93.44 171 LYS A C 1
ATOM 1399 O O . LYS A 1 171 ? -16.355 -5.745 7.447 1.00 93.44 171 LYS A O 1
ATOM 1404 N N . ASN A 1 172 ? -14.940 -7.053 6.334 1.00 94.00 172 ASN A N 1
ATOM 1405 C CA . ASN A 1 172 ? -13.989 -5.972 6.072 1.00 94.00 172 ASN A CA 1
ATOM 1406 C C . ASN A 1 172 ? -14.442 -5.122 4.874 1.00 94.00 172 ASN A C 1
ATOM 1408 O O . ASN A 1 172 ? -14.881 -5.660 3.861 1.00 94.00 172 ASN A O 1
ATOM 1412 N N . ILE A 1 173 ? -14.313 -3.798 4.969 1.00 93.62 173 ILE A N 1
ATOM 1413 C CA . ILE A 1 173 ? -14.533 -2.845 3.873 1.00 93.62 173 ILE A CA 1
ATOM 1414 C C . ILE A 1 173 ? -13.313 -1.936 3.785 1.00 93.62 173 ILE A C 1
ATOM 1416 O O . ILE A 1 173 ? -13.006 -1.168 4.695 1.00 93.62 173 ILE A O 1
ATOM 1420 N N . LEU A 1 174 ? -12.609 -2.015 2.667 1.00 91.62 174 LEU A N 1
ATOM 1421 C CA . LEU A 1 174 ? -11.327 -1.370 2.444 1.00 91.62 174 LEU A CA 1
ATOM 1422 C C . LEU A 1 174 ? -11.452 -0.364 1.319 1.00 91.62 174 LEU A C 1
ATOM 1424 O O . LEU A 1 174 ? -11.894 -0.704 0.219 1.00 91.62 174 LEU A O 1
ATOM 1428 N N . LEU A 1 175 ? -10.987 0.854 1.561 1.00 90.56 175 LEU A N 1
ATOM 1429 C CA . LEU A 1 175 ? -10.844 1.828 0.493 1.00 90.56 175 LEU A CA 1
ATOM 1430 C C . LEU A 1 175 ? -9.507 1.649 -0.234 1.00 90.56 175 LEU A C 1
ATOM 1432 O O . LEU A 1 175 ? -8.440 1.463 0.366 1.00 90.56 175 LEU A O 1
ATOM 1436 N N . VAL A 1 176 ? -9.581 1.694 -1.560 1.00 87.81 176 VAL A N 1
ATOM 1437 C CA . VAL A 1 176 ? -8.462 1.481 -2.474 1.00 87.81 176 VAL A CA 1
ATOM 1438 C C . VAL A 1 176 ? -8.165 2.773 -3.218 1.00 87.81 176 VAL A C 1
ATOM 1440 O O . VAL A 1 176 ? -8.950 3.222 -4.054 1.00 87.81 176 VAL A O 1
ATOM 1443 N N . ASP A 1 177 ? -7.007 3.352 -2.914 1.00 82.25 177 ASP A N 1
ATOM 1444 C CA . ASP A 1 177 ? -6.451 4.505 -3.616 1.00 82.25 177 ASP A CA 1
ATOM 1445 C C . ASP A 1 177 ? -6.113 4.161 -5.067 1.00 82.25 177 ASP A C 1
ATOM 1447 O O . ASP A 1 177 ? -5.547 3.103 -5.362 1.00 82.25 177 ASP A O 1
ATOM 1451 N N . THR A 1 178 ? -6.359 5.121 -5.953 1.00 86.75 178 THR A N 1
ATOM 1452 C CA . THR A 1 178 ? -5.937 5.061 -7.352 1.00 86.75 178 THR A CA 1
ATOM 1453 C C . THR A 1 178 ? -4.917 6.161 -7.654 1.00 86.75 178 THR A C 1
ATOM 1455 O O . THR A 1 178 ? -4.701 7.093 -6.874 1.00 86.75 178 THR A O 1
ATOM 1458 N N . ASN A 1 179 ? -4.271 6.074 -8.814 1.00 81.94 179 ASN A N 1
ATOM 1459 C CA . ASN A 1 179 ? -3.484 7.170 -9.383 1.00 81.94 179 ASN A CA 1
ATOM 1460 C C . ASN A 1 179 ? -4.357 8.234 -10.075 1.00 81.94 179 ASN A C 1
ATOM 1462 O O . ASN A 1 179 ? -3.806 9.225 -10.556 1.00 81.94 179 ASN A O 1
ATOM 1466 N N . ILE A 1 180 ? -5.683 8.067 -10.080 1.00 86.25 180 ILE A N 1
ATOM 1467 C CA . ILE A 1 180 ? -6.644 9.055 -10.564 1.00 86.25 180 ILE A CA 1
ATOM 1468 C C . ILE A 1 180 ? -7.076 9.927 -9.371 1.00 86.25 180 ILE A C 1
ATOM 1470 O O . ILE A 1 180 ? -7.619 9.416 -8.389 1.00 86.25 180 ILE A O 1
ATOM 1474 N N . PRO A 1 181 ? -6.831 11.250 -9.394 1.00 82.50 181 PRO A N 1
ATOM 1475 C CA . PRO A 1 181 ? -7.218 12.126 -8.295 1.00 82.50 181 PRO A CA 1
ATOM 1476 C C . PRO A 1 181 ? -8.706 12.010 -7.949 1.00 82.50 181 PRO A C 1
ATOM 1478 O O . PRO A 1 181 ? -9.553 12.082 -8.832 1.00 82.50 181 PRO A O 1
ATOM 1481 N N . SER A 1 182 ? -9.015 11.904 -6.653 1.00 86.06 182 SER A N 1
ATOM 1482 C CA . SER A 1 182 ? -10.395 11.881 -6.135 1.00 86.06 182 SER A CA 1
ATOM 1483 C C . SER A 1 182 ? -11.246 10.694 -6.606 1.00 86.06 182 SER A C 1
ATOM 1485 O O . SER A 1 182 ? -12.471 10.757 -6.511 1.00 86.06 182 SER A O 1
ATOM 1487 N N . ILE A 1 183 ? -10.610 9.622 -7.082 1.00 89.88 183 ILE A N 1
ATOM 1488 C CA . ILE A 1 183 ? -11.263 8.357 -7.403 1.00 89.88 183 ILE A CA 1
ATOM 1489 C C . ILE A 1 183 ? -10.711 7.269 -6.486 1.00 89.88 183 ILE A C 1
ATOM 1491 O O . ILE A 1 183 ? -9.506 6.993 -6.484 1.00 89.88 183 ILE A O 1
ATOM 1495 N N . SER A 1 184 ? -11.617 6.619 -5.764 1.00 91.31 184 SER A N 1
ATOM 1496 C CA . SER A 1 184 ? -11.342 5.419 -4.979 1.00 91.31 184 SER A CA 1
ATOM 1497 C C . SER A 1 184 ? -12.287 4.297 -5.366 1.00 91.31 184 SER A C 1
ATOM 1499 O O . SER A 1 184 ? -13.355 4.525 -5.932 1.00 91.31 184 SER A O 1
ATOM 1501 N N . PHE A 1 185 ? -11.923 3.088 -4.967 1.00 92.38 185 PHE A N 1
ATOM 1502 C CA . PHE A 1 185 ? -12.833 1.951 -4.933 1.00 92.38 185 PHE A CA 1
ATOM 1503 C C . PHE A 1 185 ? -13.013 1.468 -3.496 1.00 92.38 185 PHE A C 1
ATOM 1505 O O . PHE A 1 185 ? -12.172 1.745 -2.642 1.00 92.38 185 PHE A O 1
ATOM 1512 N N . ALA A 1 186 ? -14.091 0.735 -3.238 1.00 92.75 186 ALA A N 1
ATOM 1513 C CA . ALA A 1 186 ? -14.267 -0.029 -2.009 1.00 92.75 186 ALA A CA 1
ATOM 1514 C C . ALA A 1 186 ? -14.208 -1.526 -2.345 1.00 92.75 186 ALA A C 1
ATOM 1516 O O . ALA A 1 186 ? -14.762 -1.944 -3.358 1.00 92.75 186 ALA A O 1
ATOM 1517 N N . THR A 1 187 ? -13.528 -2.330 -1.535 1.00 91.75 187 THR A N 1
ATOM 1518 C CA . THR A 1 187 ? -13.412 -3.794 -1.687 1.00 91.75 187 THR A CA 1
ATOM 1519 C C . THR A 1 187 ? -13.530 -4.456 -0.323 1.00 91.75 187 THR A C 1
ATOM 1521 O O . THR A 1 187 ? -13.277 -3.811 0.690 1.00 91.75 187 THR A O 1
ATOM 1524 N N . THR A 1 188 ? -13.880 -5.735 -0.276 1.00 90.50 188 THR A N 1
ATOM 1525 C CA . THR A 1 188 ? -13.843 -6.513 0.972 1.00 90.50 188 THR A CA 1
ATOM 1526 C C . THR A 1 188 ? -12.525 -7.246 1.181 1.00 90.50 188 THR A C 1
ATOM 1528 O O . THR A 1 188 ? -12.229 -7.679 2.287 1.00 90.50 188 THR A O 1
ATOM 1531 N N . ASP A 1 189 ? -11.727 -7.364 0.122 1.00 85.88 189 ASP A N 1
ATOM 1532 C CA . ASP A 1 189 ? -10.467 -8.094 0.119 1.00 85.88 189 ASP A CA 1
ATOM 1533 C C . ASP A 1 189 ? -9.410 -7.277 -0.630 1.00 85.88 189 ASP A C 1
ATOM 1535 O O . ASP A 1 189 ? -9.586 -6.946 -1.808 1.00 85.88 189 ASP A O 1
ATOM 1539 N N . PHE A 1 190 ? -8.314 -6.932 0.053 1.00 76.62 190 PHE A N 1
ATOM 1540 C CA . PHE A 1 190 ? -7.198 -6.221 -0.581 1.00 76.62 190 PHE A CA 1
ATOM 1541 C C . PHE A 1 190 ? -6.293 -7.146 -1.401 1.00 76.62 190 PHE A C 1
ATOM 1543 O O . PHE A 1 190 ? -5.502 -6.657 -2.212 1.00 76.62 190 PHE A O 1
ATOM 1550 N N . ASN A 1 191 ? -6.394 -8.463 -1.203 1.00 70.19 191 ASN A N 1
ATOM 1551 C CA . ASN A 1 191 ? -5.694 -9.468 -1.991 1.00 70.19 191 ASN A CA 1
ATOM 1552 C C . ASN A 1 191 ? -6.443 -9.768 -3.287 1.00 70.19 191 ASN A C 1
ATOM 1554 O O . ASN A 1 191 ? -5.793 -10.039 -4.290 1.00 70.19 191 ASN A O 1
ATOM 1558 N N . ASN A 1 192 ? -7.775 -9.686 -3.310 1.00 68.12 192 ASN A N 1
ATOM 1559 C CA . ASN A 1 192 ? -8.593 -9.917 -4.500 1.00 68.12 192 ASN A CA 1
ATOM 1560 C C . ASN A 1 192 ? -9.346 -8.654 -4.944 1.00 68.12 192 ASN A C 1
ATOM 1562 O O . ASN A 1 192 ? -10.573 -8.564 -4.889 1.00 68.12 192 ASN A O 1
ATOM 1566 N N . ASN A 1 193 ? -8.600 -7.696 -5.500 1.00 60.16 193 ASN A N 1
ATOM 1567 C CA . ASN A 1 193 ? -9.133 -6.433 -6.032 1.00 60.16 193 ASN A CA 1
ATOM 1568 C C . ASN A 1 193 ? -9.992 -6.592 -7.314 1.00 60.16 193 ASN A C 1
ATOM 1570 O O . ASN A 1 193 ? -10.071 -5.665 -8.116 1.00 60.16 193 ASN A O 1
ATOM 1574 N N . ARG A 1 194 ? -10.578 -7.770 -7.583 1.00 61.69 194 ARG A N 1
ATOM 1575 C CA . ARG A 1 194 ? -11.558 -7.964 -8.671 1.00 61.69 194 ARG A CA 1
ATOM 1576 C C . ARG A 1 194 ? -12.997 -7.697 -8.212 1.00 61.69 194 ARG A C 1
ATOM 1578 O O . ARG A 1 194 ? -13.866 -7.500 -9.053 1.00 61.69 194 ARG A O 1
ATOM 1585 N N . LYS A 1 195 ? -13.258 -7.674 -6.900 1.00 74.94 195 LYS A N 1
ATOM 1586 C CA . LYS A 1 195 ? -14.606 -7.552 -6.321 1.00 74.94 195 LYS A CA 1
ATOM 1587 C C . LYS A 1 195 ? -14.821 -6.188 -5.667 1.00 74.94 195 LYS A C 1
ATOM 1589 O O . LYS A 1 195 ? -14.859 -6.071 -4.445 1.00 74.94 195 LYS A O 1
ATOM 1594 N N . PHE A 1 196 ? -14.961 -5.146 -6.483 1.00 90.69 196 PHE A N 1
ATOM 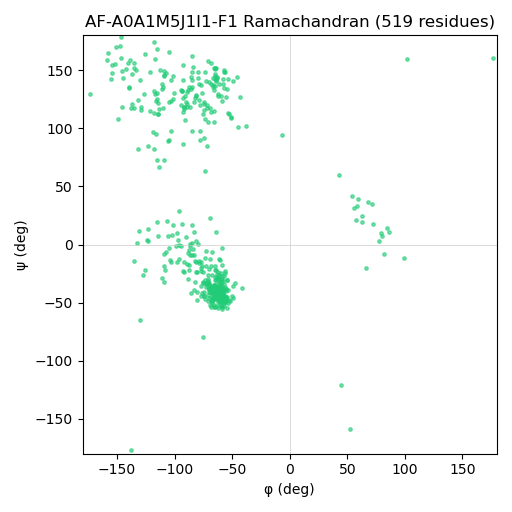1595 C CA . PHE A 1 196 ? -15.328 -3.837 -5.952 1.00 90.69 196 PHE A CA 1
ATOM 1596 C C . PHE A 1 196 ? -16.796 -3.792 -5.529 1.00 90.69 196 PHE A C 1
ATOM 1598 O O . PHE A 1 196 ? -17.680 -4.317 -6.207 1.00 90.69 196 PHE A O 1
ATOM 1605 N N . ILE A 1 197 ? -17.055 -3.116 -4.415 1.00 90.88 197 ILE A N 1
ATOM 1606 C CA . ILE A 1 197 ? -18.396 -2.828 -3.924 1.00 90.88 197 ILE A CA 1
ATOM 1607 C C . ILE A 1 197 ? -19.009 -1.776 -4.844 1.00 90.88 197 ILE A C 1
ATOM 1609 O O . ILE A 1 197 ? -18.494 -0.667 -4.996 1.00 90.88 197 ILE A O 1
ATOM 1613 N N . LYS A 1 198 ? -20.127 -2.132 -5.472 1.00 91.81 198 LYS A N 1
ATOM 1614 C CA . LYS A 1 198 ? -20.908 -1.217 -6.298 1.00 91.81 198 LYS A CA 1
ATOM 1615 C C . LYS A 1 198 ? -21.930 -0.503 -5.426 1.00 91.81 198 LYS A C 1
ATOM 1617 O O . LYS A 1 198 ? -22.814 -1.157 -4.877 1.00 91.81 198 LYS A O 1
ATOM 1622 N N . LEU A 1 199 ? -21.845 0.822 -5.340 1.00 89.06 199 LEU A N 1
ATOM 1623 C CA . LEU A 1 199 ? -22.907 1.617 -4.723 1.00 89.06 199 LEU A CA 1
ATOM 1624 C C . LEU A 1 199 ? -24.175 1.577 -5.586 1.00 89.06 199 LEU A C 1
ATOM 1626 O O . LEU A 1 199 ? -24.089 1.679 -6.819 1.00 89.06 199 LEU A O 1
ATOM 1630 N N . SER A 1 200 ? -25.345 1.451 -4.958 1.00 86.75 200 SER A N 1
ATOM 1631 C CA . SER A 1 200 ? -26.641 1.529 -5.641 1.00 86.75 200 SER A CA 1
ATOM 1632 C C . SER A 1 200 ? -26.792 2.858 -6.394 1.00 86.75 200 SER A C 1
ATOM 1634 O O . SER A 1 200 ? -26.231 3.880 -6.005 1.00 86.75 200 SER A O 1
ATOM 1636 N N . ARG A 1 201 ? -27.546 2.874 -7.505 1.00 78.50 201 ARG A N 1
ATOM 1637 C CA . ARG A 1 201 ? -27.636 4.059 -8.390 1.00 78.50 201 ARG A CA 1
ATOM 1638 C C . ARG A 1 201 ? -28.079 5.331 -7.656 1.00 78.50 201 ARG A C 1
ATOM 1640 O O . ARG A 1 201 ? -27.548 6.399 -7.928 1.00 78.50 201 ARG A O 1
ATOM 1647 N N . ASN A 1 202 ? -29.006 5.208 -6.708 1.00 82.94 202 ASN A N 1
ATOM 1648 C CA . ASN A 1 202 ? -29.495 6.307 -5.868 1.00 82.94 202 ASN A CA 1
ATOM 1649 C C . ASN A 1 202 ? -28.492 6.775 -4.792 1.00 82.94 202 ASN A C 1
ATOM 1651 O O . ASN A 1 202 ? -28.763 7.753 -4.104 1.00 82.94 202 ASN A O 1
ATOM 1655 N N . ARG A 1 203 ? -27.349 6.096 -4.648 1.00 82.75 203 ARG A N 1
ATOM 1656 C CA . ARG A 1 203 ? -26.281 6.379 -3.675 1.00 82.75 203 ARG A CA 1
ATOM 1657 C C . ARG A 1 203 ? -24.966 6.810 -4.323 1.00 82.75 203 ARG A C 1
ATOM 1659 O O . ARG A 1 203 ? -23.960 6.953 -3.637 1.00 82.75 203 ARG A O 1
ATOM 1666 N N . GLN A 1 204 ? -24.956 7.023 -5.639 1.00 84.19 204 GLN A N 1
ATOM 1667 C CA . GLN A 1 204 ? -23.785 7.512 -6.369 1.00 84.19 204 GLN A CA 1
ATOM 1668 C C . GLN A 1 204 ? -23.823 9.038 -6.479 1.00 84.19 204 GLN A C 1
ATOM 1670 O O . GLN A 1 204 ? -24.301 9.599 -7.470 1.00 84.19 204 GLN A O 1
ATOM 1675 N N . PHE A 1 205 ? -23.306 9.729 -5.466 1.00 88.69 205 PHE A N 1
ATOM 1676 C CA . PHE A 1 205 ? -23.323 11.186 -5.447 1.00 88.69 205 PHE A CA 1
ATOM 1677 C C . PHE A 1 205 ? -22.258 11.765 -6.387 1.00 88.69 205 PHE A C 1
ATOM 1679 O O . PHE A 1 205 ? -21.079 11.404 -6.341 1.00 88.69 205 PHE A O 1
ATOM 1686 N N . GLY A 1 206 ? -22.686 12.706 -7.239 1.00 89.50 206 GLY A N 1
ATOM 1687 C CA . GLY A 1 206 ? -21.797 13.490 -8.106 1.00 89.50 206 GLY A CA 1
ATOM 1688 C C . GLY A 1 206 ? -21.194 12.681 -9.244 1.00 89.50 206 GLY A C 1
ATOM 1689 O O . GLY A 1 206 ? -20.064 12.927 -9.671 1.00 89.50 206 GLY A O 1
ATOM 1690 N N . ARG A 1 207 ? -21.980 11.734 -9.762 1.00 90.94 207 ARG A N 1
ATOM 1691 C CA . ARG A 1 207 ? -21.607 10.840 -10.856 1.00 90.94 207 ARG A CA 1
ATOM 1692 C C . ARG A 1 207 ? -21.022 11.572 -12.067 1.00 90.94 207 ARG A C 1
ATOM 1694 O O . ARG A 1 207 ? -19.984 11.155 -12.566 1.00 90.94 207 ARG A O 1
ATOM 1701 N N . ASN A 1 208 ? -21.625 12.684 -12.489 1.00 91.69 208 ASN A N 1
ATOM 1702 C CA . ASN A 1 208 ? -21.135 13.471 -13.628 1.00 91.69 208 ASN A CA 1
ATOM 1703 C C . ASN A 1 208 ? -19.720 14.017 -13.383 1.00 91.69 208 ASN A C 1
ATOM 1705 O O . ASN A 1 208 ? -18.865 13.952 -14.262 1.00 91.69 208 ASN A O 1
ATOM 1709 N N . LYS A 1 209 ? -19.450 14.509 -12.166 1.00 91.25 209 LYS A N 1
ATOM 1710 C CA . LYS A 1 209 ? -18.126 15.007 -11.773 1.00 91.25 209 LYS A CA 1
ATOM 1711 C C . LYS A 1 209 ? -17.101 13.879 -11.706 1.00 91.25 209 LYS A C 1
ATOM 1713 O O . LYS A 1 209 ? -15.972 14.068 -12.153 1.00 91.25 209 LYS A O 1
ATOM 1718 N N . LEU A 1 210 ? -17.498 12.720 -11.180 1.00 92.88 210 LEU A N 1
ATOM 1719 C CA . LEU A 1 210 ? -16.675 11.514 -11.146 1.00 92.88 210 LEU A CA 1
ATOM 1720 C C . LEU A 1 210 ? -16.264 11.092 -12.558 1.00 92.88 210 LEU A C 1
ATOM 1722 O O . LEU A 1 210 ? -15.072 10.997 -12.823 1.00 92.88 210 LEU A O 1
ATOM 1726 N N . VAL A 1 211 ? -17.236 10.889 -13.454 1.00 93.62 211 VAL A N 1
ATOM 1727 C CA . VAL A 1 211 ? -16.997 10.447 -14.839 1.00 93.62 211 VAL A CA 1
ATOM 1728 C C . VAL A 1 211 ? -16.087 11.436 -15.559 1.00 93.62 211 VAL A C 1
ATOM 1730 O O . VAL A 1 211 ? -15.041 11.034 -16.049 1.00 93.62 211 VAL A O 1
ATOM 1733 N N . LYS A 1 212 ? -16.396 12.738 -15.488 1.00 92.81 212 LYS A N 1
ATOM 1734 C CA . LYS A 1 212 ? -15.553 13.792 -16.063 1.00 92.81 212 LYS A CA 1
ATOM 1735 C C . LYS A 1 212 ? -14.115 13.760 -15.528 1.00 92.81 212 LYS A C 1
ATOM 1737 O O . LYS A 1 212 ? -13.177 13.831 -16.307 1.00 92.81 212 LYS A O 1
ATOM 1742 N N . THR A 1 213 ? -13.934 13.633 -14.209 1.00 89.50 213 THR A N 1
ATOM 1743 C CA . THR A 1 213 ? -12.594 13.567 -13.588 1.00 89.50 213 THR A CA 1
ATOM 1744 C C . THR A 1 213 ? -11.826 12.326 -14.040 1.00 89.50 213 THR A C 1
ATOM 1746 O O . THR A 1 213 ? -10.615 12.388 -14.242 1.00 89.50 213 THR A O 1
ATOM 1749 N N . PHE A 1 214 ? -12.528 11.201 -14.173 1.00 92.88 214 PHE A N 1
ATOM 1750 C CA . PHE A 1 214 ? -11.959 9.947 -14.638 1.00 92.88 214 PHE A CA 1
ATOM 1751 C C . PHE A 1 214 ? -11.489 10.094 -16.089 1.00 92.88 214 PHE A C 1
ATOM 1753 O O . PHE A 1 214 ? -10.308 9.892 -16.351 1.00 92.88 214 PHE A O 1
ATOM 1760 N N . ASP A 1 215 ? -12.362 10.538 -16.994 1.00 92.94 215 ASP A N 1
ATOM 1761 C CA . ASP A 1 215 ? -12.071 10.685 -18.427 1.00 92.94 215 ASP A CA 1
ATOM 1762 C C . ASP A 1 215 ? -10.952 11.681 -18.709 1.00 92.94 215 ASP A C 1
ATOM 1764 O O . ASP A 1 215 ? -9.962 11.324 -19.341 1.00 92.94 215 ASP A O 1
ATOM 1768 N N . GLU A 1 216 ? -11.008 12.875 -18.112 1.00 90.31 216 GLU A N 1
ATOM 1769 C CA . GLU A 1 216 ? -9.938 13.869 -18.254 1.00 90.31 216 GLU A CA 1
ATOM 1770 C C . GLU A 1 216 ? -8.567 13.345 -17.801 1.00 90.31 216 GLU A C 1
ATOM 1772 O O . GLU A 1 216 ? -7.529 13.860 -18.229 1.00 90.31 216 GLU A O 1
ATOM 1777 N N . HIS A 1 217 ? -8.541 12.382 -16.875 1.00 88.38 217 HIS A N 1
ATOM 1778 C CA . HIS A 1 217 ? -7.306 11.757 -16.426 1.00 88.38 217 HIS A CA 1
ATOM 1779 C C . HIS A 1 217 ? -6.850 10.638 -17.360 1.00 88.38 217 HIS A C 1
ATOM 1781 O O . HIS A 1 217 ? -5.642 10.527 -17.576 1.00 88.38 217 HIS A O 1
ATOM 1787 N N . ILE A 1 218 ? -7.778 9.832 -17.889 1.00 89.75 218 ILE A N 1
ATOM 1788 C CA . ILE A 1 218 ? -7.497 8.801 -18.897 1.00 89.75 218 ILE A CA 1
ATOM 1789 C C . ILE A 1 218 ? -6.897 9.441 -20.146 1.00 89.75 218 ILE A C 1
ATOM 1791 O O . ILE A 1 218 ? -5.815 9.033 -20.558 1.00 89.75 218 ILE A O 1
ATOM 1795 N N . ASP A 1 219 ? -7.515 10.505 -20.656 1.00 86.69 219 ASP A N 1
ATOM 1796 C CA . ASP A 1 219 ? -7.079 11.200 -21.874 1.00 86.69 219 ASP A CA 1
ATOM 1797 C C . ASP A 1 219 ? -5.664 11.788 -21.755 1.00 86.69 219 ASP A C 1
ATOM 1799 O O . ASP A 1 219 ? -4.966 11.950 -22.747 1.00 86.69 219 ASP A O 1
ATOM 1803 N N . LYS A 1 220 ? -5.219 12.098 -20.530 1.00 85.81 220 LYS A N 1
ATOM 1804 C CA . LYS A 1 220 ? -3.885 12.658 -20.244 1.00 85.81 220 LYS A CA 1
ATOM 1805 C C . LYS A 1 220 ? -2.852 11.604 -19.835 1.00 85.81 220 LYS A C 1
ATOM 1807 O O . LYS A 1 220 ? -1.712 11.972 -19.500 1.00 85.81 220 LYS A O 1
ATOM 1812 N N . GLN A 1 221 ? -3.234 10.324 -19.767 1.00 83.12 221 GLN A N 1
ATOM 1813 C CA . GLN A 1 221 ? -2.284 9.254 -19.464 1.00 83.12 221 GLN A CA 1
ATOM 1814 C C . GLN A 1 221 ? -1.253 9.148 -20.576 1.00 83.12 221 GLN A C 1
ATOM 1816 O O . GLN A 1 221 ? -1.584 9.186 -21.750 1.00 83.12 221 GLN A O 1
ATOM 1821 N N . GLY A 1 222 ? 0.014 9.000 -20.193 1.00 73.56 222 GLY A N 1
ATOM 1822 C CA . GLY A 1 222 ? 1.088 8.899 -21.175 1.00 73.56 222 GLY A CA 1
ATOM 1823 C C . GLY A 1 222 ? 1.420 10.212 -21.889 1.00 73.56 222 GLY A C 1
ATOM 1824 O O . GLY A 1 222 ? 2.072 10.167 -22.917 1.00 73.56 222 GLY A O 1
ATOM 1825 N N . GLU A 1 223 ? 1.018 11.375 -21.366 1.00 71.25 223 GLU A N 1
ATOM 1826 C CA . GLU A 1 223 ? 1.480 12.683 -21.875 1.00 71.25 223 GLU A CA 1
ATOM 1827 C C . GLU A 1 223 ? 2.048 13.583 -20.773 1.00 71.25 223 GLU A C 1
ATOM 1829 O O . GLU A 1 223 ? 2.897 14.444 -21.011 1.00 71.25 223 GLU A O 1
ATOM 1834 N N . SER A 1 224 ? 1.598 13.387 -19.531 1.00 65.19 224 SER A N 1
ATOM 1835 C CA . SER A 1 224 ? 1.913 14.278 -18.419 1.00 65.19 224 SER A CA 1
ATOM 1836 C C . SER A 1 224 ? 2.616 13.564 -17.268 1.00 65.19 224 SER A C 1
ATOM 1838 O O . SER A 1 224 ? 2.374 12.394 -16.979 1.00 65.19 224 SER A O 1
ATOM 1840 N N . ILE A 1 225 ? 3.488 14.295 -16.564 1.00 64.12 225 ILE A N 1
ATOM 1841 C CA . ILE A 1 225 ? 4.076 13.811 -15.310 1.00 64.12 225 ILE A CA 1
ATOM 1842 C C . ILE A 1 225 ? 2.927 13.553 -14.320 1.00 64.12 225 ILE A C 1
ATOM 1844 O O . ILE A 1 225 ? 2.143 14.484 -14.067 1.00 64.12 225 ILE A O 1
ATOM 1848 N N . PRO A 1 226 ? 2.844 12.354 -13.710 1.00 64.94 226 PRO A N 1
ATOM 1849 C CA . PRO A 1 226 ? 1.757 12.020 -12.804 1.00 64.94 226 PRO A CA 1
ATOM 1850 C C . PRO A 1 226 ? 1.602 13.051 -11.684 1.00 64.94 226 PRO A C 1
ATOM 1852 O O . PRO A 1 226 ? 2.586 13.565 -11.142 1.00 64.94 226 PRO A O 1
ATOM 1855 N N . PHE A 1 227 ? 0.362 13.361 -11.293 1.00 63.12 227 PHE A N 1
ATOM 1856 C CA . PHE A 1 227 ? 0.084 14.445 -10.340 1.00 63.12 227 PHE A CA 1
ATOM 1857 C C . PHE A 1 227 ? 0.823 14.272 -8.999 1.00 63.12 227 PHE A C 1
ATOM 1859 O O . PHE A 1 227 ? 1.259 15.249 -8.393 1.00 63.12 227 PHE A O 1
ATOM 1866 N N . TYR A 1 228 ? 1.013 13.026 -8.552 1.00 61.28 228 TYR A N 1
ATOM 1867 C CA . TYR A 1 228 ? 1.710 12.686 -7.311 1.00 61.28 228 TYR A CA 1
ATOM 1868 C C . TYR A 1 228 ? 3.241 12.862 -7.400 1.00 61.28 228 TYR A C 1
ATOM 1870 O O . TYR A 1 228 ? 3.924 12.849 -6.363 1.00 61.28 228 TYR A O 1
ATOM 1878 N N . MET A 1 229 ? 3.771 13.062 -8.613 1.00 62.78 229 MET A N 1
ATOM 1879 C CA . MET A 1 229 ? 5.176 13.340 -8.935 1.00 62.78 229 MET A CA 1
ATOM 1880 C C . MET A 1 229 ? 5.449 14.816 -9.271 1.00 62.78 229 MET A C 1
ATOM 1882 O O . MET A 1 229 ? 6.608 15.226 -9.212 1.00 62.78 229 MET A O 1
ATOM 1886 N N . LYS A 1 230 ? 4.423 15.636 -9.550 1.00 61.31 230 LYS A N 1
ATOM 1887 C CA . LYS A 1 230 ? 4.583 17.081 -9.808 1.00 61.31 230 LYS A CA 1
ATOM 1888 C C . LYS A 1 230 ? 5.254 17.798 -8.619 1.00 61.31 230 LYS A C 1
ATOM 1890 O O . LYS A 1 230 ? 4.984 17.482 -7.459 1.00 61.31 230 LYS A O 1
ATOM 1895 N N . ASN A 1 231 ? 6.120 18.773 -8.916 1.00 54.56 231 ASN A N 1
ATOM 1896 C CA . ASN A 1 231 ? 6.850 19.625 -7.957 1.00 54.56 231 ASN A CA 1
ATOM 1897 C C . ASN A 1 231 ? 7.836 18.906 -7.013 1.00 54.56 231 ASN A C 1
ATOM 1899 O O . ASN A 1 231 ? 8.145 19.417 -5.934 1.00 54.56 231 ASN A O 1
ATOM 1903 N N . ARG A 1 232 ? 8.355 17.729 -7.386 1.00 57.38 232 ARG A N 1
ATOM 1904 C CA . ARG A 1 232 ? 9.359 17.008 -6.584 1.00 57.38 232 ARG A CA 1
ATOM 1905 C C . ARG A 1 232 ? 10.717 17.005 -7.285 1.00 57.38 232 ARG A C 1
ATOM 1907 O O . ARG A 1 232 ? 10.797 16.690 -8.464 1.00 57.38 232 ARG A O 1
ATOM 1914 N N . LYS A 1 233 ? 11.797 17.308 -6.553 1.00 58.03 233 LYS A N 1
ATOM 1915 C CA . LYS A 1 233 ? 13.167 17.056 -7.032 1.00 58.03 233 LYS A CA 1
ATOM 1916 C C . LYS A 1 233 ? 13.374 15.533 -7.094 1.00 58.03 233 LYS A C 1
ATOM 1918 O O . LYS A 1 233 ? 13.300 14.875 -6.059 1.00 58.03 233 LYS A O 1
ATOM 1923 N N . PHE A 1 234 ? 13.554 14.986 -8.299 1.00 60.84 234 PHE A N 1
ATOM 1924 C CA . PHE A 1 234 ? 13.650 13.539 -8.567 1.00 60.84 234 PHE A CA 1
ATOM 1925 C C . PHE A 1 234 ? 15.005 12.926 -8.192 1.00 60.84 234 PHE A C 1
ATOM 1927 O O . PHE A 1 234 ? 15.127 11.717 -8.059 1.00 60.84 234 PHE A O 1
ATOM 1934 N N . SER A 1 235 ? 16.019 13.747 -7.978 1.00 70.75 235 SER A N 1
ATOM 1935 C CA . SER A 1 235 ? 17.316 13.328 -7.465 1.00 70.75 235 SER A CA 1
ATOM 1936 C C . SER A 1 235 ? 18.021 14.538 -6.868 1.00 70.75 235 SER A C 1
ATOM 1938 O O . SER A 1 235 ? 17.688 15.695 -7.170 1.00 70.75 235 SER A O 1
ATOM 1940 N N . ARG A 1 236 ? 18.990 14.297 -5.989 1.00 80.75 236 ARG A N 1
ATOM 1941 C CA . ARG A 1 236 ? 19.858 15.356 -5.482 1.00 80.75 236 ARG A CA 1
ATOM 1942 C C . ARG A 1 236 ? 21.051 15.492 -6.425 1.00 80.75 236 ARG A C 1
ATOM 1944 O O . ARG A 1 236 ? 21.686 14.510 -6.807 1.00 80.75 236 ARG A O 1
ATOM 1951 N N . SER A 1 237 ? 21.379 16.726 -6.800 1.00 84.62 237 SER A N 1
ATOM 1952 C CA . SER A 1 237 ? 22.717 17.025 -7.316 1.00 84.62 237 SER A CA 1
ATOM 1953 C C . SER A 1 237 ? 23.734 16.877 -6.182 1.00 84.62 237 SER A C 1
ATOM 1955 O O . SER A 1 237 ? 23.373 17.037 -5.014 1.00 84.62 237 SER A O 1
ATOM 1957 N N . TYR A 1 238 ? 25.005 16.629 -6.506 1.00 84.81 238 TYR A N 1
ATOM 1958 C CA . TYR A 1 238 ? 26.064 16.543 -5.493 1.00 84.81 238 TYR A CA 1
ATOM 1959 C C . TYR A 1 238 ? 26.135 17.808 -4.617 1.00 84.81 238 TYR A C 1
ATOM 1961 O O . TYR A 1 238 ? 26.213 17.706 -3.396 1.00 84.81 238 TYR A O 1
ATOM 1969 N N . GLY A 1 239 ? 25.974 18.999 -5.207 1.00 85.69 239 GLY A N 1
ATOM 1970 C CA . GLY A 1 239 ? 25.889 20.255 -4.451 1.00 85.69 239 GLY A CA 1
ATOM 1971 C C . GLY A 1 239 ? 24.706 20.302 -3.473 1.00 85.69 239 GLY A C 1
ATOM 1972 O O . GLY A 1 239 ? 24.876 20.692 -2.320 1.00 85.69 239 GLY A O 1
ATOM 1973 N N . ASN A 1 240 ? 23.521 19.828 -3.885 1.00 85.31 240 ASN A N 1
ATOM 1974 C CA . ASN A 1 240 ? 22.362 19.731 -2.988 1.00 85.31 240 ASN A CA 1
ATOM 1975 C C . ASN A 1 240 ? 22.590 18.703 -1.866 1.00 85.31 240 ASN A C 1
ATOM 1977 O O . ASN A 1 240 ? 22.147 18.932 -0.744 1.00 85.31 240 ASN A O 1
ATOM 1981 N N . MET A 1 241 ? 23.302 17.599 -2.132 1.00 87.50 241 MET A N 1
ATOM 1982 C CA . MET A 1 241 ? 23.681 16.637 -1.088 1.00 87.50 241 MET A CA 1
ATOM 1983 C C . MET A 1 241 ? 24.583 17.288 -0.029 1.00 87.50 241 MET A C 1
ATOM 1985 O O . MET A 1 241 ? 24.348 17.104 1.162 1.00 87.50 241 MET A O 1
ATOM 1989 N N . ILE A 1 242 ? 25.575 18.084 -0.435 1.00 87.19 242 ILE A N 1
ATOM 1990 C CA . ILE A 1 242 ? 26.462 18.799 0.499 1.00 87.19 242 ILE A CA 1
ATOM 1991 C C . ILE A 1 242 ? 25.678 19.850 1.296 1.00 87.19 242 ILE A C 1
ATOM 1993 O O . ILE A 1 242 ? 25.788 19.912 2.520 1.00 87.19 242 ILE A O 1
ATOM 1997 N N . TYR A 1 243 ? 24.838 20.644 0.629 1.00 87.31 243 TYR A N 1
ATOM 1998 C CA . TYR A 1 243 ? 24.001 21.645 1.294 1.00 87.31 243 TYR A CA 1
ATOM 1999 C C . TYR A 1 243 ? 23.073 21.015 2.344 1.00 87.31 243 TYR A C 1
ATOM 2001 O O . TYR A 1 243 ? 23.025 21.464 3.494 1.00 87.31 243 TYR A O 1
ATOM 2009 N N . ASP A 1 244 ? 22.366 19.941 1.980 1.00 85.75 244 ASP A N 1
ATOM 2010 C CA . ASP A 1 244 ? 21.479 19.238 2.904 1.00 85.75 244 ASP A CA 1
ATOM 2011 C C . ASP A 1 244 ? 22.266 18.597 4.058 1.00 85.75 244 ASP A C 1
ATOM 2013 O O . ASP A 1 244 ? 21.798 18.629 5.198 1.00 85.75 244 ASP A O 1
ATOM 2017 N N . PHE A 1 245 ? 23.473 18.077 3.806 1.00 87.31 245 PHE A N 1
ATOM 2018 C CA . PHE A 1 245 ? 24.360 17.558 4.851 1.00 87.31 245 PHE A CA 1
ATOM 2019 C C . PHE A 1 245 ? 24.659 18.622 5.912 1.00 87.31 245 PHE A C 1
ATOM 2021 O O . PHE A 1 245 ? 24.408 18.392 7.097 1.00 87.31 245 PHE A O 1
ATOM 2028 N N . LEU A 1 246 ? 25.121 19.805 5.489 1.00 87.19 246 LEU A N 1
ATOM 2029 C CA . LEU A 1 246 ? 25.419 20.929 6.384 1.00 87.19 246 LEU A CA 1
ATOM 2030 C C . LEU A 1 246 ? 24.173 21.374 7.160 1.00 87.19 246 LEU A C 1
ATOM 2032 O O . LEU A 1 246 ? 24.227 21.603 8.370 1.00 87.19 246 LEU A O 1
ATOM 2036 N N . LYS A 1 247 ? 23.017 21.421 6.489 1.00 86.56 247 LYS A N 1
ATOM 2037 C CA . LYS A 1 247 ? 21.727 21.739 7.111 1.00 86.56 247 LYS A CA 1
ATOM 2038 C C . LYS A 1 247 ? 21.330 20.723 8.186 1.00 86.56 247 LYS A C 1
ATOM 2040 O O . LYS A 1 247 ? 20.875 21.123 9.260 1.00 86.56 247 LYS A O 1
ATOM 2045 N N . TYR A 1 248 ? 21.476 19.423 7.924 1.00 84.12 248 TYR A N 1
ATOM 2046 C CA . TYR A 1 248 ? 21.177 18.379 8.909 1.00 84.12 248 TYR A CA 1
ATOM 2047 C C . TYR A 1 248 ? 22.173 18.382 10.068 1.00 84.12 248 TYR A C 1
ATOM 2049 O O . TYR A 1 248 ? 21.746 18.224 11.212 1.00 84.12 248 TYR A O 1
ATOM 2057 N N . LEU A 1 249 ? 23.457 18.625 9.795 1.00 85.31 249 LEU A N 1
ATOM 2058 C CA . LEU A 1 249 ? 24.496 18.768 10.814 1.00 85.31 249 LEU A CA 1
ATOM 2059 C C . LEU A 1 249 ? 24.169 19.924 11.773 1.00 85.31 249 LEU A C 1
ATOM 2061 O O . LEU A 1 249 ? 24.166 19.734 12.988 1.00 85.31 249 LEU A O 1
ATOM 2065 N N . TYR A 1 250 ? 23.789 21.084 11.232 1.00 84.44 250 TYR A N 1
ATOM 2066 C CA . TYR A 1 250 ? 23.352 22.246 12.011 1.00 84.44 250 TYR A CA 1
ATOM 2067 C C . TYR A 1 250 ? 22.064 21.990 12.812 1.00 84.44 250 TYR A C 1
ATOM 2069 O O . TYR A 1 250 ? 21.931 22.400 13.966 1.00 84.44 250 TYR A O 1
ATOM 2077 N N . ALA A 1 251 ? 21.082 21.305 12.221 1.00 81.44 251 ALA A N 1
ATOM 2078 C CA . ALA A 1 251 ? 19.832 20.990 12.910 1.00 81.44 251 ALA A CA 1
ATOM 2079 C C . ALA A 1 251 ? 20.039 20.002 14.071 1.00 81.44 251 ALA A C 1
ATOM 2081 O O . ALA A 1 251 ? 19.424 20.159 15.131 1.00 81.44 251 ALA A O 1
ATOM 2082 N N . ASP A 1 252 ? 20.889 18.991 13.884 1.00 77.75 252 ASP A N 1
ATOM 2083 C CA . ASP A 1 252 ? 21.201 18.021 14.931 1.00 77.75 252 ASP A CA 1
ATOM 2084 C C . ASP A 1 252 ? 22.085 18.632 16.028 1.00 77.75 252 ASP A C 1
ATOM 2086 O O . ASP A 1 252 ? 21.818 18.365 17.199 1.00 77.75 252 ASP A O 1
ATOM 2090 N N . SER A 1 253 ? 23.036 19.523 15.711 1.00 77.75 253 SER A N 1
ATOM 2091 C CA . SER A 1 253 ? 23.822 20.234 16.735 1.00 77.75 253 SER A CA 1
ATOM 2092 C C . SER A 1 253 ? 22.937 21.112 17.630 1.00 77.75 253 SER A C 1
ATOM 2094 O O . SER A 1 253 ? 23.010 21.013 18.858 1.00 77.75 253 SER A O 1
ATOM 2096 N N . LYS A 1 254 ? 21.994 21.867 17.042 1.00 77.31 254 LYS A N 1
ATOM 2097 C CA . LYS A 1 254 ? 20.965 22.612 17.793 1.00 77.31 254 LYS A CA 1
ATOM 2098 C C . LYS A 1 254 ? 20.111 21.708 18.676 1.00 77.31 254 LYS A C 1
ATOM 2100 O O . LYS A 1 254 ? 19.801 22.065 19.811 1.00 77.31 254 LYS A O 1
ATOM 2105 N N . LYS A 1 255 ? 19.696 20.545 18.164 1.00 71.38 255 LYS A N 1
ATOM 2106 C CA . LYS A 1 255 ? 18.866 19.594 18.917 1.00 71.38 255 LYS A CA 1
ATOM 2107 C C . LYS A 1 255 ? 19.634 18.988 20.091 1.00 71.38 255 LYS A C 1
ATOM 2109 O O . LYS A 1 255 ? 19.038 18.828 21.155 1.00 71.38 255 LYS A O 1
ATOM 2114 N N . SER A 1 256 ? 20.911 18.656 19.915 1.00 70.25 256 SER A N 1
ATOM 2115 C CA . SER A 1 256 ? 21.779 18.153 20.984 1.00 70.25 256 SER A CA 1
ATOM 2116 C C . SER A 1 256 ? 21.946 19.195 22.088 1.00 70.25 256 SER A C 1
ATOM 2118 O O . SER A 1 256 ? 21.690 18.880 23.248 1.00 70.25 256 SER A O 1
ATOM 2120 N N . LEU A 1 257 ? 22.219 20.454 21.726 1.00 67.50 257 LEU A N 1
ATOM 2121 C CA . LEU A 1 257 ? 22.299 21.569 22.675 1.00 67.50 257 LEU A CA 1
ATOM 2122 C C . LEU A 1 257 ? 20.970 21.787 23.418 1.00 67.50 257 LEU A C 1
ATOM 2124 O O . LEU A 1 257 ? 20.931 21.836 24.643 1.00 67.50 257 LEU A O 1
ATOM 2128 N N . ALA A 1 258 ? 19.848 21.817 22.693 1.00 67.69 258 ALA A N 1
ATOM 2129 C CA . ALA A 1 258 ? 18.521 21.938 23.294 1.00 67.69 258 ALA A CA 1
ATOM 2130 C C . ALA A 1 258 ? 18.142 20.729 24.166 1.00 67.69 258 ALA A C 1
ATOM 2132 O O . ALA A 1 258 ? 17.329 20.867 25.075 1.00 67.69 258 ALA A O 1
ATOM 2133 N N . THR A 1 259 ? 18.675 19.538 23.878 1.00 64.19 259 THR A N 1
ATOM 2134 C CA . THR A 1 259 ? 18.442 18.342 24.696 1.00 64.19 259 THR A CA 1
ATOM 2135 C C . THR A 1 259 ? 19.234 18.430 25.989 1.00 64.19 259 THR A C 1
ATOM 2137 O O . THR A 1 259 ? 18.614 18.216 27.018 1.00 64.19 259 THR A O 1
ATOM 2140 N N . LEU A 1 260 ? 20.511 18.836 25.948 1.00 61.75 260 LEU A N 1
ATOM 2141 C CA . LEU A 1 260 ? 21.345 19.090 27.133 1.00 61.75 260 LEU A CA 1
ATOM 2142 C C . LEU A 1 260 ? 20.693 20.109 28.081 1.00 61.75 260 LEU A C 1
ATOM 2144 O O . LEU A 1 260 ? 20.549 19.833 29.270 1.00 61.75 260 LEU A O 1
ATOM 2148 N N . ILE A 1 261 ? 20.198 21.226 27.533 1.00 61.62 261 ILE A N 1
ATOM 2149 C CA . ILE A 1 261 ? 19.477 22.267 28.289 1.00 61.62 261 ILE A CA 1
ATOM 2150 C C . ILE A 1 261 ? 18.160 21.725 28.875 1.00 61.62 261 ILE A C 1
ATOM 2152 O O . ILE A 1 261 ? 17.78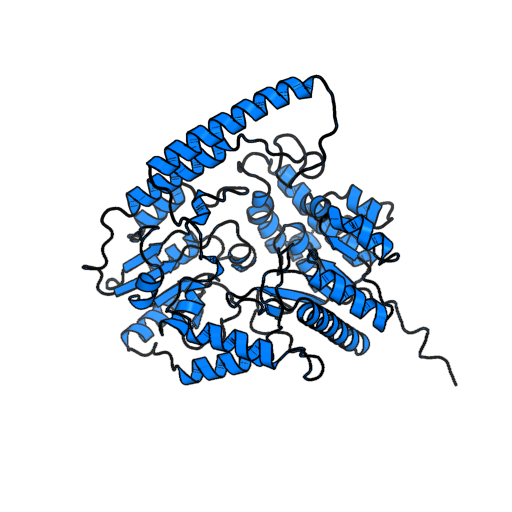5 22.050 29.995 1.00 61.62 261 ILE A O 1
ATOM 2156 N N . LYS A 1 262 ? 17.438 20.869 28.139 1.00 58.59 262 LYS A N 1
ATOM 2157 C CA . LYS A 1 262 ? 16.156 20.303 28.599 1.00 58.59 262 LYS A CA 1
ATOM 2158 C C . LYS A 1 262 ? 16.304 19.122 29.554 1.00 58.59 262 LYS A C 1
ATOM 2160 O O . LYS A 1 262 ? 15.377 18.881 30.313 1.00 58.59 262 LYS A O 1
ATOM 2165 N N . THR A 1 263 ? 17.421 18.394 29.554 1.00 54.41 263 THR A N 1
ATOM 2166 C CA . THR A 1 263 ? 17.687 17.328 30.540 1.00 54.41 263 THR A CA 1
ATOM 2167 C C . THR A 1 263 ? 17.817 17.853 31.968 1.00 54.41 263 THR A C 1
ATOM 2169 O O . THR A 1 263 ? 17.620 17.076 32.892 1.00 54.41 263 THR A O 1
ATOM 2172 N N . GLN A 1 264 ? 18.062 19.155 32.159 1.00 53.31 264 GLN A N 1
ATOM 2173 C CA . GLN A 1 264 ? 17.980 19.797 33.477 1.00 53.31 264 GLN A CA 1
ATOM 2174 C C . GLN A 1 264 ? 16.535 20.032 33.951 1.00 53.31 264 GLN A C 1
ATOM 2176 O O . GLN A 1 264 ? 16.295 20.076 35.149 1.00 53.31 264 GLN A O 1
ATOM 2181 N N . ASN A 1 265 ? 15.561 20.110 33.037 1.00 45.81 265 ASN A N 1
ATOM 2182 C CA . ASN A 1 265 ? 14.157 20.378 33.350 1.00 45.81 265 ASN A CA 1
ATOM 2183 C C . ASN A 1 265 ? 13.295 19.182 32.932 1.00 45.81 265 ASN A C 1
ATOM 2185 O O . ASN A 1 265 ? 12.722 19.158 31.840 1.00 45.81 265 ASN A O 1
ATOM 2189 N N . ASN A 1 266 ? 13.249 18.169 33.802 1.00 49.72 266 ASN A N 1
ATOM 2190 C CA . ASN A 1 266 ? 12.464 16.942 33.660 1.00 49.72 266 ASN A CA 1
ATOM 2191 C C . ASN A 1 266 ? 11.026 17.242 33.194 1.00 49.72 266 ASN A C 1
ATOM 2193 O O . ASN A 1 266 ? 10.171 17.629 33.984 1.00 49.72 266 ASN A O 1
ATOM 2197 N N . LEU A 1 267 ? 10.743 17.053 31.901 1.00 46.97 267 LEU A N 1
ATOM 2198 C CA . LEU A 1 267 ? 9.390 17.151 31.362 1.00 46.97 267 LEU A CA 1
ATOM 2199 C C . LEU A 1 267 ? 9.110 15.996 30.403 1.00 46.97 267 LEU A C 1
ATOM 2201 O O . LEU A 1 267 ? 9.731 15.850 29.344 1.00 46.97 267 LEU A O 1
ATOM 2205 N N . ASN A 1 268 ? 8.124 15.199 30.818 1.00 43.16 268 ASN A N 1
ATOM 2206 C CA . ASN A 1 268 ? 7.455 14.125 30.099 1.00 43.16 268 ASN A CA 1
ATOM 2207 C C . ASN A 1 268 ? 7.244 14.473 28.621 1.00 43.16 268 ASN A C 1
ATOM 2209 O O . ASN A 1 268 ? 6.324 15.203 28.246 1.00 43.16 268 ASN A O 1
ATOM 2213 N N . LYS A 1 269 ? 8.087 13.922 27.743 1.00 50.16 269 LYS A N 1
ATOM 2214 C CA . LYS A 1 269 ? 7.822 13.970 26.304 1.00 50.16 269 LYS A CA 1
ATOM 2215 C C . LYS A 1 269 ? 6.716 12.975 25.976 1.00 50.16 269 LYS A C 1
ATOM 2217 O O . LYS A 1 269 ? 6.888 11.776 26.166 1.00 50.16 269 LYS A O 1
ATOM 2222 N N . LYS A 1 270 ? 5.616 13.486 25.415 1.00 49.34 270 LYS A N 1
ATOM 2223 C CA . LYS A 1 270 ? 4.572 12.682 24.765 1.00 49.34 270 LYS A CA 1
ATOM 2224 C C . LYS A 1 270 ? 5.201 11.701 23.763 1.00 49.34 270 LYS A C 1
ATOM 2226 O O . LYS A 1 270 ? 6.132 12.079 23.037 1.00 49.34 270 LYS A O 1
ATOM 2231 N N . LYS A 1 271 ? 4.669 10.472 23.700 1.00 53.38 271 LYS A N 1
ATOM 2232 C CA . LYS A 1 271 ? 4.985 9.488 22.651 1.00 53.38 271 LYS A CA 1
ATOM 2233 C C . LYS A 1 271 ? 4.771 10.172 21.291 1.00 53.38 271 LYS A C 1
ATOM 2235 O O . LYS A 1 271 ? 3.669 10.608 20.972 1.00 53.38 271 LYS A O 1
ATOM 2240 N N . THR A 1 272 ? 5.844 10.405 20.537 1.00 53.72 272 THR A N 1
ATOM 2241 C CA . THR A 1 272 ? 5.787 11.136 19.258 1.00 53.72 272 THR A CA 1
ATOM 2242 C C . THR A 1 272 ? 6.353 10.250 18.155 1.00 53.72 272 THR A C 1
ATOM 2244 O O . THR A 1 272 ? 7.529 10.329 17.798 1.00 53.72 272 THR A O 1
ATOM 2247 N N . GLY A 1 273 ? 5.484 9.392 17.618 1.00 70.12 273 GLY A N 1
ATOM 2248 C CA . GLY A 1 273 ? 5.784 8.444 16.542 1.00 70.12 273 GLY A CA 1
ATOM 2249 C C . GLY A 1 273 ? 5.999 7.020 17.050 1.00 70.12 273 GLY A C 1
ATOM 2250 O O . GLY A 1 273 ? 6.286 6.820 18.213 1.00 70.12 273 GLY A O 1
ATOM 2251 N N . TYR A 1 274 ? 5.874 6.023 16.178 1.00 79.56 274 TYR A N 1
ATOM 2252 C CA . TYR A 1 274 ? 5.905 4.590 16.519 1.00 79.56 274 TYR A CA 1
ATOM 2253 C C . TYR A 1 274 ? 7.287 3.945 16.328 1.00 79.56 274 TYR A C 1
ATOM 2255 O O . TYR A 1 274 ? 7.384 2.777 15.990 1.00 79.56 274 TYR A O 1
ATOM 2263 N N . GLN A 1 275 ? 8.379 4.703 16.471 1.00 84.00 275 GLN A N 1
ATOM 2264 C CA . GLN A 1 275 ? 9.724 4.139 16.299 1.00 84.00 275 GLN A CA 1
ATOM 2265 C C . GLN A 1 275 ? 10.188 3.422 17.572 1.00 84.00 275 GLN A C 1
ATOM 2267 O O . GLN A 1 275 ? 10.181 4.027 18.649 1.00 84.00 275 GLN A O 1
ATOM 2272 N N . LYS A 1 276 ? 10.642 2.173 17.430 1.00 85.25 276 LYS A N 1
ATOM 2273 C CA . LYS A 1 276 ? 11.221 1.351 18.494 1.00 85.25 276 LYS A CA 1
ATOM 2274 C C . LYS A 1 276 ? 12.493 1.991 19.032 1.00 85.25 276 LYS A C 1
ATOM 2276 O O . LYS A 1 276 ? 13.435 2.288 18.290 1.00 85.25 276 LYS A O 1
ATOM 2281 N N . LYS A 1 277 ? 12.545 2.149 20.354 1.00 84.25 277 LYS A N 1
ATOM 2282 C CA . LYS A 1 277 ? 13.774 2.473 21.074 1.00 84.25 277 LYS A CA 1
ATOM 2283 C C . LYS A 1 277 ? 14.432 1.178 21.560 1.00 84.25 277 LYS A C 1
ATOM 2285 O O . LYS A 1 277 ? 13.772 0.331 22.155 1.00 84.25 277 LYS A O 1
ATOM 2290 N N . LYS A 1 278 ? 15.740 1.028 21.328 1.00 85.19 278 LYS A N 1
ATOM 2291 C CA . LYS A 1 278 ? 16.513 -0.110 21.849 1.00 85.19 278 LYS A CA 1
ATOM 2292 C C . LYS A 1 278 ? 16.410 -0.187 23.377 1.00 85.19 278 LYS A C 1
ATOM 2294 O O . LYS A 1 278 ? 16.547 0.846 24.036 1.00 85.19 278 LYS A O 1
ATOM 2299 N N . GLY A 1 279 ? 16.188 -1.393 23.904 1.00 85.19 279 GLY A N 1
ATOM 2300 C CA . GLY A 1 279 ? 16.114 -1.674 25.345 1.00 85.19 279 GLY A CA 1
ATOM 2301 C C . GLY A 1 279 ? 14.790 -1.318 26.033 1.00 85.19 279 GLY A C 1
ATOM 2302 O O . GLY A 1 279 ? 14.747 -1.312 27.254 1.00 85.19 279 GLY A O 1
ATOM 2303 N N . TYR A 1 280 ? 13.740 -0.983 25.278 1.00 86.38 280 TYR A N 1
ATOM 2304 C CA . TYR A 1 280 ? 12.391 -0.728 25.800 1.00 86.38 280 TYR A CA 1
ATOM 2305 C C . TYR A 1 280 ? 11.351 -1.392 24.907 1.00 86.38 280 TYR A C 1
ATOM 2307 O O . TYR A 1 280 ? 11.532 -1.373 23.684 1.00 86.38 280 TYR A O 1
ATOM 2315 N N . LEU A 1 281 ? 10.240 -1.876 25.464 1.00 87.75 281 LEU A N 1
ATOM 2316 C CA . LEU A 1 281 ? 9.135 -2.377 24.647 1.00 87.75 281 LEU A CA 1
ATOM 2317 C C . LEU A 1 281 ? 8.519 -1.235 23.824 1.00 87.75 281 LEU A C 1
ATOM 2319 O O . LEU A 1 281 ? 8.555 -0.062 24.213 1.00 87.75 281 LEU A O 1
ATOM 2323 N N . LEU A 1 282 ? 7.952 -1.570 22.658 1.00 87.56 282 LEU A N 1
ATOM 2324 C CA . LEU A 1 282 ? 7.423 -0.566 21.728 1.00 87.56 282 LEU A CA 1
ATOM 2325 C C . LEU A 1 282 ? 6.335 0.314 22.376 1.00 87.56 282 LEU A C 1
ATOM 2327 O O . LEU A 1 282 ? 6.354 1.532 22.196 1.00 87.56 282 LEU A O 1
ATOM 2331 N N . HIS A 1 283 ? 5.427 -0.289 23.149 1.00 86.69 283 HIS A N 1
ATOM 2332 C CA . HIS A 1 283 ? 4.346 0.418 23.842 1.00 86.69 283 HIS A CA 1
ATOM 2333 C C . HIS A 1 283 ? 4.829 1.269 25.020 1.00 86.69 283 HIS A C 1
ATOM 2335 O O . HIS A 1 283 ? 4.263 2.336 25.258 1.00 86.69 283 HIS A O 1
ATOM 2341 N N . GLU A 1 284 ? 5.895 0.862 25.710 1.00 85.00 284 GLU A N 1
ATOM 2342 C CA . GLU A 1 284 ? 6.449 1.601 26.848 1.00 85.00 284 GLU A CA 1
ATOM 2343 C C . GLU A 1 284 ? 7.130 2.892 26.397 1.00 85.00 284 GLU A C 1
ATOM 2345 O O . GLU A 1 284 ? 6.910 3.969 26.960 1.00 85.00 284 GLU A O 1
ATOM 2350 N N . LYS A 1 285 ? 7.995 2.797 25.377 1.00 81.88 285 LYS A N 1
ATOM 2351 C CA . LYS A 1 285 ? 8.839 3.922 24.976 1.00 81.88 285 LYS A CA 1
ATOM 2352 C C . LYS A 1 285 ? 9.152 3.930 23.491 1.00 81.88 285 LYS A C 1
ATOM 2354 O O . LYS A 1 285 ? 10.028 3.231 22.986 1.00 81.88 285 LYS A O 1
ATOM 2359 N N . THR A 1 286 ? 8.531 4.884 22.818 1.00 77.12 286 THR A N 1
ATOM 2360 C CA . THR A 1 286 ? 8.852 5.238 21.435 1.00 77.12 286 THR A CA 1
ATOM 2361 C C . THR A 1 286 ? 9.874 6.368 21.367 1.00 77.12 286 THR A C 1
ATOM 2363 O O . THR A 1 286 ? 9.945 7.216 22.264 1.00 77.12 286 THR A O 1
ATOM 2366 N N . GLY A 1 287 ? 10.634 6.460 20.281 1.00 67.44 287 GLY A N 1
ATOM 2367 C CA . GLY A 1 287 ? 11.400 7.672 20.020 1.00 67.44 287 GLY A CA 1
ATOM 2368 C C . GLY A 1 287 ? 12.294 7.609 18.796 1.00 67.44 287 GLY A C 1
ATOM 2369 O O . GLY A 1 287 ? 12.680 6.546 18.328 1.00 67.44 287 GLY A O 1
ATOM 2370 N N . ASN A 1 288 ? 12.680 8.791 18.310 1.00 59.34 288 ASN A N 1
ATOM 2371 C CA . ASN A 1 288 ? 13.749 8.919 17.325 1.00 59.34 288 ASN A CA 1
ATOM 2372 C C . ASN A 1 288 ? 15.091 8.633 18.017 1.00 59.34 288 ASN A C 1
ATOM 2374 O O . ASN A 1 288 ? 15.781 9.562 18.437 1.00 59.34 288 ASN A O 1
ATOM 2378 N N . SER A 1 289 ? 15.473 7.364 18.117 1.00 51.53 289 SER A N 1
ATOM 2379 C CA . SER A 1 289 ? 16.795 6.888 18.558 1.00 51.53 289 SER A CA 1
ATOM 2380 C C . SER A 1 289 ? 17.942 7.301 17.611 1.00 51.53 289 SER A C 1
ATOM 2382 O O . SER A 1 289 ? 19.066 6.842 17.773 1.00 51.53 289 SER A O 1
ATOM 2384 N N . PHE A 1 290 ? 17.694 8.196 16.641 1.00 58.31 290 PHE A N 1
ATOM 2385 C CA . PHE A 1 290 ? 18.679 8.648 15.661 1.00 58.31 290 PHE A CA 1
ATOM 2386 C C . PHE A 1 290 ? 18.729 10.156 15.437 1.00 58.31 290 PHE A C 1
ATOM 2388 O O . PHE A 1 290 ? 17.707 10.854 15.472 1.00 58.31 290 PHE A O 1
ATOM 2395 N N . SER A 1 291 ? 19.931 10.616 15.094 1.00 63.81 291 SER A N 1
ATOM 2396 C CA . SER A 1 291 ? 20.187 11.908 14.467 1.00 63.81 291 SER A CA 1
ATOM 2397 C C . SER A 1 291 ? 19.584 11.900 13.054 1.00 63.81 291 SER A C 1
ATOM 2399 O O . SER A 1 291 ? 19.684 10.907 12.323 1.00 63.81 291 SER A O 1
ATOM 2401 N N . LYS A 1 292 ? 18.885 12.968 12.653 1.00 73.81 292 LYS A N 1
ATOM 2402 C CA . LYS A 1 292 ? 18.335 13.060 11.285 1.00 73.81 292 LYS A CA 1
ATOM 2403 C C . LYS A 1 292 ? 19.463 12.954 10.249 1.00 73.81 292 LYS A C 1
ATOM 2405 O O . LYS A 1 292 ? 19.258 12.386 9.177 1.00 73.81 292 LYS A O 1
ATOM 2410 N N . LEU A 1 293 ? 20.652 13.412 10.631 1.00 78.12 293 LEU A N 1
ATOM 2411 C CA . LEU A 1 293 ? 21.895 13.346 9.886 1.00 78.12 293 LEU A CA 1
ATOM 2412 C C . LEU A 1 293 ? 22.277 11.927 9.472 1.00 78.12 293 LEU A C 1
ATOM 2414 O O . LEU A 1 293 ? 22.558 11.704 8.301 1.00 78.12 293 LEU A O 1
ATOM 2418 N N . LYS A 1 294 ? 22.262 10.937 10.372 1.00 78.94 294 LYS A N 1
ATOM 2419 C CA . LYS A 1 294 ? 22.723 9.601 9.974 1.00 78.94 294 LYS A CA 1
ATOM 2420 C C . LYS A 1 294 ? 21.734 8.933 9.006 1.00 78.94 294 LYS A C 1
ATOM 2422 O O . LYS A 1 294 ? 22.187 8.285 8.072 1.00 78.94 294 LYS A O 1
ATOM 2427 N N . LYS A 1 295 ? 20.410 9.161 9.116 1.00 79.00 295 LYS A N 1
ATOM 2428 C CA . LYS A 1 295 ? 19.440 8.722 8.078 1.00 79.00 295 LYS A CA 1
ATOM 2429 C C . LYS A 1 295 ? 19.767 9.364 6.733 1.00 79.00 295 LYS A C 1
ATOM 2431 O O . LYS A 1 295 ? 19.799 8.680 5.718 1.00 79.00 295 LYS A O 1
ATOM 2436 N N . PHE A 1 296 ? 20.043 10.663 6.750 1.00 83.62 296 PHE A N 1
ATOM 2437 C CA . PHE A 1 296 ? 20.426 11.404 5.560 1.00 83.62 296 PHE A CA 1
ATOM 2438 C C . PHE A 1 296 ? 21.704 10.847 4.907 1.00 83.62 296 PHE A C 1
ATOM 2440 O O . PHE A 1 296 ? 21.672 10.556 3.714 1.00 83.62 296 PHE A O 1
ATOM 2447 N N . ILE A 1 297 ? 22.781 10.631 5.676 1.00 86.00 297 ILE A N 1
ATOM 2448 C CA . ILE A 1 297 ? 24.061 10.083 5.182 1.00 86.00 297 ILE A CA 1
ATOM 2449 C C . ILE A 1 297 ? 23.836 8.747 4.475 1.00 86.00 297 ILE A C 1
ATOM 2451 O O . ILE A 1 297 ? 24.295 8.553 3.356 1.00 86.00 297 ILE A O 1
ATOM 2455 N N . LEU A 1 298 ? 23.084 7.845 5.102 1.00 85.06 298 LEU A N 1
ATOM 2456 C CA . LEU A 1 298 ? 22.800 6.523 4.547 1.00 85.06 298 LEU A CA 1
ATOM 2457 C C . LEU A 1 298 ? 22.011 6.609 3.235 1.00 85.06 298 LEU A C 1
ATOM 2459 O O . LEU A 1 298 ? 22.303 5.888 2.286 1.00 85.06 298 LEU A O 1
ATOM 2463 N N . GLY A 1 299 ? 21.029 7.509 3.172 1.00 86.94 299 GLY A N 1
ATOM 2464 C CA . GLY A 1 299 ? 20.280 7.774 1.948 1.00 86.94 299 GLY A CA 1
ATOM 2465 C C . GLY A 1 299 ? 21.154 8.342 0.833 1.00 86.94 299 GLY A C 1
ATOM 2466 O O . GLY A 1 299 ? 21.014 7.928 -0.311 1.00 86.94 299 GLY A O 1
ATOM 2467 N N . VAL A 1 300 ? 22.077 9.253 1.160 1.00 89.12 300 VAL A N 1
ATOM 2468 C CA . VAL A 1 300 ? 23.065 9.785 0.205 1.00 89.12 300 VAL A CA 1
ATOM 2469 C C . VAL A 1 300 ? 23.997 8.684 -0.294 1.00 89.12 300 VAL A C 1
ATOM 2471 O O . VAL A 1 300 ? 24.202 8.583 -1.496 1.00 89.12 300 VAL A O 1
ATOM 2474 N N . GLN A 1 301 ? 24.525 7.838 0.593 1.00 90.44 301 GLN A N 1
ATOM 2475 C CA . GLN A 1 301 ? 25.417 6.737 0.213 1.00 90.44 301 GLN A CA 1
ATOM 2476 C C . GLN A 1 301 ? 24.755 5.790 -0.793 1.00 90.44 301 GLN A C 1
ATOM 2478 O O . GLN A 1 301 ? 25.362 5.452 -1.805 1.00 90.44 301 GLN A O 1
ATOM 2483 N N . LEU A 1 302 ? 23.499 5.403 -0.544 1.00 90.75 302 LEU A N 1
ATOM 2484 C CA . LEU A 1 302 ? 22.744 4.559 -1.471 1.00 90.75 302 LEU A CA 1
ATOM 2485 C C . LEU A 1 302 ? 22.409 5.283 -2.783 1.00 90.75 302 LEU A C 1
ATOM 2487 O O . LEU A 1 302 ? 22.459 4.659 -3.836 1.00 90.75 302 LEU A O 1
ATOM 2491 N N . GLU A 1 303 ? 22.106 6.585 -2.741 1.00 92.06 303 GLU A N 1
ATOM 2492 C CA . GLU A 1 303 ? 21.857 7.369 -3.959 1.00 92.06 303 GLU A CA 1
ATOM 2493 C C . GLU A 1 303 ? 23.121 7.490 -4.821 1.00 92.06 303 GLU A C 1
ATOM 2495 O O . GLU A 1 303 ? 23.039 7.361 -6.037 1.00 92.06 303 GLU A O 1
ATOM 2500 N N . ILE A 1 304 ? 24.292 7.694 -4.209 1.00 92.81 304 ILE A N 1
ATOM 2501 C CA . ILE A 1 304 ? 25.579 7.736 -4.918 1.00 92.81 304 ILE A CA 1
ATOM 2502 C C . ILE A 1 304 ? 25.889 6.374 -5.540 1.00 92.81 304 ILE A C 1
ATOM 2504 O O . ILE A 1 304 ? 26.226 6.326 -6.719 1.00 92.81 304 ILE A O 1
ATOM 2508 N N . LEU A 1 305 ? 25.728 5.284 -4.781 1.00 94.31 305 LEU A N 1
ATOM 2509 C CA . LEU A 1 305 ? 25.902 3.919 -5.288 1.00 94.31 305 LEU A CA 1
ATOM 2510 C C . LEU A 1 305 ? 24.994 3.650 -6.495 1.00 94.31 305 LEU A C 1
ATOM 2512 O O . LEU A 1 305 ? 25.451 3.126 -7.503 1.00 94.31 305 LEU A O 1
ATOM 2516 N N . TYR A 1 306 ? 23.716 4.024 -6.408 1.00 95.06 306 TYR A N 1
ATOM 2517 C CA . TYR A 1 306 ? 22.779 3.851 -7.515 1.00 95.06 306 TYR A CA 1
ATOM 2518 C C . TYR A 1 306 ? 23.181 4.682 -8.738 1.00 95.06 306 TYR A C 1
ATOM 2520 O O . TYR A 1 306 ? 23.183 4.178 -9.858 1.00 95.06 306 TYR A O 1
ATOM 2528 N N . LYS A 1 307 ? 23.551 5.954 -8.527 1.00 93.56 307 LYS A N 1
ATOM 2529 C CA . LYS A 1 307 ? 24.018 6.836 -9.605 1.00 93.56 307 LYS A CA 1
ATOM 2530 C C . LYS A 1 307 ? 25.234 6.255 -10.313 1.00 93.56 307 LYS A C 1
ATOM 2532 O O . LYS A 1 307 ? 25.283 6.310 -11.536 1.00 93.56 307 LYS A O 1
ATOM 2537 N N . ASP A 1 308 ? 26.165 5.682 -9.557 1.00 94.75 308 ASP A N 1
ATOM 2538 C CA . ASP A 1 308 ? 27.337 4.995 -10.089 1.00 94.75 308 ASP A CA 1
ATOM 2539 C C . ASP A 1 308 ? 26.954 3.796 -10.965 1.00 94.75 308 ASP A C 1
ATOM 2541 O O . ASP A 1 308 ? 27.366 3.741 -12.118 1.00 94.75 308 ASP A O 1
ATOM 2545 N N . LYS A 1 309 ? 26.058 2.926 -10.483 1.00 94.88 309 LYS A N 1
ATOM 2546 C CA . LYS A 1 309 ? 25.543 1.773 -11.247 1.00 94.88 309 LYS A CA 1
ATOM 2547 C C . LYS A 1 309 ? 24.759 2.150 -12.504 1.00 94.88 309 LYS A C 1
ATOM 2549 O O . LYS A 1 309 ? 24.682 1.364 -13.437 1.00 94.88 309 LYS A O 1
ATOM 2554 N N . SER A 1 310 ? 24.168 3.343 -12.534 1.00 95.44 310 SER A N 1
ATOM 2555 C CA . SER A 1 310 ? 23.467 3.863 -13.716 1.00 95.44 310 SER A CA 1
ATOM 2556 C C . SER A 1 310 ? 24.375 4.587 -14.720 1.00 95.44 310 SER A C 1
ATOM 2558 O O . SER A 1 310 ? 23.889 5.078 -15.743 1.00 95.44 310 SER A O 1
ATOM 2560 N N . LYS A 1 311 ? 25.683 4.709 -14.443 1.00 92.94 311 LYS A N 1
ATOM 2561 C CA . LYS A 1 311 ? 26.634 5.304 -15.394 1.00 92.94 311 LYS A CA 1
ATOM 2562 C C . LYS A 1 311 ? 26.728 4.437 -16.647 1.00 92.94 311 LYS A C 1
ATOM 2564 O O . LYS A 1 311 ? 26.737 3.218 -16.569 1.00 92.94 311 LYS A O 1
ATOM 2569 N N .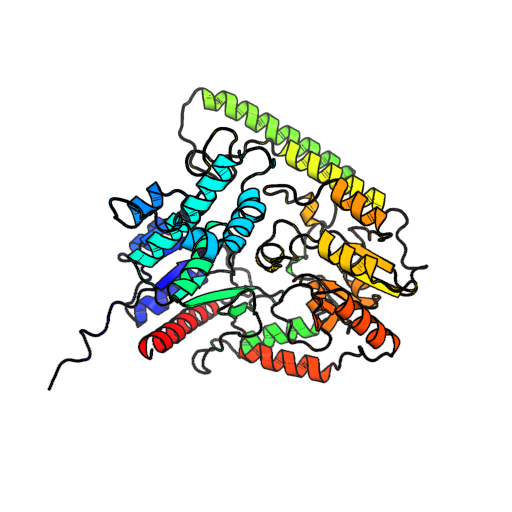 GLY A 1 312 ? 26.812 5.086 -17.805 1.00 89.44 312 GLY A N 1
ATOM 2570 C CA . GLY A 1 312 ? 26.869 4.391 -19.094 1.00 89.44 312 GLY A CA 1
ATOM 2571 C C . GLY A 1 312 ? 25.521 3.860 -19.588 1.00 89.44 312 GLY A C 1
ATOM 2572 O O . GLY A 1 312 ? 25.477 3.256 -20.654 1.00 89.44 312 GLY A O 1
ATOM 2573 N N . PHE A 1 313 ? 24.419 4.110 -18.869 1.00 94.56 313 PHE A N 1
ATOM 2574 C CA . PHE A 1 313 ? 23.085 3.771 -19.355 1.00 94.56 313 PHE A CA 1
ATOM 2575 C C . PHE A 1 313 ? 22.787 4.471 -20.689 1.00 94.56 313 PHE A C 1
ATOM 2577 O O . PHE A 1 313 ? 22.800 5.702 -20.772 1.00 94.56 313 PHE A O 1
ATOM 2584 N N . SER A 1 314 ? 22.451 3.682 -21.707 1.00 90.75 314 SER A N 1
ATOM 2585 C CA . SER A 1 314 ? 21.956 4.153 -22.998 1.00 90.75 314 SER A CA 1
ATOM 2586 C C . SER A 1 314 ? 20.916 3.174 -23.532 1.00 90.75 314 SER A C 1
ATOM 2588 O O . SER A 1 314 ? 21.051 1.966 -23.364 1.00 90.75 314 SER A O 1
ATOM 2590 N N . LEU A 1 315 ? 19.886 3.702 -24.193 1.00 90.56 315 LEU A N 1
ATOM 2591 C CA . LEU A 1 315 ? 18.913 2.883 -24.919 1.00 90.56 315 LEU A CA 1
ATOM 2592 C C . LEU A 1 315 ? 19.356 2.581 -26.358 1.00 90.56 315 LEU A C 1
ATOM 2594 O O . LEU A 1 315 ? 18.710 1.775 -27.015 1.00 90.56 315 LEU A O 1
ATOM 2598 N N . GLU A 1 316 ? 20.429 3.202 -26.856 1.00 84.56 316 GLU A N 1
ATOM 2599 C CA . GLU A 1 316 ? 20.843 3.100 -28.268 1.00 84.56 316 GLU A CA 1
ATOM 2600 C C . GLU A 1 316 ? 21.200 1.668 -28.684 1.00 84.56 316 GLU A C 1
ATOM 2602 O O . GLU A 1 316 ? 20.897 1.262 -29.799 1.00 84.56 316 GLU A O 1
ATOM 2607 N N . ASN A 1 317 ? 21.772 0.884 -27.765 1.00 78.19 317 ASN A N 1
ATOM 2608 C CA . ASN A 1 317 ? 22.187 -0.500 -28.017 1.00 78.19 317 ASN A CA 1
ATOM 2609 C C . ASN A 1 317 ? 21.206 -1.539 -27.447 1.00 78.19 317 ASN A C 1
ATOM 2611 O O . ASN A 1 317 ? 21.516 -2.729 -27.421 1.00 78.19 317 ASN A O 1
ATOM 2615 N N . VAL A 1 318 ? 20.037 -1.112 -26.955 1.00 85.19 318 VAL A N 1
ATOM 2616 C CA . VAL A 1 318 ? 19.042 -2.010 -26.355 1.00 85.19 318 VAL A CA 1
ATOM 2617 C C . VAL A 1 318 ? 17.910 -2.240 -27.350 1.00 85.19 318 VAL A C 1
ATOM 2619 O O . VAL A 1 318 ? 16.988 -1.434 -27.457 1.00 85.19 318 VAL A O 1
ATOM 2622 N N . ALA A 1 319 ? 17.973 -3.362 -28.069 1.00 80.94 319 ALA A N 1
ATOM 2623 C CA . ALA A 1 319 ? 16.991 -3.702 -29.100 1.00 80.94 319 ALA A CA 1
ATOM 2624 C C . ALA A 1 319 ? 15.587 -3.975 -28.528 1.00 80.94 319 ALA A C 1
ATOM 2626 O O . ALA A 1 319 ? 14.579 -3.607 -29.128 1.00 80.94 319 ALA A O 1
ATOM 2627 N N . SER A 1 320 ? 15.492 -4.638 -27.373 1.00 94.31 320 SER A N 1
ATOM 2628 C CA . SER A 1 320 ? 14.225 -4.942 -26.699 1.00 94.31 320 SER A CA 1
ATOM 2629 C C . SER A 1 320 ? 14.446 -5.131 -25.204 1.00 94.31 320 SER A C 1
ATOM 2631 O O . SER A 1 320 ? 15.455 -5.692 -24.781 1.00 94.31 320 SER A O 1
ATOM 2633 N N . TYR A 1 321 ? 13.511 -4.659 -24.380 1.00 97.75 321 TYR A N 1
ATOM 2634 C CA . TYR A 1 321 ? 13.668 -4.734 -22.929 1.00 97.75 321 TYR A CA 1
ATOM 2635 C C . TYR A 1 321 ? 12.352 -4.807 -22.170 1.00 97.75 321 TYR A C 1
ATOM 2637 O O . TYR A 1 321 ? 11.315 -4.304 -22.610 1.00 97.75 321 TYR A O 1
ATOM 2645 N N . ILE A 1 322 ? 12.431 -5.382 -20.974 1.00 98.00 322 ILE A N 1
ATOM 2646 C CA . ILE A 1 322 ? 11.367 -5.345 -19.974 1.00 98.00 322 ILE A CA 1
ATOM 2647 C C . ILE A 1 322 ? 11.731 -4.287 -18.938 1.00 98.00 322 ILE A C 1
ATOM 2649 O O . ILE A 1 322 ? 12.816 -4.310 -18.351 1.00 98.00 322 ILE A O 1
ATOM 2653 N N . TYR A 1 323 ? 10.825 -3.337 -18.726 1.00 98.31 323 TYR A N 1
ATOM 2654 C CA . TYR A 1 323 ? 11.026 -2.255 -17.773 1.00 98.31 323 TYR A CA 1
ATOM 2655 C C . TYR A 1 323 ? 10.486 -2.625 -16.390 1.00 98.31 323 TYR A C 1
ATOM 2657 O O . TYR A 1 323 ? 9.315 -2.972 -16.243 1.00 98.31 323 TYR A O 1
ATOM 2665 N N . VAL A 1 324 ? 11.321 -2.482 -15.362 1.00 98.00 324 VAL A N 1
ATOM 2666 C CA . VAL A 1 324 ? 10.973 -2.714 -13.958 1.00 98.00 324 VAL A CA 1
ATOM 2667 C C . VAL A 1 324 ? 11.085 -1.403 -13.162 1.00 98.00 324 VAL A C 1
ATOM 2669 O O . VAL A 1 324 ? 12.167 -1.041 -12.684 1.00 98.00 324 VAL A O 1
ATOM 2672 N N . PRO A 1 325 ? 9.981 -0.662 -12.971 1.00 95.75 325 PRO A N 1
ATOM 2673 C CA . PRO A 1 325 ? 9.937 0.456 -12.038 1.00 95.75 325 PRO A CA 1
ATOM 2674 C C . PRO A 1 325 ? 9.914 -0.072 -10.599 1.00 95.75 325 PRO A C 1
ATOM 2676 O O . PRO A 1 325 ? 8.899 -0.591 -10.126 1.00 95.75 325 PRO A O 1
ATOM 2679 N N . LEU A 1 326 ? 11.020 0.090 -9.875 1.00 93.81 326 LEU A N 1
ATOM 2680 C CA . LEU A 1 326 ? 11.084 -0.303 -8.473 1.00 93.81 326 LEU A CA 1
ATOM 2681 C C . LEU A 1 326 ? 10.147 0.579 -7.645 1.00 93.81 326 LEU A C 1
ATOM 2683 O O . LEU A 1 326 ? 10.109 1.810 -7.761 1.00 93.81 326 LEU A O 1
ATOM 2687 N N . SER A 1 327 ? 9.366 -0.069 -6.791 1.00 89.12 327 SER A N 1
ATOM 2688 C CA . SER A 1 327 ? 8.445 0.620 -5.891 1.00 89.12 327 SER A CA 1
ATOM 2689 C C . SER A 1 327 ? 9.173 1.051 -4.621 1.00 89.12 327 SER A C 1
ATOM 2691 O O . SER A 1 327 ? 10.074 0.360 -4.149 1.00 89.12 327 SER A O 1
ATOM 2693 N N . MET A 1 328 ? 8.760 2.170 -4.024 1.00 86.06 328 MET A N 1
ATOM 2694 C CA . MET A 1 328 ? 9.317 2.594 -2.738 1.00 86.06 328 MET A CA 1
ATOM 2695 C C . MET A 1 328 ? 9.029 1.536 -1.665 1.00 86.06 328 MET A C 1
ATOM 2697 O O . MET A 1 328 ? 7.911 1.023 -1.572 1.00 86.06 328 MET A O 1
ATOM 2701 N N . GLN A 1 329 ? 10.015 1.247 -0.824 1.00 81.94 329 GLN A N 1
ATOM 2702 C CA . GLN A 1 329 ? 9.879 0.374 0.331 1.00 81.94 329 GLN A CA 1
ATOM 2703 C C . GLN A 1 329 ? 10.435 1.020 1.609 1.00 81.94 329 GLN A C 1
ATOM 2705 O O . GLN A 1 329 ? 11.471 1.682 1.586 1.00 81.94 329 GLN A O 1
ATOM 2710 N N . HIS A 1 330 ? 9.789 0.828 2.760 1.00 70.94 330 HIS A N 1
ATOM 2711 C CA . HIS A 1 330 ? 8.518 0.115 2.952 1.00 70.94 330 HIS A CA 1
ATOM 2712 C C . HIS A 1 330 ? 7.315 1.033 2.643 1.00 70.94 330 HIS A C 1
ATOM 2714 O O . HIS A 1 330 ? 7.188 2.122 3.191 1.00 70.94 330 HIS A O 1
ATOM 2720 N N . GLU A 1 331 ? 6.412 0.620 1.757 1.00 75.00 331 GLU A N 1
ATOM 2721 C CA . GLU A 1 331 ? 5.202 1.389 1.403 1.00 75.00 331 GLU A CA 1
ATOM 2722 C C . GLU A 1 331 ? 3.999 0.431 1.369 1.00 75.00 331 GLU A C 1
ATOM 2724 O O . GLU A 1 331 ? 4.206 -0.774 1.265 1.00 75.00 331 GLU A O 1
ATOM 2729 N N . ARG A 1 332 ? 2.757 0.904 1.547 1.00 77.44 332 ARG A N 1
ATOM 2730 C CA . ARG A 1 332 ? 1.561 0.038 1.583 1.00 77.44 332 ARG A CA 1
ATOM 2731 C C . ARG A 1 332 ? 1.461 -0.877 0.357 1.00 77.44 332 ARG A C 1
ATOM 2733 O O . ARG A 1 332 ? 1.250 -2.074 0.506 1.00 77.44 332 ARG A O 1
ATOM 2740 N N . THR A 1 333 ? 1.639 -0.299 -0.828 1.00 75.25 333 THR A N 1
ATOM 2741 C CA . THR A 1 333 ? 1.517 -0.952 -2.137 1.00 75.25 333 THR A CA 1
ATOM 2742 C C . THR A 1 333 ? 2.540 -2.077 -2.304 1.00 75.25 333 THR A C 1
ATOM 2744 O O . THR A 1 333 ? 2.245 -3.099 -2.906 1.00 75.25 333 THR A O 1
ATOM 2747 N N . THR A 1 334 ? 3.708 -1.977 -1.664 1.00 75.75 334 THR A N 1
ATOM 2748 C CA . THR A 1 334 ? 4.650 -3.104 -1.590 1.00 75.75 334 THR A CA 1
ATOM 2749 C C . THR A 1 334 ? 4.331 -4.042 -0.432 1.00 75.75 334 THR A C 1
ATOM 2751 O O . THR A 1 334 ? 4.371 -5.253 -0.590 1.00 75.75 334 THR A O 1
ATOM 2754 N N . MET A 1 335 ? 3.979 -3.510 0.734 1.00 79.56 335 MET A N 1
ATOM 2755 C CA . MET A 1 335 ? 3.741 -4.285 1.946 1.00 79.56 335 MET A CA 1
ATOM 2756 C C . MET A 1 335 ? 2.619 -3.644 2.784 1.00 79.56 335 MET A C 1
ATOM 2758 O O . MET A 1 335 ? 2.774 -2.507 3.243 1.00 79.56 335 MET A O 1
ATOM 2762 N N . PRO A 1 336 ? 1.496 -4.331 3.035 1.00 77.81 336 PRO A N 1
ATOM 2763 C CA . PRO A 1 336 ? 1.250 -5.747 2.759 1.00 77.81 336 PRO A CA 1
ATOM 2764 C C . PRO A 1 336 ? 0.705 -6.051 1.352 1.00 77.81 336 PRO A C 1
ATOM 2766 O O . PRO A 1 336 ? 0.564 -7.225 1.024 1.00 77.81 336 PRO A O 1
ATOM 2769 N N . SER A 1 337 ? 0.402 -5.056 0.508 1.00 81.69 337 SER A N 1
ATOM 2770 C CA . SER A 1 337 ? -0.385 -5.294 -0.716 1.00 81.69 337 SER A CA 1
ATOM 2771 C C . SER A 1 337 ? 0.271 -6.223 -1.748 1.00 81.69 337 SER A C 1
ATOM 2773 O O . SER A 1 337 ? -0.456 -6.907 -2.462 1.00 81.69 337 SER A O 1
ATOM 2775 N N . ALA A 1 338 ? 1.608 -6.314 -1.818 1.00 80.88 338 ALA A N 1
ATOM 2776 C CA . ALA A 1 338 ? 2.274 -7.271 -2.712 1.00 80.88 338 ALA A CA 1
ATOM 2777 C C . ALA A 1 338 ? 2.439 -8.683 -2.114 1.00 80.88 338 ALA A C 1
ATOM 2779 O O . ALA A 1 338 ? 2.985 -9.564 -2.778 1.00 80.88 338 ALA A O 1
ATOM 2780 N N . ARG A 1 339 ? 1.960 -8.920 -0.882 1.00 79.81 339 ARG A N 1
ATOM 2781 C CA . ARG A 1 339 ? 2.051 -10.198 -0.152 1.00 79.81 339 ARG A CA 1
ATOM 2782 C C . ARG A 1 339 ? 3.447 -10.815 -0.255 1.00 79.81 339 ARG A C 1
ATOM 2784 O O . ARG A 1 339 ? 4.405 -10.173 0.137 1.00 79.81 339 ARG A O 1
ATOM 2791 N N . PHE A 1 340 ? 3.559 -12.028 -0.798 1.00 79.62 340 PHE A N 1
ATOM 2792 C CA . PHE A 1 340 ? 4.798 -12.792 -0.951 1.00 79.62 340 PHE A CA 1
ATOM 2793 C C . PHE A 1 340 ? 5.773 -12.181 -1.970 1.00 79.62 340 PHE A C 1
ATOM 2795 O O . PHE A 1 340 ? 6.964 -12.453 -1.901 1.00 79.62 340 PHE A O 1
ATOM 2802 N N . MET A 1 341 ? 5.296 -11.306 -2.862 1.00 84.62 341 MET A N 1
ATOM 2803 C CA . MET A 1 341 ? 6.118 -10.585 -3.844 1.00 84.62 341 MET A CA 1
ATOM 2804 C C . MET A 1 341 ? 6.559 -9.203 -3.335 1.00 84.62 341 MET A C 1
ATOM 2806 O O . MET A 1 341 ? 6.954 -8.337 -4.118 1.00 84.62 341 MET A O 1
ATOM 2810 N N . TYR A 1 342 ? 6.486 -8.964 -2.018 1.00 82.88 342 TYR A N 1
ATOM 2811 C CA . TYR A 1 342 ? 7.000 -7.737 -1.412 1.00 82.88 342 TYR A CA 1
ATOM 2812 C C . TYR A 1 342 ? 8.519 -7.610 -1.583 1.00 82.88 342 TYR A C 1
ATOM 2814 O O . TYR A 1 342 ? 8.996 -6.497 -1.805 1.00 82.88 342 TYR A O 1
ATOM 2822 N N . ASP A 1 343 ? 9.292 -8.703 -1.502 1.00 86.12 343 ASP A N 1
ATOM 2823 C CA . ASP A 1 343 ? 10.717 -8.654 -1.826 1.00 86.12 343 ASP A CA 1
ATOM 2824 C C . ASP A 1 343 ? 10.867 -8.486 -3.335 1.00 86.12 343 ASP A C 1
ATOM 2826 O O . ASP A 1 343 ? 10.690 -9.417 -4.121 1.00 86.12 343 ASP A O 1
ATOM 2830 N N . GLN A 1 344 ? 11.223 -7.270 -3.743 1.00 89.81 344 GLN A N 1
ATOM 2831 C CA . GLN A 1 344 ? 11.343 -6.956 -5.156 1.00 89.81 344 GLN A CA 1
ATOM 2832 C C . GLN A 1 344 ? 12.474 -7.740 -5.828 1.00 89.81 344 GLN A C 1
ATOM 2834 O O . GLN A 1 344 ? 12.418 -7.963 -7.033 1.00 89.81 344 GLN A O 1
ATOM 2839 N N . LYS A 1 345 ? 13.464 -8.233 -5.068 1.00 91.06 345 LYS A N 1
ATOM 2840 C CA . LYS A 1 345 ? 14.490 -9.124 -5.623 1.00 91.06 345 LYS A CA 1
ATOM 2841 C C . LYS A 1 345 ? 13.897 -10.443 -6.089 1.00 91.06 345 LYS A C 1
ATOM 2843 O O . LYS A 1 345 ? 14.370 -10.976 -7.084 1.00 91.06 345 LYS A O 1
ATOM 2848 N N . ALA A 1 346 ? 12.892 -10.972 -5.392 1.00 90.56 346 ALA A N 1
ATOM 2849 C CA . ALA A 1 346 ? 12.330 -12.282 -5.698 1.00 90.56 346 ALA A CA 1
ATOM 2850 C C . ALA A 1 346 ? 11.713 -12.305 -7.102 1.00 90.56 346 ALA A C 1
ATOM 2852 O O . ALA A 1 346 ? 12.069 -13.156 -7.917 1.00 90.56 346 ALA A O 1
ATOM 2853 N N . TYR A 1 347 ? 10.867 -11.322 -7.428 1.00 92.12 347 TYR A N 1
ATOM 2854 C CA . TYR A 1 347 ? 10.255 -11.271 -8.756 1.00 92.12 347 TYR A CA 1
ATOM 2855 C C . TYR A 1 347 ? 11.246 -10.842 -9.850 1.00 92.12 347 TYR A C 1
ATOM 2857 O O . TYR A 1 347 ? 11.134 -11.309 -10.980 1.00 92.12 347 TYR A O 1
ATOM 2865 N N . ILE A 1 348 ? 12.252 -10.011 -9.536 1.00 95.75 348 ILE A N 1
ATOM 2866 C CA . ILE A 1 348 ? 13.303 -9.653 -10.507 1.00 95.75 348 ILE A CA 1
ATOM 2867 C C . ILE A 1 348 ? 14.191 -10.859 -10.825 1.00 95.75 348 ILE A C 1
ATOM 2869 O O . ILE A 1 348 ? 14.494 -11.085 -11.990 1.00 95.75 348 ILE A O 1
ATOM 2873 N N . LYS A 1 349 ? 14.550 -11.678 -9.828 1.00 95.31 349 LYS A N 1
ATOM 2874 C CA . LYS A 1 349 ? 15.258 -12.952 -10.041 1.00 95.31 349 LYS A CA 1
ATOM 2875 C C . LYS A 1 349 ? 14.428 -13.912 -10.884 1.00 95.31 349 LYS A C 1
ATOM 2877 O O . LYS A 1 349 ? 14.958 -14.528 -11.801 1.00 95.31 349 LYS A O 1
ATOM 2882 N N . LEU A 1 350 ? 13.126 -14.011 -10.607 1.00 95.31 350 LEU A N 1
ATOM 2883 C CA . LEU A 1 350 ? 12.220 -14.831 -11.409 1.00 95.31 350 LEU A CA 1
ATOM 2884 C C . LEU A 1 350 ? 12.189 -14.371 -12.876 1.00 95.31 350 LEU A C 1
ATOM 2886 O O . LEU A 1 350 ? 12.261 -15.216 -13.767 1.00 95.31 350 LEU A O 1
ATOM 2890 N N . LEU A 1 351 ? 12.139 -13.056 -13.119 1.00 96.31 351 LEU A N 1
ATOM 2891 C CA . LEU A 1 351 ? 12.228 -12.468 -14.459 1.00 96.31 351 LEU A CA 1
ATOM 2892 C C . LEU A 1 351 ? 13.566 -12.767 -15.132 1.00 96.31 351 LEU A C 1
ATOM 2894 O O . LEU A 1 351 ? 13.566 -13.314 -16.227 1.00 96.31 351 LEU A O 1
ATOM 2898 N N . ALA A 1 352 ? 14.684 -12.442 -14.478 1.00 96.00 352 ALA A N 1
ATOM 2899 C CA . ALA A 1 352 ? 16.027 -12.603 -15.033 1.00 96.00 352 ALA A CA 1
ATOM 2900 C C . ALA A 1 352 ? 16.306 -14.060 -15.426 1.00 96.00 352 ALA A C 1
ATOM 2902 O O . ALA A 1 352 ? 16.753 -14.328 -16.536 1.00 96.00 352 ALA A O 1
ATOM 2903 N N . ASN A 1 353 ? 15.929 -15.012 -14.567 1.00 94.69 353 ASN A N 1
ATOM 2904 C CA . ASN A 1 353 ? 16.137 -16.443 -14.806 1.00 94.69 353 ASN A CA 1
ATOM 2905 C C . ASN A 1 353 ? 15.274 -17.026 -15.941 1.00 94.69 353 ASN A C 1
ATOM 2907 O O . ASN A 1 353 ? 15.497 -18.166 -16.343 1.00 94.69 353 ASN A O 1
ATOM 2911 N N . ASN A 1 354 ? 14.261 -16.300 -16.424 1.00 96.00 354 ASN A N 1
ATOM 2912 C CA . ASN A 1 354 ? 13.372 -16.739 -17.507 1.00 96.00 354 ASN A CA 1
ATOM 2913 C C . ASN A 1 354 ? 13.365 -15.753 -18.687 1.00 96.00 354 ASN A C 1
ATOM 2915 O O . ASN A 1 354 ? 12.476 -15.822 -19.535 1.00 96.00 354 ASN A O 1
ATOM 2919 N N . LEU A 1 355 ? 14.320 -14.821 -18.731 1.00 95.31 355 LEU A N 1
ATOM 2920 C CA . LEU A 1 355 ? 14.413 -13.804 -19.769 1.00 95.31 355 LEU A CA 1
ATOM 2921 C C . LEU A 1 355 ? 15.037 -14.404 -21.042 1.00 95.31 355 LEU A C 1
ATOM 2923 O O . LEU A 1 355 ? 16.146 -14.935 -20.972 1.00 95.31 355 LEU A O 1
ATOM 2927 N N . PRO A 1 356 ? 14.383 -14.319 -22.215 1.00 94.38 356 PRO A N 1
ATOM 2928 C CA . PRO A 1 356 ? 15.006 -14.753 -23.460 1.00 94.38 356 PRO A CA 1
ATOM 2929 C C . PRO A 1 356 ? 16.228 -13.878 -23.804 1.00 94.38 356 PRO A C 1
ATOM 2931 O O . PRO A 1 356 ? 16.167 -12.668 -23.574 1.00 94.38 356 PRO A O 1
ATOM 2934 N N . PRO A 1 357 ? 17.292 -14.425 -24.433 1.00 90.81 357 PRO A N 1
ATOM 2935 C CA . PRO A 1 357 ? 18.563 -13.713 -24.649 1.00 90.81 357 PRO A CA 1
ATOM 2936 C C . PRO A 1 357 ? 18.468 -12.377 -25.399 1.00 90.81 357 PRO A C 1
ATOM 2938 O O . PRO A 1 357 ? 19.349 -11.534 -25.279 1.00 90.81 357 PRO A O 1
ATOM 2941 N N . LYS A 1 358 ? 17.408 -12.174 -26.190 1.00 90.94 358 LYS A N 1
ATOM 2942 C CA . LYS A 1 358 ? 17.190 -10.941 -26.960 1.00 90.94 358 LYS A CA 1
ATOM 2943 C C . LYS A 1 358 ? 16.651 -9.769 -26.135 1.00 90.94 358 LYS A C 1
ATOM 2945 O O . LYS A 1 358 ? 16.619 -8.647 -26.636 1.00 90.94 358 LYS A O 1
ATOM 2950 N N . TYR A 1 359 ? 16.162 -10.027 -24.922 1.00 95.00 359 TYR A N 1
ATOM 2951 C CA . TYR A 1 359 ? 15.614 -8.998 -24.048 1.00 95.00 359 TYR A CA 1
ATOM 2952 C C . TYR A 1 359 ? 16.622 -8.618 -22.971 1.00 95.00 359 TYR A C 1
ATOM 2954 O O . TYR A 1 359 ? 17.328 -9.459 -22.427 1.00 95.00 359 TYR A O 1
ATOM 2962 N N . THR A 1 360 ? 16.626 -7.343 -22.605 1.00 95.94 360 THR A N 1
ATOM 2963 C CA . THR A 1 360 ? 17.354 -6.831 -21.440 1.00 95.94 360 THR A CA 1
ATOM 2964 C C . THR A 1 360 ? 16.374 -6.473 -20.322 1.00 95.94 360 THR A C 1
ATOM 2966 O O . THR A 1 360 ? 15.252 -6.032 -20.584 1.00 95.94 360 THR A O 1
ATOM 2969 N N . LEU A 1 361 ? 16.773 -6.623 -19.058 1.00 97.06 361 LEU A N 1
ATOM 2970 C CA . LEU A 1 361 ? 16.030 -6.042 -17.936 1.00 97.06 361 LEU A CA 1
ATOM 2971 C C . LEU A 1 361 ? 16.547 -4.638 -17.645 1.00 97.06 361 LEU A C 1
ATOM 2973 O O . LEU A 1 361 ? 17.724 -4.461 -17.337 1.00 97.06 361 LEU A O 1
ATOM 2977 N N . ILE A 1 362 ? 15.656 -3.647 -17.684 1.00 97.94 362 ILE A N 1
ATOM 2978 C CA . ILE A 1 362 ? 15.970 -2.280 -17.261 1.00 97.94 362 ILE A CA 1
ATOM 2979 C C . ILE A 1 362 ? 15.231 -1.980 -15.965 1.00 97.94 362 ILE A C 1
ATOM 2981 O O . ILE A 1 362 ? 14.001 -1.938 -15.937 1.00 97.94 362 ILE A O 1
ATOM 2985 N N . VAL A 1 363 ? 15.976 -1.714 -14.896 1.00 97.50 363 VAL A N 1
ATOM 2986 C CA . VAL A 1 363 ? 15.427 -1.356 -13.585 1.00 97.50 363 VAL A CA 1
ATOM 2987 C C . VAL A 1 363 ? 15.559 0.145 -13.345 1.00 97.50 363 VAL A C 1
ATOM 2989 O O . VAL A 1 363 ? 16.573 0.755 -13.685 1.00 97.50 363 VAL A O 1
ATOM 2992 N N . LYS A 1 364 ? 14.548 0.764 -12.727 1.00 96.25 364 LYS A N 1
ATOM 2993 C CA . LYS A 1 364 ? 14.638 2.159 -12.272 1.00 96.25 364 LYS A CA 1
ATOM 2994 C C . LYS A 1 364 ? 14.160 2.318 -10.838 1.00 96.25 364 LYS A C 1
ATOM 2996 O O . LYS A 1 364 ? 13.014 1.999 -10.534 1.00 96.25 364 LYS A O 1
ATOM 3001 N N . GLU A 1 365 ? 15.007 2.870 -9.974 1.00 94.00 365 GLU A N 1
ATOM 3002 C CA . GLU A 1 365 ? 14.657 3.129 -8.577 1.00 94.00 365 GLU A CA 1
ATOM 3003 C C . GLU A 1 365 ? 13.704 4.322 -8.408 1.00 94.00 365 GLU A C 1
ATOM 3005 O O . GLU A 1 365 ? 13.726 5.301 -9.163 1.00 94.00 365 GLU A O 1
ATOM 3010 N N . ASN A 1 366 ? 12.859 4.253 -7.380 1.00 89.75 366 ASN A N 1
ATOM 3011 C CA . ASN A 1 366 ? 12.022 5.360 -6.962 1.00 89.75 366 ASN A CA 1
ATOM 3012 C C . ASN A 1 366 ? 12.870 6.421 -6.237 1.00 89.75 366 ASN A C 1
ATOM 3014 O O . ASN A 1 366 ? 13.418 6.139 -5.172 1.00 89.75 366 ASN A O 1
ATOM 3018 N N . PRO A 1 367 ? 12.888 7.686 -6.690 1.00 84.06 367 PRO A N 1
ATOM 3019 C CA . PRO A 1 367 ? 13.586 8.785 -6.012 1.00 84.06 367 PRO A CA 1
ATOM 3020 C C . PRO A 1 367 ? 13.352 8.910 -4.503 1.00 84.06 367 PRO A C 1
ATOM 3022 O O . PRO A 1 367 ? 14.226 9.332 -3.740 1.00 84.06 367 PRO A O 1
ATOM 3025 N N . LYS A 1 368 ? 12.144 8.564 -4.043 1.00 83.25 368 LYS A N 1
ATOM 3026 C CA . LYS A 1 368 ? 11.777 8.663 -2.627 1.00 83.25 368 LYS A CA 1
ATOM 3027 C C . LYS A 1 368 ? 12.499 7.626 -1.773 1.00 83.25 368 LYS A C 1
ATOM 3029 O O . LYS A 1 368 ? 12.652 7.862 -0.579 1.00 83.25 368 LYS A O 1
ATOM 3034 N N . GLN A 1 369 ? 12.991 6.541 -2.364 1.00 87.56 369 GLN A N 1
ATOM 3035 C CA . GLN A 1 369 ? 13.705 5.481 -1.660 1.00 87.56 369 GLN A CA 1
ATOM 3036 C C . GLN A 1 369 ? 14.923 6.008 -0.886 1.00 87.56 369 GLN A C 1
ATOM 3038 O O . GLN A 1 369 ? 15.182 5.575 0.236 1.00 87.56 369 GLN A O 1
ATOM 3043 N N . PHE A 1 370 ? 15.634 6.995 -1.442 1.00 86.94 370 PHE A N 1
ATOM 3044 C CA . PHE A 1 370 ? 16.844 7.566 -0.836 1.00 86.94 370 PHE A CA 1
ATOM 3045 C C . PHE A 1 370 ? 16.582 8.709 0.149 1.00 86.94 370 PHE A C 1
ATOM 3047 O O . PHE A 1 370 ? 17.457 9.070 0.936 1.00 86.94 370 PHE A O 1
ATOM 3054 N N . THR A 1 371 ? 15.390 9.307 0.108 1.00 77.88 371 THR A N 1
ATOM 3055 C CA . THR A 1 371 ? 15.036 10.480 0.928 1.00 77.88 371 THR A CA 1
ATOM 3056 C C . THR A 1 371 ? 14.055 10.143 2.047 1.00 77.88 371 THR A C 1
ATOM 3058 O O . THR A 1 371 ? 14.002 10.840 3.062 1.00 77.88 371 THR A O 1
ATOM 3061 N N . TYR A 1 372 ? 13.306 9.051 1.907 1.00 73.00 372 TYR A N 1
ATOM 3062 C CA . TYR A 1 372 ? 12.254 8.636 2.823 1.00 73.00 372 TYR A CA 1
ATOM 3063 C C . TYR A 1 372 ? 12.613 7.334 3.545 1.00 73.00 372 TYR A C 1
ATOM 3065 O O . TYR A 1 372 ? 11.985 6.295 3.374 1.00 73.00 372 TYR A O 1
ATOM 3073 N N . ILE A 1 373 ? 13.631 7.395 4.404 1.00 70.19 373 ILE A N 1
ATOM 3074 C CA . ILE A 1 373 ? 14.054 6.238 5.200 1.00 70.19 373 ILE A CA 1
ATOM 3075 C C . ILE A 1 373 ? 13.200 6.160 6.473 1.00 70.19 373 ILE A C 1
ATOM 3077 O O . ILE A 1 373 ? 13.442 6.859 7.470 1.00 70.19 373 ILE A O 1
ATOM 3081 N N . ARG A 1 374 ? 12.171 5.311 6.429 1.00 65.31 374 ARG A N 1
ATOM 3082 C CA . ARG A 1 374 ? 11.374 4.885 7.588 1.00 65.31 374 ARG A CA 1
ATOM 3083 C C . ARG A 1 374 ? 11.696 3.428 7.904 1.00 65.31 374 ARG A C 1
ATOM 3085 O O . ARG A 1 374 ? 11.890 2.656 6.981 1.00 65.31 374 ARG A O 1
ATOM 3092 N N . GLY A 1 375 ? 11.672 3.056 9.187 1.00 70.69 375 GLY A N 1
ATOM 3093 C CA . GLY A 1 375 ? 11.873 1.672 9.632 1.00 70.69 375 GLY A CA 1
ATOM 3094 C C . GLY A 1 375 ? 13.132 0.992 9.094 1.00 70.69 375 GLY A C 1
ATOM 3095 O O . GLY A 1 375 ? 14.092 1.658 8.691 1.00 70.69 375 GLY A O 1
ATOM 3096 N N . ALA A 1 376 ? 13.103 -0.335 9.116 1.00 65.38 376 ALA A N 1
ATOM 3097 C CA . ALA A 1 376 ? 14.153 -1.183 8.603 1.00 65.38 376 ALA A CA 1
ATOM 3098 C C . ALA A 1 376 ? 14.387 -0.864 7.141 1.00 65.38 376 ALA A C 1
ATOM 3100 O O . ALA A 1 376 ? 13.450 -0.675 6.360 1.00 65.38 376 ALA A O 1
ATOM 3101 N N . ARG A 1 377 ? 15.659 -0.819 6.766 1.00 68.00 377 ARG A N 1
ATOM 3102 C CA . ARG A 1 377 ? 16.019 -0.617 5.375 1.00 68.00 377 ARG A CA 1
ATOM 3103 C C . ARG A 1 377 ? 15.764 -1.899 4.603 1.00 68.00 377 ARG A C 1
ATOM 3105 O O . ARG A 1 377 ? 16.430 -2.898 4.822 1.00 68.00 377 ARG A O 1
ATOM 3112 N N . THR A 1 378 ? 14.837 -1.813 3.663 1.00 69.56 378 THR A N 1
ATOM 3113 C CA . THR A 1 378 ? 14.610 -2.818 2.618 1.00 69.56 378 THR A CA 1
ATOM 3114 C C . THR A 1 378 ? 15.579 -2.655 1.442 1.00 69.56 378 THR A C 1
ATOM 3116 O O . THR A 1 378 ? 15.687 -3.539 0.601 1.00 69.56 378 THR A O 1
ATOM 3119 N N . ARG A 1 379 ? 16.278 -1.513 1.363 1.00 85.06 379 ARG A N 1
ATOM 3120 C CA . ARG A 1 379 ? 17.340 -1.246 0.388 1.00 85.06 379 ARG A CA 1
ATOM 3121 C C . ARG A 1 379 ? 18.671 -1.062 1.091 1.00 85.06 379 ARG A C 1
ATOM 3123 O O . ARG A 1 379 ? 18.818 -0.192 1.954 1.00 85.06 379 ARG A O 1
ATOM 3130 N N . ASP A 1 380 ? 19.642 -1.852 0.676 1.00 86.38 380 ASP A N 1
ATOM 3131 C CA . ASP A 1 380 ? 21.033 -1.756 1.085 1.00 86.38 380 ASP A CA 1
ATOM 3132 C C . ASP A 1 380 ? 21.954 -1.961 -0.128 1.00 86.38 380 ASP A C 1
ATOM 3134 O O . ASP A 1 380 ? 21.492 -2.071 -1.262 1.00 86.38 380 ASP A O 1
ATOM 3138 N N . LYS A 1 381 ? 23.269 -1.960 0.106 1.00 90.38 381 LYS A N 1
ATOM 3139 C CA . LYS A 1 381 ? 24.266 -2.181 -0.947 1.00 90.38 381 LYS A CA 1
ATOM 3140 C C . LYS A 1 381 ? 24.067 -3.540 -1.636 1.00 90.38 381 LYS A C 1
ATOM 3142 O O . LYS A 1 381 ? 24.052 -3.592 -2.862 1.00 90.38 381 LYS A O 1
ATOM 3147 N N . ARG A 1 382 ? 23.821 -4.588 -0.837 1.00 91.62 382 ARG A N 1
ATOM 3148 C CA . ARG A 1 382 ? 23.640 -5.973 -1.295 1.00 91.62 382 ARG A CA 1
ATOM 3149 C C . ARG A 1 382 ? 22.475 -6.098 -2.262 1.00 91.62 382 ARG A C 1
ATOM 3151 O O . ARG A 1 382 ? 22.589 -6.813 -3.243 1.00 91.62 382 ARG A O 1
ATOM 3158 N N . PHE A 1 383 ? 21.383 -5.368 -2.027 1.00 92.69 383 PHE A N 1
ATOM 3159 C CA . PHE A 1 383 ? 20.259 -5.330 -2.959 1.00 92.69 383 PHE A CA 1
ATOM 3160 C C . PHE A 1 383 ? 20.709 -4.959 -4.377 1.00 92.69 383 PHE A C 1
ATOM 3162 O O . PHE A 1 383 ? 20.384 -5.667 -5.322 1.00 92.69 383 PHE A O 1
ATOM 3169 N N . TYR A 1 384 ? 21.476 -3.877 -4.530 1.00 94.12 384 TYR A N 1
ATOM 3170 C CA . TYR A 1 384 ? 21.905 -3.417 -5.852 1.00 94.12 384 TYR A CA 1
ATOM 3171 C C . TYR A 1 384 ? 23.023 -4.277 -6.451 1.00 94.12 384 TYR A C 1
ATOM 3173 O O . TYR A 1 384 ? 23.059 -4.442 -7.663 1.00 94.12 384 TYR A O 1
ATOM 3181 N N . GLU A 1 385 ? 23.921 -4.820 -5.628 1.00 93.44 385 GLU A N 1
ATOM 3182 C CA . GLU A 1 385 ? 24.951 -5.776 -6.069 1.00 93.44 385 GLU A CA 1
ATOM 3183 C C . GLU A 1 385 ? 24.326 -7.087 -6.570 1.00 93.44 385 GLU A C 1
ATOM 3185 O O . GLU A 1 385 ? 24.697 -7.589 -7.622 1.00 93.44 385 GLU A O 1
ATOM 3190 N N . GLU A 1 386 ? 23.321 -7.618 -5.868 1.00 94.31 386 GLU A N 1
ATOM 3191 C CA . GLU A 1 386 ? 22.594 -8.812 -6.315 1.00 94.31 386 GLU A CA 1
ATOM 3192 C C . GLU A 1 386 ? 21.853 -8.583 -7.631 1.00 94.31 386 GLU A C 1
ATOM 3194 O O . GLU A 1 386 ? 21.774 -9.505 -8.432 1.00 94.31 386 GLU A O 1
ATOM 3199 N N . LEU A 1 387 ? 21.293 -7.389 -7.848 1.00 94.88 387 LEU A N 1
ATOM 3200 C CA . LEU A 1 387 ? 20.641 -7.063 -9.114 1.00 94.88 387 LEU A CA 1
ATOM 3201 C C . LEU A 1 387 ? 21.647 -6.932 -10.261 1.00 94.88 387 LEU A C 1
ATOM 3203 O O . LEU A 1 387 ? 21.380 -7.418 -11.351 1.00 94.88 387 LEU A O 1
ATOM 3207 N N . GLU A 1 388 ? 22.801 -6.315 -10.016 1.00 93.12 388 GLU A N 1
ATOM 3208 C CA . GLU A 1 388 ? 23.878 -6.208 -11.007 1.00 93.12 388 GLU A CA 1
ATOM 3209 C C . GLU A 1 388 ? 24.377 -7.589 -11.459 1.00 93.12 388 GLU A C 1
ATOM 3211 O O . GLU A 1 388 ? 24.573 -7.798 -12.648 1.00 93.12 388 GLU A O 1
ATOM 3216 N N . ASN A 1 389 ? 24.459 -8.561 -10.542 1.00 94.38 389 ASN A N 1
ATOM 3217 C CA . ASN A 1 389 ? 24.820 -9.952 -10.853 1.00 94.38 389 ASN A CA 1
ATOM 3218 C C . ASN A 1 389 ? 23.778 -10.711 -11.703 1.00 94.38 389 ASN A C 1
ATOM 3220 O O . ASN A 1 389 ? 24.019 -11.857 -12.071 1.00 94.38 389 ASN A O 1
ATOM 3224 N N . LEU A 1 390 ? 22.608 -10.120 -11.964 1.00 93.75 390 LEU A N 1
ATOM 3225 C CA . LEU A 1 390 ? 21.570 -10.662 -12.851 1.00 93.75 390 LEU A CA 1
ATOM 3226 C C . LEU A 1 390 ? 21.585 -9.984 -14.234 1.00 93.75 390 LEU A C 1
ATOM 3228 O O . LEU A 1 390 ? 20.579 -10.036 -14.940 1.00 93.75 390 LEU A O 1
ATOM 3232 N N . ASP A 1 391 ? 22.673 -9.287 -14.578 1.00 90.06 391 ASP A N 1
ATOM 3233 C CA . ASP A 1 391 ? 22.852 -8.545 -15.833 1.00 90.06 391 ASP A CA 1
ATOM 3234 C C . ASP A 1 391 ? 21.747 -7.506 -16.109 1.00 90.06 391 ASP A C 1
ATOM 3236 O O . ASP A 1 391 ? 21.400 -7.205 -17.255 1.00 90.06 391 ASP A O 1
ATOM 3240 N N . VAL A 1 392 ? 21.171 -6.919 -15.051 1.00 94.31 392 VAL A N 1
ATOM 3241 C CA . VAL A 1 392 ? 20.188 -5.838 -15.208 1.00 94.31 392 VAL A CA 1
ATOM 3242 C C . VAL A 1 392 ? 20.882 -4.506 -15.473 1.00 94.31 392 VAL A C 1
ATOM 3244 O O . VAL A 1 392 ? 21.897 -4.171 -14.863 1.00 94.31 392 VAL A O 1
ATOM 3247 N N . GLN A 1 393 ? 20.274 -3.678 -16.317 1.00 95.88 393 GLN A N 1
ATOM 3248 C CA . GLN A 1 393 ? 20.718 -2.306 -16.537 1.00 95.88 393 GLN A CA 1
ATOM 3249 C C . GLN A 1 393 ? 19.968 -1.330 -15.629 1.00 95.88 393 GLN A C 1
ATOM 3251 O O . GLN A 1 393 ? 18.737 -1.339 -15.553 1.00 95.88 393 GLN A O 1
ATOM 3256 N N . PHE A 1 394 ? 20.701 -0.435 -14.966 1.00 97.19 394 PHE A N 1
ATOM 3257 C CA . PHE A 1 394 ? 20.124 0.585 -14.090 1.00 97.19 394 PHE A CA 1
ATOM 3258 C C . PHE A 1 394 ? 19.864 1.882 -14.859 1.00 97.19 394 PHE A C 1
ATOM 3260 O O . PHE A 1 394 ? 20.793 2.560 -15.292 1.00 97.19 394 PHE A O 1
ATOM 3267 N N . ALA A 1 395 ? 18.600 2.285 -14.974 1.00 96.81 395 ALA A N 1
ATOM 3268 C CA . ALA A 1 395 ? 18.250 3.576 -15.554 1.00 96.81 395 ALA A CA 1
ATOM 3269 C C . ALA A 1 395 ? 18.503 4.725 -14.551 1.00 96.81 395 ALA A C 1
ATOM 3271 O O . ALA A 1 395 ? 18.105 4.617 -13.383 1.00 96.81 395 ALA A O 1
ATOM 3272 N N . PRO A 1 396 ? 19.084 5.864 -14.976 1.00 94.62 396 PRO A N 1
ATOM 3273 C CA . PRO A 1 396 ? 19.277 7.029 -14.117 1.00 94.62 396 PRO A CA 1
ATOM 3274 C C . PRO A 1 396 ? 17.960 7.537 -13.514 1.00 94.62 396 PRO A C 1
ATOM 3276 O O . PRO A 1 396 ? 16.900 7.478 -14.146 1.00 94.62 396 PRO A O 1
ATOM 3279 N N . LEU A 1 397 ? 18.014 8.095 -12.301 1.00 91.19 397 LEU A N 1
ATOM 3280 C CA . LEU A 1 397 ? 16.825 8.619 -11.603 1.00 91.19 397 LEU A CA 1
ATOM 3281 C C . LEU A 1 397 ? 16.141 9.736 -12.401 1.00 91.19 397 LEU A C 1
ATOM 3283 O O . LEU A 1 397 ? 14.910 9.844 -12.423 1.00 91.19 397 LEU A O 1
ATOM 3287 N N . GLU A 1 398 ? 16.960 10.532 -13.077 1.00 88.31 398 GLU A N 1
ATOM 3288 C CA . GLU A 1 398 ? 16.603 11.669 -13.912 1.00 88.31 398 GLU A CA 1
ATOM 3289 C C . GLU A 1 398 ? 16.045 11.251 -15.282 1.00 88.31 398 GLU A C 1
ATOM 3291 O O . GLU A 1 398 ? 15.369 12.049 -15.933 1.00 88.31 398 GLU A O 1
ATOM 3296 N N . PHE A 1 399 ? 16.283 10.009 -15.723 1.00 91.12 399 PHE A N 1
ATOM 3297 C CA . PHE A 1 399 ? 15.794 9.528 -17.013 1.00 91.12 399 PHE A CA 1
ATOM 3298 C C . PHE A 1 399 ? 14.260 9.473 -17.025 1.00 91.12 399 PHE A C 1
ATOM 3300 O O . PHE A 1 399 ? 13.631 9.165 -16.016 1.00 91.12 399 PHE A O 1
ATOM 3307 N N . SER A 1 400 ? 13.607 9.755 -18.151 1.00 89.50 400 SER A N 1
ATOM 3308 C CA . SER A 1 400 ? 12.139 9.799 -18.190 1.00 89.50 400 SER A CA 1
ATOM 3309 C C . SER A 1 400 ? 11.520 8.405 -18.031 1.00 89.50 400 SER A C 1
ATOM 3311 O O . SER A 1 400 ? 11.685 7.551 -18.899 1.00 89.50 400 SER A O 1
ATOM 3313 N N . SER A 1 401 ? 10.747 8.190 -16.957 1.00 91.19 401 SER A N 1
ATOM 3314 C CA . SER A 1 401 ? 9.993 6.938 -16.761 1.00 91.19 401 SER A CA 1
ATOM 3315 C C . SER A 1 401 ? 8.991 6.699 -17.892 1.00 91.19 401 SER A C 1
ATOM 3317 O O . SER A 1 401 ? 8.822 5.571 -18.328 1.00 91.19 401 SER A O 1
ATOM 3319 N N . HIS A 1 402 ? 8.389 7.763 -18.423 1.00 90.19 402 HIS A N 1
ATOM 3320 C CA . HIS A 1 402 ? 7.504 7.685 -19.580 1.00 90.19 402 HIS A CA 1
ATOM 3321 C C . HIS A 1 402 ? 8.240 7.169 -20.824 1.00 90.19 402 HIS A C 1
ATOM 3323 O O . HIS A 1 402 ? 7.703 6.346 -21.556 1.00 90.19 402 HIS A O 1
ATOM 3329 N N . LYS A 1 403 ? 9.475 7.629 -21.089 1.00 91.94 403 LYS A N 1
ATOM 3330 C CA . LYS A 1 403 ? 10.272 7.094 -22.209 1.00 91.94 403 LYS A CA 1
ATOM 3331 C C . LYS A 1 403 ? 10.583 5.606 -22.002 1.00 91.94 403 LYS A C 1
ATOM 3333 O O . LYS A 1 403 ? 10.446 4.845 -22.951 1.00 91.94 403 LYS A O 1
ATOM 3338 N N . LEU A 1 404 ? 10.928 5.198 -20.776 1.00 95.44 404 LEU A N 1
ATOM 3339 C CA . LEU A 1 404 ? 11.168 3.784 -20.449 1.00 95.44 404 LEU A CA 1
ATOM 3340 C C . LEU A 1 404 ? 9.924 2.920 -20.666 1.00 95.44 404 LEU A C 1
ATOM 3342 O O . LEU A 1 404 ? 10.025 1.827 -21.201 1.00 95.44 404 LEU A O 1
ATOM 3346 N N . ILE A 1 405 ? 8.739 3.410 -20.305 1.00 95.62 405 ILE A N 1
ATOM 3347 C CA . ILE A 1 405 ? 7.498 2.675 -20.567 1.00 95.62 405 ILE A CA 1
ATOM 3348 C C . ILE A 1 405 ? 7.230 2.628 -22.077 1.00 95.62 405 ILE A C 1
ATOM 3350 O O . ILE A 1 405 ? 7.109 1.544 -22.644 1.00 95.62 405 ILE A O 1
ATOM 3354 N N . LYS A 1 406 ? 7.203 3.788 -22.746 1.00 93.25 406 LYS A N 1
ATOM 3355 C CA . LYS A 1 406 ? 6.864 3.923 -24.173 1.00 93.25 406 LYS A CA 1
ATOM 3356 C C . LYS A 1 406 ? 7.704 3.028 -25.087 1.00 93.25 406 LYS A C 1
ATOM 3358 O O . LYS A 1 406 ? 7.168 2.482 -26.049 1.00 93.25 406 LYS A O 1
ATOM 3363 N N . TYR A 1 407 ? 8.998 2.884 -24.809 1.00 94.88 407 TYR A N 1
ATOM 3364 C CA . TYR A 1 407 ? 9.911 2.103 -25.650 1.00 94.88 407 TYR A CA 1
ATOM 3365 C C . TYR A 1 407 ? 10.172 0.679 -25.138 1.00 94.88 407 TYR A C 1
ATOM 3367 O O . TYR A 1 407 ? 10.875 -0.067 -25.808 1.00 94.88 407 TYR A O 1
ATOM 3375 N N . SER A 1 408 ? 9.601 0.276 -23.998 1.00 97.12 408 SER A N 1
ATOM 3376 C CA . SER A 1 408 ? 9.709 -1.106 -23.510 1.00 97.12 408 SER A CA 1
ATOM 3377 C C . SER A 1 408 ? 8.900 -2.090 -24.359 1.00 97.12 408 SER A C 1
ATOM 3379 O O . SER A 1 408 ? 7.928 -1.715 -25.025 1.00 97.12 408 SER A O 1
ATOM 3381 N N . SER A 1 409 ? 9.274 -3.366 -24.305 1.00 97.19 409 SER A N 1
ATOM 3382 C CA . SER A 1 409 ? 8.463 -4.476 -24.816 1.00 97.19 409 SER A CA 1
ATOM 3383 C C . SER A 1 409 ? 7.327 -4.818 -23.846 1.00 97.19 409 SER A C 1
ATOM 3385 O O . SER A 1 409 ? 6.224 -5.129 -24.281 1.00 97.19 409 SER A O 1
ATOM 3387 N N . ALA A 1 410 ? 7.581 -4.709 -22.539 1.00 97.81 410 ALA A N 1
ATOM 3388 C CA . ALA A 1 410 ? 6.587 -4.851 -21.479 1.00 97.81 410 ALA A CA 1
ATOM 3389 C C . ALA A 1 410 ? 7.051 -4.151 -20.195 1.00 97.81 410 ALA A C 1
ATOM 3391 O O . ALA A 1 410 ? 8.242 -3.865 -20.019 1.00 97.81 410 ALA A O 1
ATOM 3392 N N . VAL A 1 411 ? 6.123 -3.939 -19.262 1.00 98.12 411 VAL A N 1
ATOM 3393 C CA . VAL A 1 411 ? 6.420 -3.393 -17.930 1.00 98.12 411 VAL A CA 1
ATOM 3394 C C . VAL A 1 411 ? 6.120 -4.430 -16.853 1.00 98.12 411 VAL A C 1
ATOM 3396 O O . VAL A 1 411 ? 5.030 -4.985 -16.810 1.00 98.12 411 VAL A O 1
ATOM 3399 N N . ALA A 1 412 ? 7.056 -4.674 -15.942 1.00 97.81 412 ALA A N 1
ATOM 3400 C CA . ALA A 1 412 ? 6.871 -5.593 -14.824 1.00 97.81 412 ALA A CA 1
ATOM 3401 C C . ALA A 1 412 ? 6.664 -4.837 -13.507 1.00 97.81 412 ALA A C 1
ATOM 3403 O O . ALA A 1 412 ? 7.511 -4.045 -13.088 1.00 97.81 412 ALA A O 1
ATOM 3404 N N . VAL A 1 413 ? 5.545 -5.096 -12.831 1.00 95.12 413 VAL A N 1
ATOM 3405 C CA . VAL A 1 413 ? 5.164 -4.426 -11.579 1.00 95.12 413 VAL A CA 1
ATOM 3406 C C . VAL A 1 413 ? 4.653 -5.417 -10.543 1.00 95.12 413 VAL A C 1
ATOM 3408 O O . VAL A 1 413 ? 4.044 -6.430 -10.868 1.00 95.12 413 VAL A O 1
ATOM 3411 N N . THR A 1 414 ? 4.817 -5.076 -9.267 1.00 90.56 414 THR A N 1
ATOM 3412 C CA . THR A 1 414 ? 4.012 -5.683 -8.201 1.00 90.56 414 THR A CA 1
ATOM 3413 C C . THR A 1 414 ? 2.611 -5.077 -8.230 1.00 90.56 414 THR A C 1
ATOM 3415 O O . THR A 1 414 ? 1.710 -5.653 -8.826 1.00 90.56 414 THR A O 1
ATOM 3418 N N . THR A 1 415 ? 2.437 -3.876 -7.675 1.00 87.38 415 THR A N 1
ATOM 3419 C CA . THR A 1 415 ? 1.160 -3.139 -7.681 1.00 87.38 415 THR A CA 1
ATOM 3420 C C . THR A 1 415 ? 1.301 -1.678 -8.143 1.00 87.38 415 THR A C 1
ATOM 3422 O O . THR A 1 415 ? 0.418 -0.850 -7.913 1.00 87.38 415 THR A O 1
ATOM 3425 N N . GLY A 1 416 ? 2.454 -1.303 -8.705 1.00 87.69 416 GLY A N 1
ATOM 3426 C CA . GLY A 1 416 ? 2.793 0.092 -9.003 1.00 87.69 416 GLY A CA 1
ATOM 3427 C C . GLY A 1 416 ? 1.887 0.733 -10.064 1.00 87.69 416 GLY A C 1
ATOM 3428 O O . GLY A 1 416 ? 1.387 0.061 -10.960 1.00 87.69 416 GLY A O 1
ATOM 3429 N N . SER A 1 417 ? 1.711 2.055 -10.013 1.00 89.00 417 SER A N 1
ATOM 3430 C CA . SER A 1 417 ? 0.931 2.830 -10.998 1.00 89.00 417 SER A CA 1
ATOM 3431 C C . SER A 1 417 ? 1.490 2.767 -12.421 1.00 89.00 417 SER A C 1
ATOM 3433 O O . SER A 1 417 ? 0.738 2.920 -13.376 1.00 89.00 417 SER A O 1
ATOM 3435 N N . ALA A 1 418 ? 2.784 2.478 -12.573 1.00 92.94 418 ALA A N 1
ATOM 3436 C CA . ALA A 1 418 ? 3.429 2.362 -13.876 1.00 92.94 418 ALA A CA 1
ATOM 3437 C C . ALA A 1 418 ? 2.802 1.282 -14.777 1.00 92.94 418 ALA A C 1
ATOM 3439 O O . ALA A 1 418 ? 2.853 1.422 -15.992 1.00 92.94 418 ALA A O 1
ATOM 3440 N N . GLY A 1 419 ? 2.178 0.238 -14.211 1.00 95.12 419 GLY A N 1
ATOM 3441 C CA . GLY A 1 419 ? 1.435 -0.745 -15.008 1.00 95.12 419 GLY A CA 1
ATOM 3442 C C . GLY A 1 419 ? 0.149 -0.167 -15.612 1.00 95.12 419 GLY A C 1
ATOM 3443 O O . GLY A 1 419 ? -0.182 -0.451 -16.756 1.00 95.12 419 GLY A O 1
ATOM 3444 N N . PHE A 1 420 ? -0.540 0.724 -14.896 1.00 94.12 420 PHE A N 1
ATOM 3445 C CA . PHE A 1 420 ? -1.690 1.439 -15.452 1.00 94.12 420 PHE A CA 1
ATOM 3446 C C . PHE A 1 420 ? -1.263 2.393 -16.571 1.00 94.12 420 PHE A C 1
ATOM 3448 O O . PHE A 1 420 ? -1.862 2.405 -17.642 1.00 94.12 420 PHE A O 1
ATOM 3455 N N . GLU A 1 421 ? -0.191 3.156 -16.331 1.00 93.94 421 GLU A N 1
ATOM 3456 C CA . GLU A 1 421 ? 0.401 4.070 -17.317 1.00 93.94 421 GLU A CA 1
ATOM 3457 C C . GLU A 1 421 ? 0.857 3.311 -18.579 1.00 93.94 421 GLU A C 1
ATOM 3459 O O . GLU A 1 421 ? 0.689 3.807 -19.690 1.00 93.94 421 GLU A O 1
ATOM 3464 N N . ALA A 1 422 ? 1.372 2.087 -18.420 1.00 95.50 422 ALA A N 1
ATOM 3465 C CA . ALA A 1 422 ? 1.779 1.213 -19.517 1.00 95.50 422 ALA A CA 1
ATOM 3466 C C . ALA A 1 422 ? 0.608 0.801 -20.416 1.00 95.50 422 ALA A C 1
ATOM 3468 O O . ALA A 1 422 ? 0.674 1.023 -21.625 1.00 95.50 422 ALA A O 1
ATOM 3469 N N . VAL A 1 423 ? -0.473 0.264 -19.842 1.00 95.81 423 VAL A N 1
ATOM 3470 C CA . VAL A 1 423 ? -1.632 -0.190 -20.628 1.00 95.81 423 VAL A CA 1
ATOM 3471 C C . VAL A 1 423 ? -2.383 0.986 -21.245 1.00 95.81 423 VAL A C 1
ATOM 3473 O O . VAL A 1 423 ? -2.618 1.001 -22.452 1.00 95.81 423 VAL A O 1
ATOM 3476 N N . VAL A 1 424 ? -2.745 1.977 -20.426 1.00 94.00 424 VAL A N 1
ATOM 3477 C CA . VAL A 1 424 ? -3.649 3.062 -20.836 1.00 94.00 424 VAL A CA 1
ATOM 3478 C C . VAL A 1 424 ? -2.921 4.142 -21.634 1.00 94.00 424 VAL A C 1
ATOM 3480 O O . VAL A 1 424 ? -3.456 4.627 -22.622 1.00 94.00 424 VAL A O 1
ATOM 3483 N N . GLY A 1 425 ? -1.705 4.520 -21.230 1.00 91.31 425 GLY A N 1
ATOM 3484 C CA . GLY A 1 425 ? -0.973 5.629 -21.853 1.00 91.31 425 GLY A CA 1
ATOM 3485 C C . GLY A 1 425 ? -0.024 5.216 -22.979 1.00 91.31 425 GLY A C 1
ATOM 3486 O O . GLY A 1 425 ? 0.344 6.045 -23.810 1.00 91.31 425 GLY A O 1
ATOM 3487 N N . HIS A 1 426 ? 0.419 3.956 -23.011 1.00 92.50 426 HIS A N 1
ATOM 3488 C CA . HIS A 1 426 ? 1.492 3.526 -23.917 1.00 92.50 426 HIS A CA 1
ATOM 3489 C C . HIS A 1 426 ? 1.209 2.245 -24.697 1.00 92.50 426 HIS A C 1
ATOM 3491 O O . HIS A 1 426 ? 2.062 1.839 -25.489 1.00 92.50 426 HIS A O 1
ATOM 3497 N N . ASN A 1 427 ? 0.032 1.637 -24.519 1.00 94.00 427 ASN A N 1
ATOM 3498 C CA . ASN A 1 427 ? -0.349 0.396 -25.188 1.00 94.00 427 ASN A CA 1
ATOM 3499 C C . ASN A 1 427 ? 0.683 -0.732 -24.974 1.00 94.00 427 ASN A C 1
ATOM 3501 O O . ASN A 1 427 ? 1.054 -1.434 -25.915 1.00 94.00 427 ASN A O 1
ATOM 3505 N N . LYS A 1 428 ? 1.207 -0.860 -23.747 1.00 96.12 428 LYS A N 1
ATOM 3506 C CA . LYS A 1 428 ? 2.238 -1.844 -23.388 1.00 96.12 428 LYS A CA 1
ATOM 3507 C C . LYS A 1 428 ? 1.699 -2.939 -22.474 1.00 96.12 428 LYS A C 1
ATOM 3509 O O . LYS A 1 428 ? 1.026 -2.608 -21.494 1.00 96.12 428 LYS A O 1
ATOM 3514 N N . PRO A 1 429 ? 2.028 -4.218 -22.744 1.00 97.56 429 PRO A N 1
ATOM 3515 C CA . PRO A 1 429 ? 1.657 -5.317 -21.866 1.00 97.56 429 PRO A CA 1
ATOM 3516 C C . PRO A 1 429 ? 2.364 -5.199 -20.517 1.00 97.56 429 PRO A C 1
ATOM 3518 O O . PRO A 1 429 ? 3.460 -4.636 -20.402 1.00 97.56 429 PRO A O 1
ATOM 3521 N N . VAL A 1 430 ? 1.721 -5.740 -19.486 1.00 97.88 430 VAL A N 1
ATOM 3522 C CA . VAL A 1 430 ? 2.193 -5.658 -18.106 1.00 97.88 430 VAL A CA 1
ATOM 3523 C C . VAL A 1 430 ? 2.281 -7.037 -17.487 1.00 97.88 430 VAL A C 1
ATOM 3525 O O . VAL A 1 430 ? 1.303 -7.774 -17.465 1.00 97.88 430 VAL A O 1
ATOM 3528 N N . LEU A 1 431 ? 3.431 -7.338 -16.896 1.00 97.69 431 LEU A N 1
ATOM 3529 C CA . LEU A 1 431 ? 3.642 -8.502 -16.044 1.00 97.69 431 LEU A CA 1
ATOM 3530 C C . LEU A 1 431 ? 3.331 -8.093 -14.604 1.00 97.69 431 LEU A C 1
ATOM 3532 O O . LEU A 1 431 ? 4.092 -7.331 -13.999 1.00 97.69 431 LEU A O 1
ATOM 3536 N N . LYS A 1 432 ? 2.202 -8.553 -14.059 1.00 94.50 432 LYS A N 1
ATOM 3537 C CA . LYS A 1 432 ? 1.827 -8.293 -12.665 1.00 94.50 432 LYS A CA 1
ATOM 3538 C C . LYS A 1 432 ? 2.266 -9.443 -11.756 1.00 94.50 432 LYS A C 1
ATOM 3540 O O . LYS A 1 432 ? 1.993 -10.608 -12.031 1.00 94.50 432 LYS A O 1
ATOM 3545 N N . PHE A 1 433 ? 2.884 -9.085 -10.635 1.00 93.31 433 PHE A N 1
ATOM 3546 C CA . PHE A 1 433 ? 3.272 -10.006 -9.555 1.00 93.31 433 PHE A CA 1
ATOM 3547 C C . PHE A 1 433 ? 2.392 -9.854 -8.307 1.00 93.31 433 PHE A C 1
ATOM 3549 O O . PHE A 1 433 ? 2.516 -10.610 -7.349 1.00 93.31 433 PHE A O 1
ATOM 3556 N N . ALA A 1 434 ? 1.509 -8.855 -8.289 1.00 89.69 434 ALA A N 1
ATOM 3557 C CA . ALA A 1 434 ? 0.510 -8.666 -7.250 1.00 89.69 434 ALA A CA 1
ATOM 3558 C C . ALA A 1 434 ? -0.733 -7.958 -7.811 1.00 89.69 434 ALA A C 1
ATOM 3560 O O . ALA A 1 434 ? -0.756 -7.485 -8.949 1.00 89.69 434 ALA A O 1
ATOM 3561 N N . ASN A 1 435 ? -1.801 -7.908 -7.017 1.00 88.06 435 ASN A N 1
ATOM 3562 C CA . ASN A 1 435 ? -3.093 -7.420 -7.484 1.00 88.06 435 ASN A CA 1
ATOM 3563 C C . ASN A 1 435 ? -3.242 -5.905 -7.295 1.00 88.06 435 ASN A C 1
ATOM 3565 O O . ASN A 1 435 ? -3.239 -5.392 -6.179 1.00 88.06 435 ASN A O 1
ATOM 3569 N N . SER A 1 436 ? -3.464 -5.198 -8.404 1.00 89.19 436 SER A N 1
ATOM 3570 C CA . SER A 1 436 ? -3.782 -3.764 -8.447 1.00 89.19 436 SER A CA 1
ATOM 3571 C C . SER A 1 436 ? -5.257 -3.509 -8.736 1.00 89.19 436 SER A C 1
ATOM 3573 O O . SER A 1 436 ? -5.970 -4.382 -9.225 1.00 89.19 436 SER A O 1
ATOM 3575 N N . TRP A 1 437 ? -5.705 -2.272 -8.510 1.00 90.31 437 TRP A N 1
ATOM 3576 C CA . TRP A 1 437 ? -7.080 -1.855 -8.792 1.00 90.31 437 TRP A CA 1
ATOM 3577 C C . TRP A 1 437 ? -7.466 -1.965 -10.282 1.00 90.31 437 TRP A C 1
ATOM 3579 O O . TRP A 1 437 ? -8.625 -2.192 -10.608 1.00 90.31 437 TRP A O 1
ATOM 3589 N N . TYR A 1 438 ? -6.485 -1.853 -11.183 1.00 92.12 438 TYR A N 1
ATOM 3590 C CA . TYR A 1 438 ? -6.661 -1.887 -12.639 1.00 92.12 438 TYR A CA 1
ATOM 3591 C C . TYR A 1 438 ? -6.383 -3.263 -13.267 1.00 92.12 438 TYR A C 1
ATOM 3593 O O . TYR A 1 438 ? -6.298 -3.386 -14.483 1.00 92.12 438 TYR A O 1
ATOM 3601 N N . GLN A 1 439 ? -6.221 -4.319 -12.465 1.00 91.56 439 GLN A N 1
ATOM 3602 C CA . GLN A 1 439 ? -5.791 -5.640 -12.949 1.00 91.56 439 GLN A CA 1
ATOM 3603 C C . GLN A 1 439 ? -6.731 -6.313 -13.968 1.00 91.56 439 GLN A C 1
ATOM 3605 O O . GLN A 1 439 ? -6.366 -7.339 -14.527 1.00 91.56 439 GLN A O 1
ATOM 3610 N N . GLN A 1 440 ? -7.952 -5.796 -14.137 1.00 91.88 440 GLN A N 1
ATOM 3611 C CA . GLN A 1 440 ? -8.952 -6.310 -15.079 1.00 91.88 440 GLN A CA 1
ATOM 3612 C C . GLN A 1 440 ? -8.738 -5.786 -16.507 1.00 91.88 440 GLN A C 1
ATOM 3614 O O . GLN A 1 440 ? -9.424 -6.232 -17.422 1.00 91.88 440 GLN A O 1
ATOM 3619 N N . LEU A 1 441 ? -7.828 -4.824 -16.700 1.00 94.44 441 LEU A N 1
ATOM 3620 C CA . LEU A 1 441 ? -7.533 -4.288 -18.022 1.00 94.44 441 LEU A CA 1
ATOM 3621 C C . LEU A 1 441 ? -6.941 -5.375 -18.944 1.00 94.44 441 LEU A C 1
ATOM 3623 O O . LEU A 1 441 ? -6.153 -6.205 -18.479 1.00 94.44 441 LEU A O 1
ATOM 3627 N N . PRO A 1 442 ? -7.261 -5.350 -20.251 1.00 95.00 442 PRO A N 1
ATOM 3628 C CA . PRO A 1 442 ? -6.567 -6.163 -21.244 1.00 95.00 442 PRO A CA 1
ATOM 3629 C C . PRO A 1 442 ? -5.054 -5.901 -21.230 1.00 95.00 442 PRO A C 1
ATOM 3631 O O . PRO A 1 442 ? -4.609 -4.787 -20.951 1.00 95.00 442 PRO A O 1
ATOM 3634 N N . GLY A 1 443 ? -4.256 -6.926 -21.541 1.00 94.88 443 GLY A N 1
ATOM 3635 C CA . GLY A 1 443 ? -2.792 -6.824 -21.557 1.00 94.88 443 GLY A CA 1
ATOM 3636 C C . GLY A 1 443 ? -2.111 -6.919 -20.189 1.00 94.88 443 GLY A C 1
ATOM 3637 O O . GLY A 1 443 ? -0.900 -6.712 -20.108 1.00 94.88 443 GLY A O 1
ATOM 3638 N N . ILE A 1 444 ? -2.855 -7.227 -19.121 1.00 95.69 444 ILE A N 1
ATOM 3639 C CA . ILE A 1 444 ? -2.303 -7.542 -17.800 1.00 95.69 444 ILE A CA 1
ATOM 3640 C C . ILE A 1 444 ? -2.116 -9.063 -17.668 1.00 95.69 444 ILE A C 1
ATOM 3642 O O . ILE A 1 444 ? -3.088 -9.812 -17.591 1.00 95.69 444 ILE A O 1
ATOM 3646 N N . TYR A 1 445 ? -0.867 -9.508 -17.572 1.00 96.12 445 TYR A N 1
ATOM 3647 C CA . TYR A 1 445 ? -0.471 -10.911 -17.445 1.00 96.12 445 TYR A CA 1
ATOM 3648 C C . TYR A 1 445 ? -0.077 -11.219 -16.003 1.00 96.12 445 TYR A C 1
ATOM 3650 O O . TYR A 1 445 ? 0.799 -10.570 -15.432 1.00 96.12 445 TYR A O 1
ATOM 3658 N N . GLU A 1 446 ? -0.735 -12.201 -15.392 1.00 94.50 446 GLU A N 1
ATOM 3659 C CA . GLU A 1 446 ? -0.437 -12.630 -14.027 1.00 94.50 446 GLU A CA 1
ATOM 3660 C C . GLU A 1 446 ? 0.736 -13.606 -13.998 1.00 94.50 446 GLU A C 1
ATOM 3662 O O . GLU A 1 446 ? 0.673 -14.656 -14.634 1.00 94.50 446 GLU A O 1
ATOM 3667 N N . ILE A 1 447 ? 1.784 -13.266 -13.246 1.00 95.44 447 ILE A N 1
ATOM 3668 C CA . ILE A 1 447 ? 2.992 -14.081 -13.133 1.00 95.44 447 ILE A CA 1
ATOM 3669 C C . ILE A 1 447 ? 3.130 -14.609 -11.709 1.00 95.44 447 ILE A C 1
ATOM 3671 O O . ILE A 1 447 ? 3.418 -13.859 -10.775 1.00 95.44 447 ILE A O 1
ATOM 3675 N N . ASN A 1 448 ? 2.978 -15.923 -11.565 1.00 91.81 448 ASN A N 1
ATOM 3676 C CA . ASN A 1 448 ? 3.153 -16.640 -10.305 1.00 91.81 448 ASN A CA 1
ATOM 3677 C C . ASN A 1 448 ? 4.393 -17.547 -10.335 1.00 91.81 448 ASN A C 1
ATOM 3679 O O . ASN A 1 448 ? 5.010 -17.788 -9.297 1.00 91.81 448 ASN A O 1
ATOM 3683 N N . LYS A 1 449 ? 4.777 -18.040 -11.519 1.00 94.56 449 LYS A N 1
ATOM 3684 C CA . LYS A 1 449 ? 5.910 -18.954 -11.723 1.00 94.56 449 LYS A CA 1
ATOM 3685 C C . LYS A 1 449 ? 6.598 -18.742 -13.075 1.00 94.56 449 LYS A C 1
ATOM 3687 O O . LYS A 1 449 ? 6.092 -18.046 -13.949 1.00 94.56 449 LYS A O 1
ATOM 3692 N N . GLY A 1 450 ? 7.748 -19.393 -13.267 1.00 95.69 450 GLY A N 1
ATOM 3693 C CA . GLY A 1 450 ? 8.543 -19.284 -14.499 1.00 95.69 450 GLY A CA 1
ATOM 3694 C C . GLY A 1 450 ? 7.792 -19.715 -15.765 1.00 95.69 450 GLY A C 1
ATOM 3695 O O . GLY A 1 450 ? 7.961 -19.104 -16.814 1.00 95.69 450 GLY A O 1
ATOM 3696 N N . ASP A 1 451 ? 6.896 -20.703 -15.672 1.00 96.81 451 ASP A N 1
ATOM 3697 C CA . ASP A 1 451 ? 6.081 -21.141 -16.819 1.00 96.81 451 ASP A CA 1
ATOM 3698 C C . ASP A 1 451 ? 5.146 -20.043 -17.347 1.00 96.81 451 ASP A C 1
ATOM 3700 O O . ASP A 1 451 ? 4.809 -20.033 -18.531 1.00 96.81 451 ASP A O 1
ATOM 3704 N N . ASP A 1 452 ? 4.715 -19.118 -16.487 1.00 97.25 452 ASP A N 1
ATOM 3705 C CA . ASP A 1 452 ? 3.873 -17.990 -16.894 1.00 97.25 452 ASP A CA 1
ATOM 3706 C C . ASP A 1 452 ? 4.687 -17.006 -17.745 1.00 97.25 452 ASP A C 1
ATOM 3708 O O . ASP A 1 452 ? 4.201 -16.519 -18.762 1.00 97.25 452 ASP A O 1
ATOM 3712 N N . LEU A 1 453 ? 5.959 -16.791 -17.387 1.00 97.25 453 LEU A N 1
ATOM 3713 C CA . LEU A 1 453 ? 6.890 -15.972 -18.167 1.00 97.25 453 LEU A CA 1
ATOM 3714 C C . LEU A 1 453 ? 7.204 -16.605 -19.519 1.00 97.25 453 LEU A C 1
ATOM 3716 O O . LEU A 1 453 ? 7.182 -15.909 -20.528 1.00 97.25 453 LEU A O 1
ATOM 3720 N N . LYS A 1 454 ? 7.443 -17.920 -19.564 1.00 95.81 454 LYS A N 1
ATOM 3721 C CA . LYS A 1 454 ? 7.684 -18.634 -20.829 1.00 95.81 454 LYS A CA 1
ATOM 3722 C C . LYS A 1 454 ? 6.509 -18.480 -21.794 1.00 95.81 454 LYS A C 1
ATOM 3724 O O . LYS A 1 454 ? 6.722 -18.189 -22.967 1.00 95.81 454 LYS A O 1
ATOM 3729 N N . ARG A 1 455 ? 5.277 -18.630 -21.291 1.00 96.38 455 ARG A N 1
ATOM 3730 C CA . ARG A 1 455 ? 4.055 -18.406 -22.079 1.00 96.38 455 ARG A CA 1
ATOM 3731 C C . ARG A 1 455 ? 3.945 -16.962 -22.555 1.00 96.38 455 ARG A C 1
ATOM 3733 O O . ARG A 1 455 ? 3.735 -16.741 -23.740 1.00 96.38 455 ARG A O 1
ATOM 3740 N N . PHE A 1 456 ? 4.164 -16.001 -21.661 1.00 97.25 456 PHE A N 1
ATOM 3741 C CA . PHE A 1 456 ? 4.141 -14.587 -22.020 1.00 97.25 456 PHE A CA 1
ATOM 3742 C C . PHE A 1 456 ? 5.147 -14.248 -23.124 1.00 97.25 456 PHE A C 1
ATOM 3744 O O . PHE A 1 456 ? 4.789 -13.583 -24.089 1.00 97.25 456 PHE A O 1
ATOM 3751 N N . PHE A 1 457 ? 6.397 -14.704 -23.011 1.00 96.38 457 PHE A N 1
ATOM 3752 C CA . PHE A 1 457 ? 7.393 -14.430 -24.042 1.00 96.38 457 PHE A CA 1
ATOM 3753 C C . PHE A 1 457 ? 7.017 -15.093 -25.366 1.00 96.38 457 PHE A C 1
ATOM 3755 O O . PHE A 1 457 ? 7.074 -14.417 -26.381 1.00 96.38 457 PHE A O 1
ATOM 3762 N N . LEU A 1 458 ? 6.529 -16.337 -25.371 1.00 95.12 458 LEU A N 1
ATOM 3763 C CA . LEU A 1 458 ? 6.020 -16.972 -26.593 1.00 95.12 458 LEU A CA 1
ATOM 3764 C C . LEU A 1 458 ? 4.920 -16.126 -27.265 1.00 95.12 458 LEU A C 1
ATOM 3766 O O . LEU A 1 458 ? 4.930 -15.934 -28.479 1.00 95.12 458 LEU A O 1
ATOM 3770 N N . GLU A 1 459 ? 3.970 -15.606 -26.490 1.00 95.56 459 GLU A N 1
ATOM 3771 C CA . GLU A 1 459 ? 2.912 -14.732 -27.007 1.00 95.56 459 GLU A CA 1
ATOM 3772 C C . GL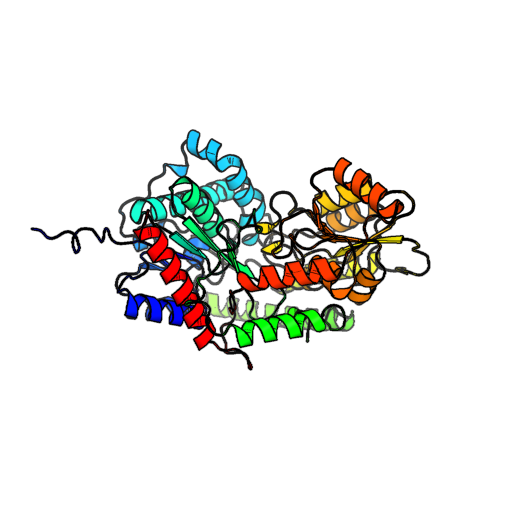U A 1 459 ? 3.467 -13.395 -27.513 1.00 95.56 459 GLU A C 1
ATOM 3774 O O . GLU A 1 459 ? 3.050 -12.918 -28.567 1.00 95.56 459 GLU A O 1
ATOM 3779 N N . LEU A 1 460 ? 4.437 -12.816 -26.805 1.00 94.25 460 LEU A N 1
ATOM 3780 C CA . LEU A 1 460 ? 5.075 -11.555 -27.176 1.00 94.25 460 LEU A CA 1
ATOM 3781 C C . LEU A 1 460 ? 5.865 -11.682 -28.484 1.00 94.25 460 LEU A C 1
ATOM 3783 O O . LEU A 1 460 ? 5.851 -10.761 -29.296 1.00 94.25 460 LEU A O 1
ATOM 3787 N N . GLU A 1 461 ? 6.543 -12.811 -28.694 1.00 91.94 461 GLU A N 1
ATOM 3788 C CA . GLU A 1 461 ? 7.309 -13.104 -29.910 1.00 91.94 461 GLU A CA 1
ATOM 3789 C C . GLU A 1 461 ? 6.425 -13.371 -31.124 1.00 91.94 461 GLU A C 1
ATOM 379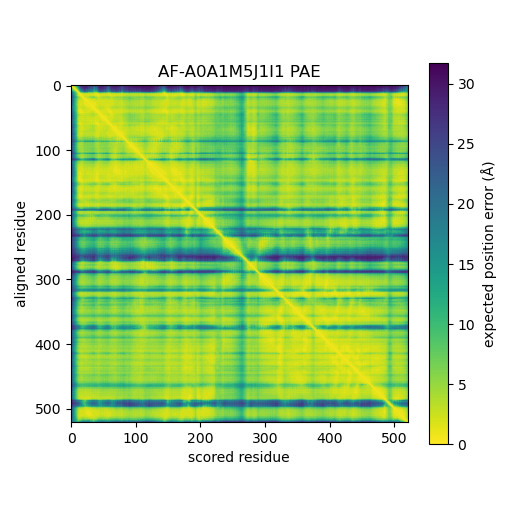1 O O . GLU A 1 461 ? 6.788 -12.988 -32.231 1.00 91.94 461 GLU A O 1
ATOM 3796 N N . ASN A 1 462 ? 5.258 -13.974 -30.903 1.00 92.56 462 ASN A N 1
ATOM 3797 C CA . ASN A 1 462 ? 4.252 -14.208 -31.937 1.00 92.56 462 ASN A CA 1
ATOM 3798 C C . ASN A 1 462 ? 3.344 -12.990 -32.179 1.00 92.56 462 ASN A C 1
ATOM 3800 O O . ASN A 1 462 ? 2.309 -13.130 -32.820 1.00 92.56 462 ASN A O 1
ATOM 3804 N N . GLU A 1 463 ? 3.682 -11.823 -31.620 1.00 88.50 463 GLU A N 1
ATOM 3805 C CA . GLU A 1 463 ? 2.887 -10.588 -31.699 1.00 88.50 463 GLU A CA 1
ATOM 3806 C C . GLU A 1 463 ? 1.446 -10.729 -31.163 1.00 88.50 463 GLU A C 1
ATOM 3808 O O . GLU A 1 463 ? 0.586 -9.891 -31.418 1.00 88.50 463 GLU A O 1
ATOM 3813 N N . ASN A 1 464 ? 1.181 -11.736 -30.328 1.00 88.94 464 ASN A N 1
ATOM 3814 C CA . ASN A 1 464 ? -0.137 -12.010 -29.746 1.00 88.94 464 ASN A CA 1
ATOM 3815 C C . ASN A 1 464 ? -0.424 -11.187 -28.479 1.00 88.94 464 ASN A C 1
ATOM 3817 O O . ASN A 1 464 ? -1.528 -11.235 -27.941 1.00 88.94 464 ASN A O 1
ATOM 3821 N N . CYS A 1 465 ? 0.538 -10.391 -28.002 1.00 88.25 465 CYS A N 1
ATOM 3822 C CA . CYS A 1 465 ? 0.355 -9.500 -26.853 1.00 88.25 465 CYS A CA 1
ATOM 3823 C C . CYS A 1 465 ? -0.255 -8.129 -27.207 1.00 88.25 465 CYS A C 1
ATOM 3825 O O . CYS A 1 465 ? -0.161 -7.197 -26.400 1.00 88.25 465 CYS A O 1
ATOM 3827 N N . THR A 1 466 ? -0.866 -7.965 -28.388 1.00 86.62 466 THR A N 1
ATOM 3828 C CA . THR A 1 466 ? -1.517 -6.704 -28.772 1.00 86.62 466 THR A CA 1
ATOM 3829 C C . THR A 1 466 ? -2.676 -6.367 -27.842 1.00 86.62 466 THR A C 1
ATOM 3831 O O . THR A 1 466 ? -3.582 -7.172 -27.628 1.00 86.62 466 THR A O 1
ATOM 3834 N N . ILE A 1 467 ? -2.683 -5.143 -27.324 1.00 93.38 467 ILE A N 1
ATOM 3835 C CA . ILE A 1 467 ? -3.751 -4.654 -26.456 1.00 93.38 467 ILE A CA 1
ATOM 3836 C C . ILE A 1 467 ? -4.802 -3.955 -27.319 1.00 93.38 467 ILE A C 1
ATOM 3838 O O . ILE A 1 467 ? -4.530 -2.945 -27.969 1.00 93.38 467 ILE A O 1
ATOM 3842 N N . ASN A 1 468 ? -6.027 -4.482 -27.306 1.00 92.88 468 ASN A N 1
ATOM 3843 C CA . ASN A 1 468 ? -7.157 -3.847 -27.970 1.00 92.88 468 ASN A CA 1
ATOM 3844 C C . ASN A 1 468 ? -7.637 -2.637 -27.148 1.00 92.88 468 ASN A C 1
ATOM 3846 O O . ASN A 1 468 ? -8.188 -2.777 -26.054 1.00 92.88 468 ASN A O 1
ATOM 3850 N N . GLN A 1 469 ? -7.455 -1.438 -27.700 1.00 91.62 469 GLN A N 1
ATOM 3851 C CA . GLN A 1 469 ? -7.814 -0.183 -27.039 1.00 91.62 469 GLN A CA 1
ATOM 3852 C C . GLN A 1 469 ? -9.328 0.008 -26.849 1.00 91.62 469 GLN A C 1
ATOM 3854 O O . GLN A 1 469 ? -9.745 0.669 -25.899 1.00 91.62 469 GLN A O 1
ATOM 3859 N N . GLU A 1 470 ? -10.175 -0.596 -27.684 1.00 93.81 470 GLU A N 1
ATOM 3860 C CA . GLU A 1 470 ? -11.629 -0.587 -27.478 1.00 93.81 470 GLU A CA 1
ATOM 3861 C C . GLU A 1 470 ? -12.022 -1.445 -26.274 1.00 93.81 470 GLU A C 1
ATOM 3863 O O . GLU A 1 470 ? -12.830 -1.016 -25.449 1.00 93.81 470 GLU A O 1
ATOM 3868 N N . GLN A 1 471 ? -11.387 -2.610 -26.104 1.00 95.62 471 GLN A N 1
ATOM 3869 C CA . GLN A 1 471 ? -11.579 -3.439 -24.911 1.00 95.62 471 GLN A CA 1
ATOM 3870 C C . GLN A 1 471 ? -11.081 -2.724 -23.650 1.00 95.62 471 GLN A C 1
ATOM 3872 O O . GLN A 1 471 ? -11.762 -2.752 -22.626 1.00 95.62 471 GLN A O 1
ATOM 3877 N N . VAL A 1 472 ? -9.935 -2.034 -23.719 1.00 95.38 472 VAL A N 1
ATOM 3878 C CA . VAL A 1 472 ? -9.430 -1.203 -22.610 1.00 95.38 472 VAL A CA 1
ATOM 3879 C C . VAL A 1 472 ? -10.465 -0.147 -22.224 1.00 95.38 472 VAL A C 1
ATOM 3881 O O . VAL A 1 472 ? -10.823 -0.054 -21.049 1.00 95.38 472 VAL A O 1
ATOM 3884 N N . ARG A 1 473 ? -11.000 0.607 -23.194 1.00 94.06 473 ARG A N 1
ATOM 3885 C CA . ARG A 1 473 ? -12.054 1.606 -22.947 1.00 94.06 473 ARG A CA 1
ATOM 3886 C C . ARG A 1 473 ? -13.308 0.977 -22.342 1.00 94.06 473 ARG A C 1
ATOM 3888 O O . ARG A 1 473 ? -13.812 1.497 -21.353 1.00 94.06 473 ARG A O 1
ATOM 3895 N N . SER A 1 474 ? -13.762 -0.163 -22.864 1.00 95.62 474 SER A N 1
ATOM 3896 C CA . SER A 1 474 ? -14.919 -0.888 -22.321 1.00 95.62 474 SER A CA 1
ATOM 3897 C C . SER A 1 474 ? -14.719 -1.270 -20.852 1.00 95.62 474 SER A C 1
ATOM 3899 O O . SER A 1 474 ? -15.597 -1.027 -20.024 1.00 95.62 474 SER A O 1
ATOM 3901 N N . VAL A 1 475 ? -13.550 -1.812 -20.496 1.00 95.25 475 VAL A N 1
ATOM 3902 C CA . VAL A 1 475 ? -13.246 -2.172 -19.102 1.00 95.25 475 VAL A CA 1
ATOM 3903 C C . VAL A 1 475 ? -13.150 -0.929 -18.214 1.00 95.25 475 VAL A C 1
ATOM 3905 O O . VAL A 1 475 ? -13.612 -0.957 -17.074 1.00 95.25 475 VAL A O 1
ATOM 3908 N N . LEU A 1 476 ? -12.595 0.182 -18.708 1.00 94.88 476 LEU A N 1
ATOM 3909 C CA . LEU A 1 476 ? -12.577 1.445 -17.963 1.00 94.88 476 LEU A CA 1
ATOM 3910 C C . LEU A 1 476 ? -14.001 1.965 -17.702 1.00 94.88 476 LEU A C 1
ATOM 3912 O O . LEU A 1 476 ? -14.287 2.370 -16.573 1.00 94.88 476 LEU A O 1
ATOM 3916 N N . GLU A 1 477 ? -14.912 1.894 -18.677 1.00 94.50 477 GLU A N 1
ATOM 3917 C CA . GLU A 1 477 ? -16.331 2.235 -18.481 1.00 94.50 477 GLU A CA 1
ATOM 3918 C C . GLU A 1 477 ? -17.006 1.351 -17.428 1.00 94.50 477 GLU A C 1
ATOM 3920 O O . GLU A 1 477 ? -17.771 1.836 -16.584 1.00 94.50 477 GLU A O 1
ATOM 3925 N N . ASP A 1 478 ? -16.698 0.055 -17.430 1.00 93.38 478 ASP A N 1
ATOM 3926 C CA . ASP A 1 478 ? -17.189 -0.871 -16.414 1.00 93.38 478 ASP A CA 1
ATOM 3927 C C . ASP A 1 478 ? -16.640 -0.532 -15.029 1.00 93.38 478 ASP A C 1
ATOM 3929 O O . ASP A 1 478 ? -17.416 -0.439 -14.072 1.00 93.38 478 ASP A O 1
ATOM 3933 N N . LEU A 1 479 ? -15.341 -0.246 -14.915 1.00 92.75 479 LEU A N 1
ATOM 3934 C CA . LEU A 1 479 ? -14.710 0.177 -13.664 1.00 92.75 479 LEU A CA 1
ATOM 3935 C C . LEU A 1 479 ? -15.345 1.453 -13.114 1.00 92.75 479 LEU A C 1
ATOM 3937 O O . LEU A 1 479 ? -15.608 1.529 -11.910 1.00 92.75 479 LEU A O 1
ATOM 3941 N N . LYS A 1 480 ? -15.694 2.430 -13.963 1.00 93.12 480 LYS A N 1
ATOM 3942 C CA . LYS A 1 480 ? -16.382 3.643 -13.500 1.00 93.12 480 LYS A CA 1
ATOM 3943 C C . LYS A 1 480 ? -17.656 3.310 -12.725 1.00 93.12 480 LYS A C 1
ATOM 3945 O O . LYS A 1 480 ? -18.007 4.085 -11.843 1.00 93.12 480 LYS A O 1
ATOM 3950 N N . LYS A 1 481 ? -18.367 2.212 -13.009 1.00 92.12 481 LYS A N 1
ATOM 3951 C CA . LYS A 1 481 ? -19.612 1.839 -12.300 1.00 92.12 481 LYS A CA 1
ATOM 3952 C C . LYS A 1 481 ? -19.387 1.527 -10.813 1.00 92.12 481 LYS A C 1
ATOM 3954 O O . LYS A 1 481 ? -20.346 1.612 -10.047 1.00 92.12 481 LYS A O 1
ATOM 3959 N N . PHE A 1 482 ? -18.158 1.175 -10.434 1.00 93.50 482 PHE A N 1
ATOM 3960 C CA . PHE A 1 482 ? -17.734 0.848 -9.066 1.00 93.50 482 PHE A CA 1
ATOM 3961 C C . PHE A 1 482 ? -16.940 1.973 -8.393 1.00 93.50 482 PHE A C 1
ATOM 3963 O O . PHE A 1 482 ? -16.705 1.934 -7.188 1.00 93.50 482 PHE A O 1
ATOM 3970 N N . ALA A 1 483 ? -16.494 2.958 -9.169 1.00 93.44 483 ALA A N 1
ATOM 3971 C CA . ALA A 1 483 ? -15.721 4.076 -8.664 1.00 93.44 483 ALA A CA 1
ATOM 3972 C C . ALA A 1 483 ? -16.559 4.959 -7.727 1.00 93.44 483 ALA A C 1
ATOM 3974 O O . ALA A 1 483 ? -17.738 5.228 -7.973 1.00 93.44 483 ALA A O 1
ATOM 3975 N N . ILE A 1 484 ? -15.906 5.468 -6.688 1.00 93.19 484 ILE A N 1
ATOM 3976 C CA . ILE A 1 484 ? -16.465 6.385 -5.698 1.00 93.19 484 ILE A CA 1
ATOM 3977 C C . ILE A 1 484 ? -15.680 7.696 -5.781 1.00 93.19 484 ILE A C 1
ATOM 3979 O O . ILE A 1 484 ? -14.446 7.686 -5.788 1.00 93.19 484 ILE A O 1
ATOM 3983 N N . TYR A 1 485 ? -16.387 8.832 -5.838 1.00 92.00 485 TYR A N 1
ATOM 3984 C CA . TYR A 1 485 ? -15.746 10.146 -5.783 1.00 92.00 485 TYR A CA 1
ATOM 3985 C C . TYR A 1 485 ? -15.306 10.417 -4.346 1.00 92.00 485 TYR A C 1
ATOM 3987 O O . TYR A 1 485 ? -16.086 10.883 -3.510 1.00 92.00 485 TYR A O 1
ATOM 3995 N N . LEU A 1 486 ? -14.066 10.045 -4.053 1.00 88.56 486 LEU A N 1
ATOM 3996 C CA . LEU A 1 486 ? -13.505 10.013 -2.715 1.00 88.56 486 LEU A CA 1
ATOM 3997 C C . LEU A 1 486 ? -11.987 10.166 -2.780 1.00 88.56 486 LEU A C 1
ATOM 3999 O O . LEU A 1 486 ? -11.335 9.721 -3.720 1.00 88.56 486 LEU A O 1
ATOM 4003 N N . TYR A 1 487 ? -11.416 10.801 -1.758 1.00 81.19 487 TYR A N 1
ATOM 4004 C CA . TYR A 1 487 ? -9.985 10.744 -1.500 1.00 81.19 487 TYR A CA 1
ATOM 4005 C C . TYR A 1 487 ? -9.753 9.998 -0.179 1.00 81.19 487 TYR A C 1
ATOM 4007 O O . TYR A 1 487 ? -10.209 10.479 0.855 1.00 81.19 487 TYR A O 1
ATOM 4015 N N . PRO A 1 488 ? -9.081 8.842 -0.176 1.00 61.09 488 PRO A N 1
ATOM 4016 C CA . PRO A 1 488 ? -9.129 7.924 0.953 1.00 61.09 488 PRO A CA 1
ATOM 4017 C C . PRO A 1 488 ? -8.247 8.370 2.129 1.00 61.09 488 PRO A C 1
ATOM 4019 O O . PRO A 1 488 ? -8.764 8.405 3.228 1.00 61.09 488 PRO A O 1
ATOM 4022 N N . ALA A 1 489 ? -6.995 8.832 1.958 1.00 65.19 489 ALA A N 1
ATOM 4023 C CA . ALA A 1 489 ? -6.133 9.092 3.130 1.00 65.19 489 ALA A CA 1
ATOM 4024 C C . ALA A 1 489 ? -5.211 10.327 3.073 1.00 65.19 489 ALA A C 1
ATOM 4026 O O . ALA A 1 489 ? -4.690 10.722 2.030 1.00 65.19 489 ALA A O 1
ATOM 4027 N N . GLY A 1 490 ? -4.910 10.888 4.252 1.00 54.88 490 GLY A N 1
ATOM 4028 C CA . GLY A 1 490 ? -3.715 11.711 4.493 1.00 54.88 490 GLY A CA 1
ATOM 4029 C C . GLY A 1 490 ? -3.811 13.193 4.130 1.00 54.88 490 GLY A C 1
ATOM 4030 O O . GLY A 1 490 ? -2.776 13.864 4.050 1.00 54.88 490 GLY A O 1
ATOM 4031 N N . ILE A 1 491 ? -5.016 13.723 3.904 1.00 51.38 491 ILE A N 1
ATOM 4032 C CA . ILE A 1 491 ? -5.180 15.109 3.457 1.00 51.38 491 ILE A CA 1
ATOM 4033 C C . ILE A 1 491 ? -5.968 15.902 4.482 1.00 51.38 491 ILE A C 1
ATOM 4035 O O . ILE A 1 491 ? -7.190 15.907 4.546 1.00 51.38 491 ILE A O 1
ATOM 4039 N N . THR A 1 492 ? -5.194 16.590 5.312 1.00 43.75 492 THR A N 1
ATOM 4040 C CA . THR A 1 492 ? -5.649 17.419 6.426 1.00 43.75 492 THR A CA 1
ATOM 4041 C C . THR A 1 492 ? -6.112 18.816 6.003 1.00 43.75 492 THR A C 1
ATOM 4043 O O . THR A 1 492 ? -6.454 19.613 6.874 1.00 43.75 492 THR A O 1
ATOM 4046 N N . VAL A 1 493 ? -6.119 19.132 4.699 1.00 42.84 493 VAL A N 1
ATOM 4047 C CA . VAL A 1 493 ? -6.429 20.468 4.162 1.00 42.84 493 VAL A CA 1
ATOM 4048 C C . VAL A 1 493 ? -7.294 20.352 2.904 1.00 42.84 493 VAL A C 1
ATOM 4050 O O . VAL A 1 493 ? -6.977 19.554 2.023 1.00 42.84 493 VAL A O 1
ATOM 4053 N N . LYS A 1 494 ? -8.347 21.177 2.783 1.00 49.62 494 LYS A N 1
ATOM 4054 C CA . LYS A 1 494 ? -9.099 21.355 1.526 1.00 49.62 494 LYS A CA 1
ATOM 4055 C C . LYS A 1 494 ? -8.114 21.714 0.406 1.00 49.62 494 LYS A C 1
ATOM 4057 O O . LYS A 1 494 ? -7.512 22.784 0.441 1.00 49.62 494 LYS A O 1
ATOM 4062 N N . LYS A 1 495 ? -7.925 20.831 -0.579 1.00 55.81 495 LYS A N 1
ATOM 4063 C CA . LYS A 1 495 ? -7.219 21.190 -1.815 1.00 55.81 495 LYS A CA 1
ATOM 4064 C C . LYS A 1 495 ? -8.202 21.833 -2.787 1.00 55.81 495 LYS A C 1
ATOM 4066 O O . LYS A 1 495 ? -9.354 21.416 -2.884 1.00 55.81 495 LYS A O 1
ATOM 4071 N N . GLN A 1 496 ? -7.731 22.850 -3.499 1.00 47.12 496 GLN A N 1
ATOM 4072 C CA . GLN A 1 496 ? -8.498 23.557 -4.520 1.00 47.12 496 GLN A CA 1
ATOM 4073 C C . GLN A 1 496 ? -9.023 22.553 -5.568 1.00 47.12 496 GLN A C 1
ATOM 4075 O O . GLN A 1 496 ? -8.253 21.740 -6.077 1.00 47.12 496 GLN A O 1
ATOM 4080 N N . GLY A 1 497 ? -10.334 22.570 -5.837 1.00 62.34 497 GLY A N 1
ATOM 4081 C CA . GLY A 1 497 ? -11.005 21.685 -6.805 1.00 62.34 497 GLY A CA 1
ATOM 4082 C C . GLY A 1 497 ? -11.714 20.452 -6.221 1.00 62.34 497 GLY A C 1
ATOM 4083 O O . GLY A 1 497 ? -12.507 19.820 -6.924 1.00 62.34 497 GLY A O 1
ATOM 4084 N N . TRP A 1 498 ? -11.495 20.115 -4.947 1.00 73.69 498 TRP A N 1
ATOM 4085 C CA . TRP A 1 498 ? -12.211 19.005 -4.308 1.00 73.69 498 TRP A CA 1
ATOM 4086 C C . TRP A 1 498 ? -13.551 19.413 -3.732 1.00 73.69 498 TRP A C 1
ATOM 4088 O O . TRP A 1 498 ? -13.700 20.490 -3.161 1.00 73.69 498 TRP A O 1
ATOM 4098 N N . ASP A 1 499 ? -14.497 18.487 -3.831 1.00 84.56 499 ASP A N 1
ATOM 4099 C CA . ASP A 1 499 ? -15.821 18.620 -3.246 1.00 84.56 499 ASP A CA 1
ATOM 4100 C C . ASP A 1 499 ? -15.931 17.725 -2.016 1.00 84.56 499 ASP A C 1
ATOM 4102 O O . ASP A 1 499 ? -16.237 16.537 -2.104 1.00 84.56 499 ASP A O 1
ATOM 4106 N N . ALA A 1 500 ? -15.562 18.293 -0.868 1.00 84.81 500 ALA A N 1
ATOM 4107 C CA . ALA A 1 500 ? -15.556 17.575 0.400 1.00 84.81 500 ALA A CA 1
ATOM 4108 C C . ALA A 1 500 ? -16.966 17.142 0.825 1.00 84.81 500 ALA A C 1
ATOM 4110 O O . ALA A 1 500 ? -17.104 16.105 1.472 1.00 84.81 500 ALA A O 1
ATOM 4111 N N . ASP A 1 501 ? -17.996 17.901 0.449 1.00 88.94 501 ASP A N 1
ATOM 4112 C CA . ASP A 1 501 ? -19.383 17.584 0.783 1.00 88.94 501 ASP A CA 1
ATOM 4113 C C . ASP A 1 501 ? -19.835 16.363 -0.014 1.00 88.94 501 ASP A C 1
ATOM 4115 O O . ASP A 1 501 ? -20.359 15.411 0.564 1.00 88.94 501 ASP A O 1
ATOM 4119 N N . LEU A 1 502 ? -19.495 16.318 -1.304 1.00 90.81 502 LEU A N 1
ATOM 4120 C CA . LEU A 1 502 ? -19.749 15.159 -2.150 1.00 90.81 502 LEU A CA 1
ATOM 4121 C C . LEU A 1 502 ? -19.032 13.893 -1.669 1.00 90.81 502 LEU A C 1
ATOM 4123 O O . LEU A 1 502 ? -19.608 12.805 -1.646 1.00 90.81 502 LEU A O 1
ATOM 4127 N N . MET A 1 503 ? -17.769 14.028 -1.257 1.00 91.50 503 MET A N 1
ATOM 4128 C CA . MET A 1 503 ? -17.019 12.918 -0.663 1.00 91.50 503 MET A CA 1
ATOM 4129 C C . MET A 1 503 ? -17.677 12.437 0.637 1.00 91.50 503 MET A C 1
ATOM 4131 O O . MET A 1 503 ? -17.779 11.233 0.854 1.00 91.50 503 MET A O 1
ATOM 4135 N N . SER A 1 504 ? -18.157 13.362 1.475 1.00 92.44 504 SER A N 1
ATOM 4136 C CA . SER A 1 504 ? -18.862 13.040 2.724 1.00 92.44 504 SER A CA 1
ATOM 4137 C C . SER A 1 504 ? -20.160 12.272 2.452 1.00 92.44 504 SER A C 1
ATOM 4139 O O . SER A 1 504 ? -20.411 11.251 3.090 1.00 92.44 504 SER A O 1
ATOM 4141 N N . GLN A 1 505 ? -20.941 12.707 1.457 1.00 93.94 505 GLN A N 1
ATOM 4142 C CA . GLN A 1 505 ? -22.171 12.029 1.035 1.00 93.94 505 GLN A CA 1
ATOM 4143 C C . GLN A 1 505 ? -21.898 10.602 0.556 1.00 93.94 505 GLN A C 1
ATOM 4145 O O . GLN A 1 505 ? -22.597 9.682 0.965 1.00 93.94 505 GLN A O 1
ATOM 4150 N N . ASN A 1 506 ? -20.856 10.394 -0.257 1.00 94.00 506 ASN A N 1
ATOM 4151 C CA . ASN A 1 506 ? -20.478 9.060 -0.735 1.00 94.00 506 ASN A CA 1
ATOM 4152 C C . ASN A 1 506 ? -20.019 8.123 0.398 1.00 94.00 506 ASN A C 1
ATOM 4154 O O . ASN A 1 506 ? -20.299 6.928 0.346 1.00 94.00 506 ASN A O 1
ATOM 4158 N N . ILE A 1 507 ? -19.350 8.644 1.433 1.00 93.44 507 ILE A N 1
ATOM 4159 C CA . ILE A 1 507 ? -18.978 7.857 2.623 1.00 93.44 507 ILE A CA 1
ATOM 4160 C C . ILE A 1 507 ? -20.217 7.467 3.420 1.00 93.44 507 ILE A C 1
ATOM 4162 O O . ILE A 1 507 ? -20.339 6.304 3.799 1.00 93.44 507 ILE A O 1
ATOM 4166 N N . SER A 1 508 ? -21.139 8.414 3.634 1.00 94.38 508 SER A N 1
ATOM 4167 C CA . SER A 1 508 ? -22.434 8.114 4.249 1.00 94.38 508 SER A CA 1
ATOM 4168 C C . SER A 1 508 ? -23.119 7.005 3.455 1.00 94.38 508 SER A C 1
ATOM 4170 O O . SER A 1 508 ? -23.382 5.952 4.014 1.00 94.38 508 SER A O 1
ATOM 4172 N N . ALA A 1 509 ? -23.287 7.169 2.137 1.00 94.38 509 ALA A N 1
ATOM 4173 C CA . ALA A 1 509 ? -23.941 6.194 1.259 1.00 94.38 509 ALA A CA 1
ATOM 4174 C C . ALA A 1 509 ? -23.326 4.787 1.308 1.00 94.38 509 ALA A C 1
ATOM 4176 O O . ALA A 1 509 ? -24.064 3.802 1.258 1.00 94.38 509 ALA A O 1
ATOM 4177 N N . LEU A 1 510 ? -21.995 4.688 1.402 1.00 93.88 510 LEU A N 1
ATOM 4178 C CA . LEU A 1 510 ? -21.311 3.409 1.578 1.00 93.88 510 LEU A CA 1
ATOM 4179 C C . LEU A 1 510 ? -21.737 2.737 2.888 1.00 93.88 510 LEU A C 1
ATOM 4181 O O . LEU A 1 510 ? -22.100 1.568 2.869 1.00 93.88 510 LEU A O 1
ATOM 4185 N N . LEU A 1 511 ? -21.767 3.475 3.998 1.00 93.31 511 LEU A N 1
ATOM 4186 C CA . LEU A 1 511 ? -22.228 2.947 5.286 1.00 93.31 511 LEU A CA 1
ATOM 4187 C C . LEU A 1 511 ? -23.714 2.586 5.272 1.00 93.31 511 LEU A C 1
ATOM 4189 O O . LEU A 1 511 ? -24.077 1.554 5.818 1.00 93.31 511 LEU A O 1
ATOM 4193 N N . GLU A 1 512 ? -24.564 3.385 4.622 1.00 92.75 512 GLU A N 1
ATOM 4194 C CA . GLU A 1 512 ? -25.998 3.076 4.478 1.00 92.75 512 GLU A CA 1
ATOM 4195 C C . GLU A 1 512 ? -26.223 1.751 3.756 1.00 92.75 512 GLU A C 1
ATOM 4197 O O . GLU A 1 512 ? -27.067 0.955 4.152 1.00 92.75 512 GLU A O 1
ATOM 4202 N N . GLN A 1 513 ? -25.464 1.505 2.688 1.00 92.88 513 GLN A N 1
ATOM 4203 C CA . GLN A 1 513 ? -25.561 0.256 1.946 1.00 92.88 513 GLN A CA 1
ATOM 4204 C C . GLN A 1 513 ? -25.106 -0.946 2.759 1.00 92.88 513 GLN A C 1
ATOM 4206 O O . GLN A 1 513 ? -25.730 -1.999 2.690 1.00 92.88 513 GLN A O 1
ATOM 4211 N N . GLU A 1 514 ? -24.037 -0.791 3.524 1.00 90.06 514 GLU A N 1
ATOM 4212 C CA . GLU A 1 514 ? -23.485 -1.876 4.328 1.00 90.06 514 GLU A CA 1
ATOM 4213 C C . GLU A 1 514 ? -24.338 -2.156 5.568 1.00 90.06 514 GLU A C 1
ATOM 4215 O O . GLU A 1 514 ? -24.501 -3.316 5.942 1.00 90.06 514 GLU A O 1
ATOM 4220 N N . LEU A 1 515 ? -24.966 -1.120 6.130 1.00 86.44 515 LEU A N 1
ATOM 4221 C CA . LEU A 1 515 ? -26.002 -1.247 7.150 1.00 86.44 515 LEU A CA 1
ATOM 4222 C C . LEU A 1 515 ? -27.183 -2.072 6.633 1.00 86.44 515 LEU A C 1
ATOM 4224 O O . LEU A 1 515 ? -27.538 -3.066 7.253 1.00 86.44 515 LEU A O 1
ATOM 4228 N N . GLU A 1 516 ? -27.760 -1.700 5.488 1.00 85.75 516 GLU A N 1
ATOM 4229 C CA . GLU A 1 516 ? -28.910 -2.420 4.930 1.00 85.75 516 GLU A CA 1
ATOM 4230 C C . GLU A 1 516 ? -28.567 -3.880 4.641 1.00 85.75 516 GLU A C 1
ATOM 4232 O O . GLU A 1 516 ? -29.299 -4.774 5.047 1.00 85.75 516 GLU A O 1
ATOM 4237 N N . VAL A 1 517 ? -27.425 -4.146 3.999 1.00 82.06 517 VAL A N 1
ATOM 4238 C CA . VAL A 1 517 ? -26.978 -5.522 3.731 1.00 82.06 517 VAL A CA 1
ATOM 4239 C C . VAL A 1 517 ? -26.845 -6.329 5.025 1.00 82.06 517 VAL A C 1
ATOM 4241 O O . VAL A 1 517 ? -27.193 -7.504 5.027 1.00 82.06 517 VAL A O 1
ATOM 4244 N N . ALA A 1 518 ? -26.376 -5.718 6.113 1.00 76.56 518 ALA A N 1
ATOM 4245 C CA . ALA A 1 518 ? -26.236 -6.378 7.407 1.00 76.56 518 ALA A CA 1
ATOM 4246 C C . ALA A 1 518 ? -27.560 -6.553 8.176 1.00 76.56 518 ALA A C 1
ATOM 4248 O O . ALA A 1 518 ? -27.612 -7.396 9.063 1.00 76.56 518 ALA A O 1
ATOM 4249 N N . GLU A 1 519 ? -28.606 -5.782 7.867 1.00 71.62 519 GLU A N 1
ATOM 4250 C CA . GLU A 1 519 ? -29.953 -5.960 8.435 1.00 71.62 519 GLU A CA 1
ATOM 4251 C C . GLU A 1 519 ? -30.758 -7.061 7.715 1.00 71.62 519 GLU A C 1
ATOM 4253 O O . GLU A 1 519 ? -31.672 -7.636 8.304 1.00 71.62 519 GLU A O 1
ATOM 4258 N N . TYR A 1 520 ? -30.426 -7.372 6.455 1.00 57.25 520 TYR A N 1
ATOM 4259 C CA . TYR A 1 520 ? -31.072 -8.434 5.665 1.00 57.25 520 TYR A CA 1
ATOM 4260 C C . TYR A 1 520 ? -30.442 -9.834 5.836 1.00 57.25 520 TYR A C 1
ATOM 4262 O O . TYR A 1 520 ? -30.992 -10.798 5.298 1.00 57.25 520 TYR A O 1
ATOM 4270 N N . VAL A 1 521 ? -29.308 -9.949 6.541 1.00 46.47 521 VAL A N 1
ATOM 4271 C CA . VAL A 1 521 ? -28.559 -11.198 6.812 1.00 46.47 521 VAL A CA 1
ATOM 4272 C C . VAL A 1 521 ? -28.637 -11.536 8.291 1.00 46.47 521 VAL A C 1
ATOM 4274 O O . VAL A 1 521 ? -28.956 -12.705 8.598 1.00 46.47 521 VAL A O 1
#